Protein AF-A0AA88V987-F1 (afdb_monomer_lite)

Secondary structure (DSSP, 8-state):
---------PPPS----------HHHHHHHHHHHHHTT-----S-HHHHHHHT---EEE--TT---HHHHHHHHHHHHHTT-SEEEEES-HHHHHHHHHHHHHHHHHS-PPPPEEEEEEES---GGGGGG--S-----HHHHHHHHTSTT--EEEEEE-SS-HHHHHHHHHHHGGGGGG-SEEEEEE-HHHHHHHHHHHHHHHHSS--GGG-HHHHHHHHHHHHHHSSS-----TT-SSSTTS------THHHHHHHHHHHHHHHT----EEEEEEEEEEE-SSTT--EEEEESTTGGGS-TTSTT-EEEEEEEEESSSSTTSPEEEEEEEEEEE-STTS--EEEEEEEEE-SSTTTT-EEEEEEEE-TTSSEEEEEEEEEEGGGTT--EEEEEEEEEEETTTTEEEEEEEEEEE--S----EEEEE-TT-HHHHHHHHH-

Sequence (441 aa):
MALSFCCYASPNPQLHGKLSHGNTKNDQKVKEVLKTSGVPSIATSPHESLQNGNWVKLICGASFEDIVDVRNLSLVYTLAGVDCIDCAADASVVSAVNEGIEAAREILHFRRPWVMISINDDEDLHFRKAGAITYVRDAAATAELLRRDDVDAVEIHTNGRQTVLFDKLWNGLGDSVTNLRLVAVSFNWQVIVGRVLSSVQSEHGHAHIEDHPEHLLNAVVQALALVGGVKCYRSKAMSNLLNFASNSFIPLLALPLLYWAYAFHKRQPKQTNLVFYVHDYLSGQDASAITVAGKEGPSTSILQFGTLLAVDDPVTVGPDPSSKQIGRAQGMYINSQLDGKGLHLVFSVIFTDGEYKGSTLEIQGADIFAMKEREFSVVSGTGYFRFVKGYGIMTTEFMDIPNLRAILKLNYWNFKGIGLTEILMLVPVHLKAIINQCISK

Foldseek 3Di:
DDDDDDPPPPDDPDDPPDPPDDPVVVLVVVLVCLVVVCLDLPPDALVRCLVVLNAAEDECDLQNPPLQVLLQVLLVVQSSPHQEYEYHLDPSSLVSSVNSQVVNCVSPVHHGHAYEHEAELDPDPVVCQPVGDDSHDQLQSSLVSLQDLRHAEYEYEYQLPDVPSVVVSVVSNPPSLVSHPWYKYFYDPCNQLVVLVVVCCVVPNPDDCVVPVVSVVSSVVSVVVQPDRNPEDDPPPPPCVVPPPDDPDPPPVVVVVVVVVVVVVVPDQPFDKDKKKWKAFCDDPPHFKFFQQDPVGRPDDLLAAFTKMWGWTFIAPDQDPPGDTFFTWGDMKGQHDHRSQKIWDWTKTAGCDDPQHRKIFTWTDMCRLVDQKDKIWRPAMDDVGHPWTDIWIKGWPDDDSVRGITMIMIIDITSNDPPPSGRIHMYGSVCPVVVSVVSVD

InterPro domains:
  IPR004265 Dirigent protein [PF03018] (272-411)
  IPR004265 Dirigent protein [PTHR21495] (264-411)
  IPR021039 Iron-sulphur binding protein LdpA, C-terminal [PF12617] (145-188)
  IPR044859 Allene oxide cyclase/Dirigent protein [G3DSA:2.40.480.10] (261-411)

pLDDT: mean 70.31, std 23.0, range [21.19, 98.56]

Organism: NCBI:txid1293975

Radius of gyration: 27.56 Å; chains: 1; bounding box: 66×62×76 Å

Structure (mmCIF, N/CA/C/O backbone):
data_AF-A0AA88V987-F1
#
_entry.id   AF-A0AA88V987-F1
#
loop_
_atom_site.group_PDB
_atom_site.id
_atom_site.type_symbol
_atom_site.label_atom_id
_atom_site.label_alt_id
_atom_site.label_comp_id
_atom_site.label_asym_id
_atom_site.label_entity_id
_atom_site.label_seq_id
_atom_site.pdbx_PDB_ins_code
_atom_site.Cartn_x
_atom_site.Cartn_y
_atom_site.Cartn_z
_atom_site.occupancy
_atom_site.B_iso_or_equiv
_atom_site.auth_seq_id
_atom_site.auth_comp_id
_atom_site.auth_asym_id
_atom_site.auth_atom_id
_atom_site.pdbx_PDB_model_num
ATOM 1 N N . MET A 1 1 ? -23.216 -4.941 -29.885 1.00 32.84 1 MET A N 1
ATOM 2 C CA . MET A 1 1 ? -24.122 -5.891 -29.207 1.00 32.84 1 MET A CA 1
ATOM 3 C C . MET A 1 1 ? -23.270 -6.989 -28.600 1.00 32.84 1 MET A C 1
ATOM 5 O O . MET A 1 1 ? -22.841 -7.877 -29.318 1.00 32.84 1 MET A O 1
ATOM 9 N N . ALA A 1 2 ? -22.959 -6.878 -27.313 1.00 22.00 2 ALA A N 1
ATOM 10 C CA . ALA A 1 2 ? -22.357 -7.954 -26.538 1.00 22.00 2 ALA A CA 1
ATOM 11 C C . ALA A 1 2 ? -23.251 -8.128 -25.308 1.00 22.00 2 ALA A C 1
ATOM 13 O O . ALA A 1 2 ? -23.319 -7.255 -24.448 1.00 22.00 2 ALA A O 1
ATOM 14 N N . LEU A 1 3 ? -24.045 -9.196 -25.341 1.00 22.81 3 LEU A N 1
ATOM 15 C CA . LEU A 1 3 ? -24.936 -9.630 -24.275 1.00 22.81 3 LEU A CA 1
ATOM 16 C C . LEU A 1 3 ? -24.076 -10.149 -23.120 1.00 22.81 3 LEU A C 1
ATOM 18 O O . LEU A 1 3 ? -23.422 -11.179 -23.261 1.00 22.81 3 LEU A O 1
ATOM 22 N N . SER A 1 4 ? -24.073 -9.435 -21.996 1.00 22.41 4 SER A N 1
ATOM 23 C CA . SER A 1 4 ? -23.557 -9.957 -20.732 1.00 22.41 4 SER A CA 1
ATOM 24 C C . SER A 1 4 ? -24.710 -10.640 -20.001 1.00 22.41 4 SER A C 1
ATOM 26 O O . SER A 1 4 ? -25.697 -9.996 -19.646 1.00 22.41 4 SER A O 1
ATOM 28 N N . PHE A 1 5 ? -24.622 -11.959 -19.836 1.00 21.19 5 PHE A N 1
ATOM 29 C CA . PHE A 1 5 ? -25.551 -12.727 -19.016 1.00 21.19 5 PHE A CA 1
ATOM 30 C C . PHE A 1 5 ? -25.262 -12.440 -17.535 1.00 21.19 5 PHE A C 1
ATOM 32 O O . PHE A 1 5 ? -24.249 -12.880 -16.997 1.00 21.19 5 PHE A O 1
ATOM 39 N N . CYS A 1 6 ? -26.162 -11.715 -16.866 1.00 22.27 6 CYS A N 1
ATOM 40 C CA . CYS A 1 6 ? -26.199 -11.636 -15.407 1.00 22.27 6 CYS A CA 1
ATOM 41 C C . CYS A 1 6 ? -26.699 -12.969 -14.840 1.00 22.27 6 CYS A C 1
ATOM 43 O O . CYS A 1 6 ? -27.898 -13.248 -14.848 1.00 22.27 6 CYS A O 1
ATOM 45 N N . CYS A 1 7 ? -25.793 -13.779 -14.304 1.00 22.05 7 CYS A N 1
ATOM 46 C CA . CYS A 1 7 ? -26.163 -14.881 -13.426 1.00 22.05 7 CYS A CA 1
ATOM 47 C C . CYS A 1 7 ? -26.456 -14.311 -12.031 1.00 22.05 7 CYS A C 1
ATOM 49 O O . CYS A 1 7 ? -25.559 -14.181 -11.203 1.00 22.05 7 CYS A O 1
ATOM 51 N N . TYR A 1 8 ? -27.716 -13.952 -11.771 1.00 23.53 8 TYR A N 1
ATOM 52 C CA . TYR A 1 8 ? -28.206 -13.740 -10.410 1.00 23.53 8 TYR A CA 1
ATOM 53 C C . TYR A 1 8 ? -28.249 -15.092 -9.691 1.00 23.53 8 TYR A C 1
ATOM 55 O O . TYR A 1 8 ? -29.191 -15.867 -9.859 1.00 23.53 8 TYR A O 1
ATOM 63 N N . ALA A 1 9 ? -27.243 -15.383 -8.870 1.00 23.92 9 ALA A N 1
ATOM 64 C CA . ALA A 1 9 ? -27.411 -16.352 -7.798 1.00 23.92 9 ALA A CA 1
ATOM 65 C C . ALA A 1 9 ? -28.162 -15.643 -6.664 1.00 23.92 9 ALA A C 1
ATOM 67 O O . ALA A 1 9 ? -27.568 -14.939 -5.854 1.00 23.92 9 ALA A O 1
ATOM 68 N N . SER A 1 10 ? -29.489 -15.778 -6.651 1.00 24.22 10 SER A N 1
ATOM 69 C CA . SER A 1 10 ? -30.315 -15.384 -5.510 1.00 24.22 10 SER A CA 1
ATOM 70 C C . SER A 1 10 ? -29.849 -16.171 -4.279 1.00 24.22 10 SER A C 1
ATOM 72 O O . SER A 1 10 ? -29.914 -17.404 -4.314 1.00 24.22 10 SER A O 1
ATOM 74 N N . PRO A 1 11 ? -29.414 -15.533 -3.178 1.00 28.69 11 PRO A N 1
ATOM 75 C CA . PRO A 1 11 ? -29.278 -16.240 -1.918 1.00 28.69 11 PRO A CA 1
ATOM 76 C C . PRO A 1 11 ? -30.681 -16.668 -1.489 1.00 28.69 11 PRO A C 1
ATOM 78 O O . PRO A 1 11 ? -31.588 -15.848 -1.354 1.00 28.69 11 PRO A O 1
ATOM 81 N N . ASN A 1 12 ? -30.879 -17.973 -1.351 1.00 23.64 12 ASN A N 1
ATOM 82 C CA . ASN A 1 12 ? -32.102 -18.556 -0.825 1.00 23.64 12 ASN A CA 1
ATOM 83 C C . ASN A 1 12 ? -32.305 -18.052 0.621 1.00 23.64 12 ASN A C 1
ATOM 85 O O . ASN A 1 12 ? -31.420 -18.279 1.451 1.00 23.64 12 ASN A O 1
ATOM 89 N N . PRO A 1 13 ? -33.421 -17.383 0.966 1.00 32.81 13 PRO A N 1
ATOM 90 C CA . PRO A 1 13 ? -33.650 -16.855 2.306 1.00 32.81 13 PRO A CA 1
ATOM 91 C C . PRO A 1 13 ? -34.141 -17.963 3.244 1.00 32.81 13 PRO A C 1
ATOM 93 O O . PRO A 1 13 ? -35.210 -17.847 3.824 1.00 32.81 13 PRO A O 1
ATOM 96 N N . GLN A 1 14 ? -33.387 -19.055 3.382 1.00 27.95 14 GLN A N 1
ATOM 97 C CA . GLN A 1 14 ? -33.569 -20.062 4.430 1.00 27.95 14 GLN A CA 1
ATOM 98 C C . GLN A 1 14 ? -32.240 -20.764 4.718 1.00 27.95 14 GLN A C 1
ATOM 100 O O . GLN A 1 14 ? -32.018 -21.908 4.334 1.00 27.95 14 GLN A O 1
ATOM 105 N N . LEU A 1 15 ? -31.361 -20.087 5.454 1.00 29.95 15 LEU A N 1
ATOM 106 C CA . LEU A 1 15 ? -30.378 -20.773 6.287 1.00 29.95 15 LEU A CA 1
ATOM 107 C C . LEU A 1 15 ? -30.431 -20.198 7.706 1.00 29.95 15 LEU A C 1
ATOM 109 O O . LEU A 1 15 ? -29.464 -19.670 8.239 1.00 29.95 15 LEU A O 1
ATOM 113 N N . HIS A 1 16 ? -31.583 -20.367 8.361 1.00 32.16 16 HIS A N 1
ATOM 114 C CA . HIS A 1 16 ? -31.605 -20.533 9.816 1.00 32.16 16 HIS A CA 1
ATOM 115 C C . HIS A 1 16 ? -30.973 -21.895 10.154 1.00 32.16 16 HIS A C 1
ATOM 117 O O . HIS A 1 16 ? -31.633 -22.834 10.596 1.00 32.16 16 HIS A O 1
ATOM 123 N N . GLY A 1 17 ? -29.672 -22.023 9.901 1.00 25.05 17 GLY A N 1
ATOM 124 C CA . GLY A 1 17 ? -28.864 -23.078 10.483 1.00 25.05 17 GLY A CA 1
ATOM 125 C C . GLY A 1 17 ? -28.590 -22.685 11.924 1.00 25.05 17 GLY A C 1
ATOM 126 O O . GLY A 1 17 ? -27.794 -21.787 12.175 1.00 25.05 17 GLY A O 1
ATOM 127 N N . LYS A 1 18 ? -29.265 -23.330 12.880 1.00 28.72 18 LYS A N 1
ATOM 128 C CA . LYS A 1 18 ? -28.823 -23.335 14.279 1.00 28.72 18 LYS A CA 1
ATOM 129 C C . LYS A 1 18 ? -27.329 -23.670 14.290 1.00 28.72 18 LYS A C 1
ATOM 131 O O . LYS A 1 18 ? -26.969 -24.795 13.951 1.00 28.72 18 LYS A O 1
ATOM 136 N N . LEU A 1 19 ? -26.490 -22.711 14.682 1.00 33.22 19 LEU A N 1
ATOM 137 C CA . LEU A 1 19 ? -25.093 -22.950 15.031 1.00 33.22 19 LEU A CA 1
ATOM 138 C C . LEU A 1 19 ? -25.070 -24.030 16.118 1.00 33.22 19 LEU A C 1
ATOM 140 O O . LEU A 1 19 ? -25.445 -23.803 17.270 1.00 33.22 19 LEU A O 1
ATOM 144 N N . SER A 1 20 ? -24.718 -25.251 15.723 1.00 31.91 20 SER A N 1
ATOM 145 C CA . SER A 1 20 ? -24.533 -26.354 16.650 1.00 31.91 20 SER A CA 1
ATOM 146 C C . SER A 1 20 ? -23.254 -26.102 17.443 1.00 31.91 20 SER A C 1
ATOM 148 O O . SER A 1 20 ? -22.179 -26.060 16.856 1.00 31.91 20 SER A O 1
ATOM 150 N N . HIS A 1 21 ? -23.415 -25.925 18.756 1.00 40.31 21 HIS A N 1
ATOM 151 C CA . HIS A 1 21 ? -22.429 -26.120 19.825 1.00 40.31 21 HIS A CA 1
ATOM 152 C C . HIS A 1 21 ? -20.952 -26.018 19.406 1.00 40.31 21 HIS A C 1
ATOM 154 O O . HIS A 1 21 ? -20.340 -26.990 18.959 1.00 40.31 21 HIS A O 1
ATOM 160 N N . GLY A 1 22 ? -20.382 -24.831 19.633 1.00 41.34 22 GLY A N 1
ATOM 161 C CA . GLY A 1 22 ? -18.953 -24.570 19.532 1.00 41.34 22 GLY A CA 1
ATOM 162 C C . GLY A 1 22 ? -18.115 -25.545 20.361 1.00 41.34 22 GLY A C 1
ATOM 163 O O . GLY A 1 22 ? -18.540 -26.086 21.384 1.00 41.34 22 GLY A O 1
ATOM 164 N N . ASN A 1 23 ? -16.899 -25.779 19.880 1.00 48.88 23 ASN A N 1
ATOM 165 C CA . ASN A 1 23 ? -15.896 -26.640 20.486 1.00 48.88 23 ASN A CA 1
ATOM 166 C C . ASN A 1 23 ? -15.392 -26.016 21.807 1.00 48.88 23 ASN A C 1
ATOM 168 O O . ASN A 1 23 ? -14.357 -25.349 21.853 1.00 48.88 23 ASN A O 1
ATOM 172 N N . THR A 1 24 ? -16.153 -26.240 22.881 1.00 57.22 24 THR A N 1
ATOM 173 C CA . THR A 1 24 ? -16.058 -25.623 24.220 1.00 57.22 24 THR A CA 1
ATOM 174 C C . THR A 1 24 ? -14.665 -25.625 24.850 1.00 57.22 24 THR A C 1
ATOM 176 O O . THR A 1 24 ? -14.360 -24.781 25.691 1.00 57.22 24 THR A O 1
ATOM 179 N N . LYS A 1 25 ? -13.786 -26.547 24.443 1.00 56.84 25 LYS A N 1
ATOM 180 C CA . LYS A 1 25 ? -12.432 -26.683 24.992 1.00 56.84 25 LYS A CA 1
ATOM 181 C C . LYS A 1 25 ? -11.487 -25.557 24.551 1.00 56.84 25 LYS A C 1
ATOM 183 O O . LYS A 1 25 ? -10.627 -25.151 25.331 1.00 56.84 25 LYS A O 1
ATOM 188 N N . ASN A 1 26 ? -11.644 -25.046 23.329 1.00 63.31 26 ASN A N 1
ATOM 189 C CA . ASN A 1 26 ? -10.803 -23.962 22.811 1.00 63.31 26 ASN A CA 1
ATOM 190 C C . ASN A 1 26 ? -11.225 -22.606 23.385 1.00 63.31 26 ASN A C 1
ATOM 192 O O . ASN A 1 26 ? -10.365 -21.842 23.820 1.00 63.31 26 ASN A O 1
ATOM 196 N N . ASP A 1 27 ? -12.530 -22.355 23.492 1.00 62.88 27 ASP A N 1
ATOM 197 C CA . ASP A 1 27 ? -13.067 -21.120 24.077 1.00 62.88 27 ASP A CA 1
ATOM 198 C C . ASP A 1 27 ? -12.665 -20.979 25.548 1.00 62.88 27 ASP A C 1
ATOM 200 O O . ASP A 1 27 ? -12.310 -19.891 26.003 1.00 62.88 27 ASP A O 1
ATOM 204 N N . GLN A 1 28 ? -12.649 -22.092 26.291 1.00 68.00 28 GLN A N 1
ATOM 205 C CA . GLN A 1 28 ? -12.171 -22.128 27.673 1.00 68.00 28 GLN A CA 1
ATOM 206 C C . GLN A 1 28 ? -10.692 -21.721 27.770 1.00 68.00 28 GLN A C 1
ATOM 208 O O . GLN A 1 28 ? -10.324 -20.919 28.626 1.00 68.00 28 GLN A O 1
ATOM 213 N N . LYS A 1 29 ? -9.856 -22.218 26.851 1.00 74.12 29 LYS A N 1
ATOM 214 C CA . LYS A 1 29 ? -8.422 -21.906 26.801 1.00 74.12 29 LYS A CA 1
ATOM 215 C C . LYS A 1 29 ? -8.171 -20.438 26.446 1.00 74.12 29 LYS A C 1
ATOM 217 O O . LYS A 1 29 ? -7.308 -19.806 27.049 1.00 74.12 29 LYS A O 1
ATOM 222 N N . VAL A 1 30 ? -8.940 -19.875 25.512 1.00 69.06 30 VAL A N 1
ATOM 223 C CA . VAL A 1 30 ? -8.874 -18.443 25.165 1.00 69.06 30 VAL A CA 1
ATOM 224 C C . VAL A 1 30 ? -9.297 -17.580 26.357 1.00 69.06 30 VAL A C 1
ATOM 226 O O . VAL A 1 30 ? -8.587 -16.641 26.716 1.00 69.06 30 VAL A O 1
ATOM 229 N N . LYS A 1 31 ? -10.396 -17.938 27.035 1.00 69.88 31 LYS A N 1
ATOM 230 C CA . LYS A 1 31 ? -10.855 -17.271 28.266 1.00 69.88 31 LYS A CA 1
ATOM 231 C C . LYS A 1 31 ? -9.787 -17.282 29.359 1.00 69.88 31 LYS A C 1
ATOM 233 O O . LYS A 1 31 ? -9.602 -16.270 30.030 1.00 69.88 31 LYS A O 1
ATOM 238 N N . GLU A 1 32 ? -9.102 -18.407 29.554 1.00 73.50 32 GLU A N 1
ATOM 239 C CA . GLU A 1 32 ? -8.008 -18.520 30.524 1.00 73.50 32 GLU A CA 1
ATOM 240 C C . GLU A 1 32 ? -6.844 -17.596 30.158 1.00 73.50 32 GLU A C 1
ATOM 242 O O . GLU A 1 32 ? -6.464 -16.766 30.979 1.00 73.50 32 GLU A O 1
ATOM 247 N N . VAL A 1 33 ? -6.354 -17.643 28.913 1.00 70.38 33 VAL A N 1
ATOM 248 C CA . VAL A 1 33 ? -5.246 -16.788 28.446 1.00 70.38 33 VAL A CA 1
ATOM 249 C C . VAL A 1 33 ? -5.557 -15.301 28.624 1.00 70.38 33 VAL A C 1
ATOM 251 O O . VAL A 1 33 ? -4.711 -14.553 29.118 1.00 70.38 33 VAL A O 1
ATOM 254 N N . LEU A 1 34 ? -6.765 -14.862 28.263 1.00 67.69 34 LEU A N 1
ATOM 255 C CA . LEU A 1 34 ? -7.176 -13.460 28.385 1.00 67.69 34 LEU A CA 1
ATOM 256 C C . LEU A 1 34 ? -7.270 -13.011 29.848 1.00 67.69 34 LEU A C 1
ATOM 258 O O . LEU A 1 34 ? -6.820 -11.913 30.177 1.00 67.69 34 LEU A O 1
ATOM 262 N N . LYS A 1 35 ? -7.771 -13.875 30.743 1.00 68.88 35 LYS A N 1
ATOM 263 C CA . LYS A 1 35 ? -7.781 -13.605 32.190 1.00 68.88 35 LYS A CA 1
ATOM 264 C C . LYS A 1 35 ? -6.366 -13.502 32.757 1.00 68.88 35 LYS A C 1
ATOM 266 O O . LYS A 1 35 ? -6.105 -12.616 33.564 1.00 68.88 35 LYS A O 1
ATOM 271 N N . THR A 1 36 ? -5.451 -14.381 32.344 1.00 67.75 36 THR A N 1
ATOM 272 C CA . THR A 1 36 ? -4.070 -14.393 32.858 1.00 67.75 36 THR A CA 1
ATOM 273 C C . THR A 1 36 ? -3.219 -13.252 32.299 1.00 67.75 36 THR A C 1
ATOM 275 O O . THR A 1 36 ? -2.310 -12.783 32.976 1.00 67.75 36 THR A O 1
ATOM 278 N N . SER A 1 37 ? -3.524 -12.774 31.090 1.00 59.03 37 SER A N 1
ATOM 279 C CA . SER A 1 37 ? -2.766 -11.707 30.419 1.00 59.03 37 SER A CA 1
ATOM 280 C C . SER A 1 37 ? -3.075 -10.302 30.950 1.00 59.03 37 SER A C 1
ATOM 282 O O . SER A 1 37 ? -2.440 -9.342 30.521 1.00 59.03 37 SER A O 1
ATOM 284 N N . GLY A 1 38 ? -4.042 -10.160 31.866 1.00 57.09 38 GLY A N 1
ATOM 285 C CA . GLY A 1 38 ? -4.386 -8.870 32.465 1.00 57.09 38 GLY A CA 1
ATOM 286 C C . GLY A 1 38 ? -4.952 -7.869 31.460 1.00 57.09 38 GLY A C 1
ATOM 287 O O . GLY A 1 38 ? -4.825 -6.667 31.689 1.00 57.09 38 GLY A O 1
ATOM 288 N N . VAL A 1 39 ? -5.554 -8.346 30.357 1.00 56.72 39 VAL A N 1
ATOM 289 C CA . VAL A 1 39 ? -6.245 -7.470 29.402 1.00 56.72 39 VAL A CA 1
ATOM 290 C C . VAL A 1 39 ? -7.291 -6.704 30.206 1.00 56.72 39 VAL A C 1
ATOM 292 O O . VAL A 1 39 ? -8.169 -7.342 30.800 1.00 56.72 39 VAL A O 1
ATOM 295 N N . PRO A 1 40 ? -7.170 -5.371 30.326 1.00 51.91 40 PRO A N 1
ATOM 296 C CA . PRO A 1 40 ? -8.052 -4.620 31.190 1.00 51.91 40 PRO A CA 1
ATOM 297 C C . PRO A 1 40 ? -9.477 -4.848 30.701 1.00 51.91 40 PRO A C 1
ATOM 299 O O . PRO A 1 40 ? -9.801 -4.593 29.544 1.00 51.91 40 PRO A O 1
ATOM 302 N N . SER A 1 41 ? -10.343 -5.337 31.588 1.00 52.09 41 SER A N 1
ATOM 303 C CA . SER A 1 41 ? -11.775 -5.139 31.416 1.00 52.09 41 SER A CA 1
ATOM 304 C C . SER A 1 41 ? -11.972 -3.629 31.407 1.00 52.09 41 SER A C 1
ATOM 306 O O . SER A 1 41 ? -12.005 -3.010 32.470 1.00 52.09 41 SER A O 1
ATOM 308 N N . ILE A 1 42 ? -11.999 -3.014 30.226 1.00 55.78 42 ILE A N 1
ATOM 309 C CA . ILE A 1 42 ? -12.221 -1.578 30.106 1.00 55.78 42 ILE A CA 1
ATOM 310 C C . ILE A 1 42 ? -13.643 -1.338 30.594 1.00 55.78 42 ILE A C 1
ATOM 312 O O . ILE A 1 42 ? -14.615 -1.669 29.919 1.00 55.78 42 ILE A O 1
ATOM 316 N N . ALA A 1 43 ? -13.743 -0.843 31.825 1.00 58.22 43 ALA A N 1
ATOM 317 C CA . ALA A 1 43 ? -15.010 -0.567 32.483 1.00 58.22 43 ALA A CA 1
ATOM 318 C C . ALA A 1 43 ? -15.730 0.628 31.839 1.00 58.22 43 ALA A C 1
ATOM 320 O O . ALA A 1 43 ? -16.943 0.758 31.979 1.00 58.22 43 ALA A O 1
ATOM 321 N N . THR A 1 44 ? -14.991 1.484 31.127 1.00 71.50 44 THR A N 1
ATOM 322 C CA . THR A 1 44 ? -15.502 2.726 30.555 1.00 71.50 44 THR A CA 1
ATOM 323 C C . THR A 1 44 ? -16.158 2.492 29.196 1.00 71.50 44 THR A C 1
ATOM 325 O O . THR A 1 44 ? -15.652 1.773 28.330 1.00 71.50 44 THR A O 1
ATOM 328 N N . SER A 1 45 ? -17.326 3.100 28.996 1.00 84.00 45 SER A N 1
ATOM 329 C CA . SER A 1 45 ? -18.028 3.053 27.705 1.00 84.00 45 SER A CA 1
ATOM 330 C C . SER A 1 45 ? -17.248 3.819 26.622 1.00 84.00 45 SER A C 1
ATOM 332 O O . SER A 1 45 ? -16.518 4.746 26.972 1.00 84.00 45 SER A O 1
ATOM 334 N N . PRO A 1 46 ? -17.434 3.533 25.312 1.00 86.25 46 PRO A N 1
ATOM 335 C CA . PRO A 1 46 ? -16.827 4.347 24.251 1.00 86.25 46 PRO A CA 1
ATOM 336 C C . PRO A 1 46 ? -17.079 5.852 24.417 1.00 86.25 46 PRO A C 1
ATOM 338 O O . PRO A 1 46 ? -16.195 6.665 24.175 1.00 86.25 46 PRO A O 1
ATOM 341 N N . HIS A 1 47 ? -18.271 6.222 24.893 1.00 83.00 47 HIS A N 1
ATOM 342 C CA . HIS A 1 47 ? -18.634 7.608 25.173 1.00 83.00 47 HIS A CA 1
ATOM 343 C C . HIS A 1 47 ? -17.792 8.228 26.295 1.00 83.00 47 HIS A C 1
ATOM 345 O O . HIS A 1 47 ? -17.341 9.364 26.183 1.00 83.00 47 HIS A O 1
ATOM 351 N N . GLU A 1 48 ? -17.573 7.486 27.376 1.00 80.50 48 GLU A N 1
ATOM 352 C CA . GLU A 1 48 ? -16.764 7.931 28.509 1.00 80.50 48 GLU A CA 1
ATOM 353 C C . GLU A 1 48 ? -15.282 8.011 28.134 1.00 80.50 48 GLU A C 1
ATOM 355 O O . GLU A 1 48 ? -14.626 8.999 28.462 1.00 80.50 48 GLU A O 1
ATOM 360 N N . SER A 1 49 ? -14.771 7.042 27.368 1.00 74.19 49 SER A N 1
ATOM 361 C CA . SER A 1 49 ? -13.400 7.108 26.858 1.00 74.19 49 SER A CA 1
ATOM 362 C C . SER A 1 49 ? -13.195 8.323 25.944 1.00 74.19 49 SER A C 1
ATOM 364 O O . SER A 1 49 ? -12.161 8.993 25.980 1.00 74.19 49 SER A O 1
ATOM 366 N N . LEU A 1 50 ? -14.221 8.661 25.155 1.00 74.44 50 LEU A N 1
ATOM 367 C CA . LEU A 1 50 ? -14.230 9.862 24.324 1.00 74.44 50 LEU A CA 1
ATOM 368 C C . LEU A 1 50 ? -14.187 11.146 25.160 1.00 74.44 50 LEU A C 1
ATOM 370 O O . LEU A 1 50 ? -13.432 12.060 24.839 1.00 74.44 50 LEU A O 1
ATOM 374 N N . GLN A 1 51 ? -14.963 11.217 26.244 1.00 70.94 51 GLN A N 1
ATOM 375 C CA . GLN A 1 51 ? -14.973 12.368 27.154 1.00 70.94 51 GLN A CA 1
ATOM 376 C C . GLN A 1 51 ? -13.657 12.533 27.922 1.00 70.94 51 GLN A C 1
ATOM 378 O O . GLN A 1 51 ? -13.232 13.661 28.168 1.00 70.94 51 GLN A O 1
ATOM 383 N N . ASN A 1 52 ? -13.013 11.420 28.273 1.00 66.81 52 ASN A N 1
ATOM 384 C CA . ASN A 1 52 ? -11.775 11.394 29.050 1.00 66.81 52 ASN A CA 1
ATOM 385 C C . ASN A 1 52 ? -10.508 11.517 28.185 1.00 66.81 52 ASN A C 1
ATOM 387 O O . ASN A 1 52 ? -9.407 11.606 28.727 1.00 66.81 52 ASN A O 1
ATOM 391 N N . GLY A 1 53 ? -10.642 11.536 26.854 1.00 61.88 53 GLY A N 1
ATOM 392 C CA . GLY A 1 53 ? -9.521 11.695 25.924 1.00 61.88 53 GLY A CA 1
ATOM 393 C C . GLY A 1 53 ? -8.616 10.464 25.800 1.00 61.88 53 GLY A C 1
ATOM 394 O O . GLY A 1 53 ? -7.494 10.584 25.317 1.00 61.88 53 GLY A O 1
ATOM 395 N N . ASN A 1 54 ? -9.082 9.286 26.220 1.00 66.06 54 ASN A N 1
ATOM 396 C CA . ASN A 1 54 ? -8.367 8.007 26.132 1.00 66.06 54 ASN A CA 1
ATOM 397 C C . ASN A 1 54 ? -9.038 7.024 25.152 1.00 66.06 54 ASN A C 1
ATOM 399 O O . ASN A 1 54 ? -8.892 5.813 25.292 1.00 66.06 54 ASN A O 1
ATOM 403 N N . TRP A 1 55 ? -9.774 7.552 24.172 1.00 74.19 55 TRP A N 1
ATOM 404 C CA . TRP A 1 55 ? -10.504 6.787 23.164 1.00 74.19 55 TRP A CA 1
ATOM 405 C C . TRP A 1 55 ? -9.580 6.141 22.124 1.00 74.19 55 TRP A C 1
ATOM 407 O O . TRP A 1 55 ? -8.711 6.804 21.555 1.00 74.19 55 TRP A O 1
ATOM 417 N N . VAL A 1 56 ? -9.796 4.856 21.849 1.00 73.06 56 VAL A N 1
ATOM 418 C CA . VAL A 1 56 ? -8.991 4.040 20.933 1.00 73.06 56 VAL A CA 1
ATOM 419 C C . VAL A 1 56 ? -9.827 3.577 19.737 1.00 73.06 56 VAL A C 1
ATOM 421 O O . VAL A 1 56 ? -10.808 2.850 19.893 1.00 73.06 56 VAL A O 1
ATOM 424 N N . LYS A 1 57 ? -9.384 3.946 18.531 1.00 79.00 57 LYS A N 1
ATOM 425 C CA . LYS A 1 57 ? -9.967 3.547 17.241 1.00 79.00 57 LYS A CA 1
ATOM 426 C C . LYS A 1 57 ? -9.114 2.469 16.584 1.00 79.00 57 LYS A C 1
ATOM 428 O O . LYS A 1 57 ? -7.909 2.662 16.418 1.00 79.00 57 LYS A O 1
ATOM 433 N N . LEU A 1 58 ? -9.729 1.373 16.155 1.00 76.56 58 LEU A N 1
ATOM 434 C CA . LEU A 1 58 ? -9.148 0.504 15.137 1.00 76.56 58 LEU A CA 1
ATOM 435 C C . LEU A 1 58 ? -9.529 1.042 13.763 1.00 76.56 58 LEU A C 1
ATOM 437 O O . LEU A 1 58 ? -10.712 1.140 13.462 1.00 76.56 58 LEU A O 1
ATOM 441 N N . ILE A 1 59 ? -8.537 1.306 12.918 1.00 74.00 59 ILE A N 1
ATOM 442 C CA . ILE A 1 59 ? -8.761 1.617 11.506 1.00 74.00 59 ILE A CA 1
ATOM 443 C C . ILE A 1 59 ? -8.692 0.302 10.729 1.00 74.00 59 ILE A C 1
ATOM 445 O O . ILE A 1 59 ? -7.608 -0.172 10.393 1.00 74.00 59 ILE A O 1
ATOM 449 N N . CYS A 1 60 ? -9.852 -0.291 10.453 1.00 64.19 60 CYS A N 1
ATOM 450 C CA . CYS A 1 60 ? -10.022 -1.410 9.520 1.00 64.19 60 CYS A CA 1
ATOM 451 C C . CYS A 1 60 ? -10.340 -0.905 8.105 1.00 64.19 60 CYS A C 1
ATOM 453 O O . CYS A 1 60 ? -11.072 -1.564 7.383 1.00 64.19 60 CYS A O 1
ATOM 455 N N . GLY A 1 61 ? -9.767 0.258 7.752 1.00 53.66 61 GLY A N 1
ATOM 456 C CA . GLY A 1 61 ? -9.599 0.843 6.420 1.00 53.66 61 GLY A CA 1
ATOM 457 C C . GLY A 1 61 ? -10.819 0.808 5.503 1.00 53.66 61 GLY A C 1
ATOM 458 O O . GLY A 1 61 ? -11.260 -0.249 5.083 1.00 53.66 61 GLY A O 1
ATOM 459 N N . ALA A 1 62 ? -11.272 1.955 5.004 1.00 49.06 62 ALA A N 1
ATOM 460 C CA . ALA A 1 62 ? -12.396 1.959 4.066 1.00 49.06 62 ALA A CA 1
ATOM 461 C C . ALA A 1 62 ? -12.117 1.324 2.665 1.00 49.06 62 ALA A C 1
ATOM 463 O O . ALA A 1 62 ? -12.994 1.341 1.813 1.00 49.06 62 ALA A O 1
ATOM 464 N N . SER A 1 63 ? -10.922 0.746 2.432 1.00 48.75 63 SER A N 1
ATOM 465 C CA . SER A 1 63 ? -10.564 -0.103 1.268 1.00 48.75 63 SER A CA 1
ATOM 466 C C . SER A 1 63 ? -10.402 -1.586 1.593 1.00 48.75 63 SER A C 1
ATOM 468 O O . SER A 1 63 ? -10.125 -2.389 0.700 1.00 48.75 63 SER A O 1
ATOM 470 N N . PHE A 1 64 ? -10.475 -1.953 2.869 1.00 53.03 64 PHE A N 1
ATOM 471 C CA . PHE A 1 64 ? -10.231 -3.315 3.301 1.00 53.03 64 PHE A CA 1
ATOM 472 C C . PHE A 1 64 ? -11.552 -4.087 3.263 1.00 53.03 64 PHE A C 1
ATOM 474 O O . PHE A 1 64 ? -12.344 -4.051 4.199 1.00 53.03 64 PHE A O 1
ATOM 481 N N . GLU A 1 65 ? -11.807 -4.737 2.128 1.00 60.03 65 GLU A N 1
ATOM 482 C CA . GLU A 1 65 ? -13.052 -5.470 1.851 1.00 60.03 65 GLU A CA 1
ATOM 483 C C . GLU A 1 65 ? -12.902 -6.992 2.008 1.00 60.03 65 GLU A C 1
ATOM 485 O O . GLU A 1 65 ? -13.813 -7.743 1.660 1.00 60.03 65 GLU A O 1
ATOM 490 N N . ASP A 1 66 ? -11.773 -7.477 2.541 1.00 74.00 66 ASP A N 1
ATOM 491 C CA . ASP A 1 66 ? -11.670 -8.888 2.915 1.00 74.00 66 ASP A CA 1
ATOM 492 C C . ASP A 1 66 ? -12.549 -9.146 4.144 1.00 74.00 66 ASP A C 1
ATOM 494 O O . ASP A 1 66 ? -12.164 -8.913 5.290 1.00 74.00 66 ASP A O 1
ATOM 498 N N . ILE A 1 67 ? -13.767 -9.614 3.877 1.00 78.50 67 ILE A N 1
ATOM 499 C CA . ILE A 1 67 ? -14.815 -9.881 4.865 1.00 78.50 67 ILE A CA 1
ATOM 500 C C . ILE A 1 67 ? -14.301 -10.785 5.996 1.00 78.50 67 ILE A C 1
ATOM 502 O O . ILE A 1 67 ? -14.648 -10.574 7.161 1.00 78.50 67 ILE A O 1
ATOM 506 N N . VAL A 1 68 ? -13.468 -11.781 5.678 1.00 76.75 68 VAL A N 1
ATOM 507 C CA . VAL A 1 68 ? -12.981 -12.756 6.662 1.00 76.75 68 VAL A CA 1
ATOM 508 C C . VAL A 1 68 ? -11.972 -12.099 7.595 1.00 76.75 68 VAL A C 1
ATOM 510 O O . VAL A 1 68 ? -12.085 -12.229 8.820 1.00 76.75 68 VAL A O 1
ATOM 513 N N . ASP A 1 69 ? -11.021 -11.354 7.040 1.00 75.56 69 ASP A N 1
ATOM 514 C CA . ASP A 1 69 ? -10.022 -10.649 7.838 1.00 75.56 69 ASP A CA 1
ATOM 515 C C . ASP A 1 69 ? -10.642 -9.505 8.644 1.00 75.56 69 ASP A C 1
ATOM 517 O O . ASP A 1 69 ? -10.325 -9.363 9.825 1.00 75.56 69 ASP A O 1
ATOM 521 N N . VAL A 1 70 ? -11.581 -8.742 8.074 1.00 78.00 70 VAL A N 1
ATOM 522 C CA . VAL A 1 70 ? -12.335 -7.692 8.786 1.00 78.00 70 VAL A CA 1
ATOM 523 C C . VAL A 1 70 ? -13.036 -8.267 10.014 1.00 78.00 70 VAL A C 1
ATOM 525 O O . VAL A 1 70 ? -12.921 -7.719 11.116 1.00 78.00 70 VAL A O 1
ATOM 528 N N . ARG A 1 71 ? -13.738 -9.391 9.852 1.00 88.94 71 ARG A N 1
ATOM 529 C CA . ARG A 1 71 ? -14.437 -10.074 10.945 1.00 88.94 71 ARG A CA 1
ATOM 530 C C . ARG A 1 71 ? -13.464 -10.561 12.020 1.00 88.94 71 ARG A C 1
ATOM 532 O O . ARG A 1 71 ? -13.705 -10.362 13.213 1.00 88.94 71 ARG A O 1
ATOM 539 N N . ASN A 1 72 ? -12.339 -11.153 11.621 1.00 81.19 72 ASN A N 1
ATOM 540 C CA . ASN A 1 72 ? -11.324 -11.652 12.553 1.00 81.19 72 ASN A CA 1
ATOM 541 C C . ASN A 1 72 ? -10.595 -10.523 13.299 1.00 81.19 72 ASN A C 1
ATOM 543 O O . ASN A 1 72 ? -10.394 -10.623 14.511 1.00 81.19 72 ASN A O 1
ATOM 547 N N . LEU A 1 73 ? -10.241 -9.433 12.617 1.00 81.81 73 LEU A N 1
ATOM 548 C CA . LEU A 1 73 ? -9.656 -8.242 13.236 1.00 81.81 73 LEU A CA 1
ATOM 549 C C . LEU A 1 73 ? -10.639 -7.608 14.219 1.00 81.81 73 LEU A C 1
ATOM 551 O O . LEU A 1 73 ? -10.261 -7.312 15.352 1.00 81.81 73 LEU A O 1
ATOM 555 N N . SER A 1 74 ? -11.907 -7.477 13.831 1.00 86.00 74 SER A N 1
ATOM 556 C CA . SER A 1 74 ? -12.954 -6.930 14.699 1.00 86.00 74 SER A CA 1
ATOM 557 C C . SER A 1 74 ? -13.099 -7.734 15.989 1.00 86.00 74 SER A C 1
ATOM 559 O O . SER A 1 74 ? -13.169 -7.147 17.068 1.00 86.00 74 SER A O 1
ATOM 561 N N . LEU A 1 75 ? -13.041 -9.067 15.908 1.00 84.38 75 LEU A N 1
ATOM 562 C CA . LEU A 1 75 ? -13.021 -9.945 17.080 1.00 84.38 75 LEU A CA 1
ATOM 563 C C . LEU A 1 75 ? -11.801 -9.669 17.969 1.00 84.38 75 LEU A C 1
ATOM 565 O O . LEU A 1 75 ? -11.950 -9.382 19.158 1.00 84.38 75 LEU A O 1
ATOM 569 N N . VAL A 1 76 ? -10.592 -9.732 17.406 1.00 81.75 76 VAL A N 1
ATOM 570 C CA . VAL A 1 76 ? -9.335 -9.587 18.164 1.00 81.75 76 VAL A CA 1
ATOM 571 C C . VAL A 1 76 ? -9.256 -8.232 18.864 1.00 81.75 76 VAL A C 1
ATOM 573 O O . VAL A 1 76 ? -8.914 -8.159 20.044 1.00 81.75 76 VAL A O 1
ATOM 576 N N . TYR A 1 77 ? -9.597 -7.157 18.163 1.00 82.00 77 TYR A N 1
ATOM 577 C CA . TYR A 1 77 ? -9.512 -5.811 18.717 1.00 82.00 77 TYR A CA 1
ATOM 578 C C . TYR A 1 77 ? -10.660 -5.487 19.674 1.00 82.00 77 TYR A C 1
ATOM 580 O O . TYR A 1 77 ? -10.448 -4.740 20.629 1.00 82.00 77 TYR A O 1
ATOM 588 N N . THR A 1 78 ? -11.836 -6.101 19.504 1.00 85.12 78 THR A N 1
ATOM 589 C CA . THR A 1 78 ? -12.890 -6.054 20.530 1.00 85.12 78 THR A CA 1
ATOM 590 C C . THR A 1 78 ? -12.402 -6.690 21.829 1.00 85.12 78 THR A C 1
ATOM 592 O O . THR A 1 78 ? -12.544 -6.085 22.890 1.00 85.12 78 THR A O 1
ATOM 595 N N . LEU A 1 79 ? -11.743 -7.855 21.759 1.00 78.81 79 LEU A N 1
ATOM 596 C CA . LEU A 1 79 ? -11.118 -8.484 22.931 1.00 78.81 79 LEU A CA 1
ATOM 597 C C . LEU A 1 79 ? -9.988 -7.630 23.525 1.00 78.81 79 LEU A C 1
ATOM 599 O O . LEU A 1 79 ? -9.769 -7.672 24.731 1.00 78.81 79 LEU A O 1
ATOM 603 N N . ALA A 1 80 ? -9.287 -6.843 22.703 1.00 77.88 80 ALA A N 1
ATOM 604 C CA . ALA A 1 80 ? -8.280 -5.882 23.158 1.00 77.88 80 ALA A CA 1
ATOM 605 C C . ALA A 1 80 ? -8.883 -4.600 23.767 1.00 77.88 80 ALA A C 1
ATOM 607 O O . ALA A 1 80 ? -8.150 -3.794 24.340 1.00 77.88 80 ALA A O 1
ATOM 608 N N . GLY A 1 81 ? -10.201 -4.408 23.656 1.00 76.56 81 GLY A N 1
ATOM 609 C CA . GLY A 1 81 ? -10.912 -3.289 24.256 1.00 76.56 81 GLY A CA 1
ATOM 610 C C . GLY A 1 81 ? -10.857 -1.990 23.450 1.00 76.56 81 GLY A C 1
ATOM 611 O O . GLY A 1 81 ? -10.848 -0.912 24.037 1.00 76.56 81 GLY A O 1
ATOM 612 N N . VAL A 1 82 ? -10.847 -2.034 22.119 1.00 81.50 82 VAL A N 1
ATOM 613 C CA . VAL A 1 82 ? -11.016 -0.796 21.333 1.00 81.50 82 VAL A CA 1
ATOM 614 C C . VAL A 1 82 ? -12.362 -0.120 21.626 1.00 81.50 82 VAL A C 1
ATOM 616 O O . VAL A 1 82 ? -13.343 -0.784 21.959 1.00 81.50 82 VAL A O 1
ATOM 619 N N . ASP A 1 83 ? -12.416 1.209 21.537 1.00 82.94 83 ASP A N 1
ATOM 620 C CA . ASP A 1 83 ? -13.655 1.979 21.702 1.00 82.94 83 ASP A CA 1
ATOM 621 C C . ASP A 1 83 ? -14.477 2.034 20.425 1.00 82.94 83 ASP A C 1
ATOM 623 O O . ASP A 1 83 ? -15.698 2.192 20.476 1.00 82.94 83 ASP A O 1
ATOM 627 N N . CYS A 1 84 ? -13.809 1.920 19.284 1.00 88.19 84 CYS A N 1
ATOM 628 C CA . CYS A 1 84 ? -14.434 2.024 17.986 1.00 88.19 84 CYS A CA 1
ATOM 629 C C . CYS A 1 84 ? -13.681 1.207 16.945 1.00 88.19 84 CYS A C 1
ATOM 631 O O . CYS A 1 84 ? -12.449 1.156 16.956 1.00 88.19 84 CYS A O 1
ATOM 633 N N . ILE A 1 85 ? -14.437 0.574 16.057 1.00 87.31 85 ILE A N 1
ATOM 634 C CA . ILE A 1 85 ? -13.929 -0.113 14.878 1.00 87.31 85 ILE A CA 1
ATOM 635 C C . ILE A 1 85 ? -14.451 0.637 13.668 1.00 87.31 85 ILE A C 1
ATOM 637 O O . ILE A 1 85 ? -15.658 0.767 13.485 1.00 87.31 85 ILE A O 1
ATOM 641 N N . ASP A 1 86 ? -13.518 1.130 12.876 1.00 86.94 86 ASP A N 1
ATOM 642 C CA . ASP A 1 86 ? -13.777 1.891 11.672 1.00 86.94 86 ASP A CA 1
ATOM 643 C C . ASP A 1 86 ? -13.571 1.043 10.427 1.00 86.94 86 ASP A C 1
ATOM 645 O O . ASP A 1 86 ? -12.585 0.308 10.336 1.00 86.94 86 ASP A O 1
ATOM 649 N N . CYS A 1 87 ? -14.508 1.115 9.491 1.00 84.19 87 CYS A N 1
ATOM 650 C CA . CYS A 1 87 ? -14.577 0.224 8.345 1.00 84.19 87 CYS A CA 1
ATOM 651 C C . CYS A 1 87 ? -15.186 0.902 7.112 1.00 84.19 87 CYS A C 1
ATOM 653 O O . CYS A 1 87 ? -15.679 2.031 7.156 1.00 84.19 87 CYS A O 1
ATOM 655 N N . ALA A 1 88 ? -15.145 0.201 5.978 1.00 83.31 88 ALA A N 1
ATOM 656 C CA . ALA A 1 88 ? -15.793 0.670 4.762 1.00 83.31 88 ALA A CA 1
ATOM 657 C C . ALA A 1 88 ? -17.307 0.827 4.969 1.00 83.31 88 ALA A C 1
ATOM 659 O O . ALA A 1 88 ? -17.948 -0.019 5.596 1.00 83.31 88 ALA A O 1
ATOM 660 N N . ALA A 1 89 ? -17.891 1.871 4.373 1.00 84.38 89 ALA A N 1
ATOM 661 C CA . ALA A 1 89 ? -19.338 2.083 4.306 1.00 84.38 89 ALA A CA 1
ATOM 662 C C . ALA A 1 89 ? -20.023 1.090 3.340 1.00 84.38 89 ALA A C 1
ATOM 664 O O . ALA A 1 89 ? -20.711 1.469 2.391 1.00 84.38 89 ALA A O 1
ATOM 665 N N . ASP A 1 90 ? -19.813 -0.204 3.574 1.00 83.94 90 ASP A N 1
ATOM 666 C CA . ASP A 1 90 ? -20.402 -1.315 2.845 1.00 83.94 90 ASP A CA 1
ATOM 667 C C . ASP A 1 90 ? -21.219 -2.207 3.775 1.00 83.94 90 ASP A C 1
ATOM 669 O O . ASP A 1 90 ? -20.801 -2.549 4.880 1.00 83.94 90 ASP A O 1
ATOM 673 N N . ALA A 1 91 ? -22.381 -2.641 3.296 1.00 87.19 91 ALA A N 1
ATOM 674 C CA . ALA A 1 91 ? -23.293 -3.460 4.074 1.00 87.19 91 ALA A CA 1
ATOM 675 C C . ALA A 1 91 ? -22.686 -4.801 4.516 1.00 87.19 91 ALA A C 1
ATOM 677 O O . ALA A 1 91 ? -22.996 -5.259 5.620 1.00 87.19 91 ALA A O 1
ATOM 678 N N . SER A 1 92 ? -21.858 -5.431 3.678 1.00 86.12 92 SER A N 1
ATOM 679 C CA . SER A 1 92 ? -21.213 -6.714 3.974 1.00 86.12 92 SER A CA 1
ATOM 680 C C . SER A 1 92 ? -20.066 -6.544 4.970 1.00 86.12 92 SER A C 1
ATOM 682 O O . SER A 1 92 ? -19.987 -7.302 5.936 1.00 86.12 92 SER A O 1
ATOM 684 N N . VAL A 1 93 ? -19.264 -5.487 4.817 1.00 86.38 93 VAL A N 1
ATOM 685 C CA . VAL A 1 93 ? -18.165 -5.145 5.730 1.00 86.38 93 VAL A CA 1
ATOM 686 C C . VAL A 1 93 ? -18.705 -4.786 7.116 1.00 86.38 93 VAL A C 1
ATOM 688 O O . VAL A 1 93 ? -18.257 -5.355 8.109 1.00 86.38 93 VAL A O 1
ATOM 691 N N . VAL A 1 94 ? -19.733 -3.933 7.202 1.00 91.25 94 VAL A N 1
ATOM 692 C CA . VAL A 1 94 ? -20.399 -3.600 8.477 1.00 91.25 94 VAL A CA 1
ATOM 693 C C . VAL A 1 94 ? -20.942 -4.854 9.164 1.00 91.25 94 VAL A C 1
ATOM 695 O O . VAL A 1 94 ? -20.799 -5.011 10.378 1.00 91.25 94 VAL A O 1
ATOM 698 N N . SER A 1 95 ? -21.530 -5.778 8.400 1.00 92.81 95 SER A N 1
ATOM 699 C CA . SER A 1 95 ? -22.047 -7.038 8.952 1.00 92.81 95 SER A CA 1
ATOM 700 C C . SER A 1 95 ? -20.917 -7.920 9.495 1.00 92.81 95 SER A C 1
ATOM 702 O O . SER A 1 95 ? -21.050 -8.478 10.581 1.00 92.81 95 SER A O 1
ATOM 704 N N . ALA A 1 96 ? -19.781 -7.984 8.796 1.00 88.69 96 ALA A N 1
ATOM 705 C CA . ALA A 1 96 ? -18.586 -8.717 9.214 1.00 88.69 96 ALA A CA 1
ATOM 706 C C . ALA A 1 96 ? -17.970 -8.149 10.503 1.00 88.69 96 ALA A C 1
ATOM 708 O O . ALA A 1 96 ? -17.610 -8.903 11.412 1.00 88.69 96 ALA A O 1
ATOM 709 N N . VAL A 1 97 ? -17.895 -6.818 10.613 1.00 93.12 97 VAL A N 1
ATOM 710 C CA . VAL A 1 97 ? -17.450 -6.129 11.834 1.00 93.12 97 VAL A CA 1
ATOM 711 C C . VAL A 1 97 ? -18.354 -6.489 13.009 1.00 93.12 97 VAL A C 1
ATOM 713 O O . VAL A 1 97 ? -17.866 -6.917 14.056 1.00 93.12 97 VAL A O 1
ATOM 716 N N . ASN A 1 98 ? -19.671 -6.367 12.826 1.00 96.12 98 ASN A N 1
ATOM 717 C CA . ASN A 1 98 ? -20.651 -6.703 13.856 1.00 96.12 98 ASN A CA 1
ATOM 718 C C . ASN A 1 98 ? -20.574 -8.179 14.270 1.00 96.12 98 ASN A C 1
ATOM 720 O O . ASN A 1 98 ? -20.595 -8.475 15.463 1.00 96.12 98 ASN A O 1
ATOM 724 N N . GLU A 1 99 ? -20.406 -9.101 13.321 1.00 94.88 99 GLU A N 1
ATOM 725 C CA . GLU A 1 99 ? -20.218 -10.523 13.623 1.00 94.88 99 GLU A CA 1
ATOM 726 C C . GLU A 1 99 ? -18.957 -10.764 14.470 1.00 94.88 99 GLU A C 1
ATOM 728 O O . GLU A 1 99 ? -19.000 -11.500 15.457 1.00 94.88 99 GLU A O 1
ATOM 733 N N . GLY A 1 100 ? -17.837 -10.120 14.127 1.00 92.50 100 GLY A N 1
ATOM 734 C CA . GLY A 1 100 ? -16.595 -10.213 14.896 1.00 92.50 100 GLY A CA 1
ATOM 735 C C . GLY A 1 100 ? -16.737 -9.672 16.320 1.00 92.50 100 GLY A C 1
ATOM 736 O O . GLY A 1 100 ? -16.258 -10.293 17.273 1.00 92.50 100 GLY A O 1
ATOM 737 N N . ILE A 1 101 ? -17.438 -8.546 16.474 1.00 93.62 101 ILE A N 1
ATOM 738 C CA . ILE A 1 101 ? -17.759 -7.950 17.776 1.00 93.62 101 ILE A CA 1
ATOM 739 C C . ILE A 1 101 ? -18.593 -8.916 18.623 1.00 93.62 101 ILE A C 1
ATOM 741 O O . ILE A 1 101 ? -18.238 -9.180 19.772 1.00 93.62 101 ILE A O 1
ATOM 745 N N . GLU A 1 102 ? -19.681 -9.464 18.082 1.00 94.44 102 GLU A N 1
ATOM 746 C CA . GLU A 1 102 ? -20.547 -10.371 18.841 1.00 94.44 102 GLU A CA 1
ATOM 747 C C . GLU A 1 102 ? -19.828 -11.680 19.188 1.00 94.44 102 GLU A C 1
ATOM 749 O O . GLU A 1 102 ? -19.889 -12.120 20.335 1.00 94.44 102 GLU A O 1
ATOM 754 N N . ALA A 1 103 ? -19.019 -12.228 18.276 1.00 90.06 103 ALA A N 1
ATOM 755 C CA . ALA A 1 103 ? -18.175 -13.387 18.566 1.00 90.06 103 ALA A CA 1
ATOM 756 C C . ALA A 1 103 ? -17.185 -13.121 19.720 1.00 90.06 103 ALA A C 1
ATOM 758 O O . ALA A 1 103 ? -16.984 -13.976 20.585 1.00 90.06 103 ALA A O 1
ATOM 759 N N . ALA A 1 104 ? -16.586 -11.928 19.793 1.00 86.69 104 ALA A N 1
ATOM 760 C CA . ALA A 1 104 ? -15.747 -11.544 20.930 1.00 86.69 104 ALA A CA 1
ATOM 761 C C . ALA A 1 104 ? -16.548 -11.456 22.240 1.00 86.69 104 ALA A C 1
ATOM 763 O O . ALA A 1 104 ? -16.058 -11.878 23.292 1.00 86.69 104 ALA A O 1
ATOM 764 N N . ARG A 1 105 ? -17.783 -10.945 22.175 1.00 87.50 105 ARG A N 1
ATOM 765 C CA . ARG A 1 105 ? -18.684 -10.801 23.329 1.00 87.50 105 ARG A CA 1
ATOM 766 C C . ARG A 1 105 ? -19.199 -12.141 23.861 1.00 87.50 105 ARG A C 1
ATOM 768 O O . ARG A 1 105 ? -19.424 -12.267 25.065 1.00 87.50 105 ARG A O 1
ATOM 775 N N . GLU A 1 106 ? -19.338 -13.145 22.998 1.00 86.75 106 GLU A N 1
ATOM 776 C CA . GLU A 1 106 ? -19.632 -14.531 23.388 1.00 86.75 106 GLU A CA 1
ATOM 777 C C . GLU A 1 106 ? -18.448 -15.195 24.117 1.00 86.75 106 GLU A C 1
ATOM 779 O O . GLU A 1 106 ? -18.638 -15.980 25.056 1.00 86.75 106 GLU A O 1
ATOM 784 N N . ILE A 1 107 ? -17.210 -14.863 23.726 1.00 80.56 107 ILE A N 1
ATOM 785 C CA . ILE A 1 107 ? -15.994 -15.356 24.392 1.00 80.56 107 ILE A CA 1
ATOM 786 C C . ILE A 1 107 ? -15.853 -14.717 25.775 1.00 80.56 107 ILE A C 1
ATOM 788 O O . ILE A 1 107 ? -15.631 -15.411 26.763 1.00 80.56 107 ILE A O 1
ATOM 792 N N . LEU A 1 108 ? -15.973 -13.404 25.891 1.00 73.75 108 LEU A N 1
ATOM 793 C CA . LEU A 1 108 ? -15.941 -12.702 27.171 1.00 73.75 108 LEU A CA 1
ATOM 794 C C . LEU A 1 108 ? -16.917 -11.540 27.092 1.00 73.75 108 LEU A C 1
ATOM 796 O O . LEU A 1 108 ? -16.953 -10.853 26.081 1.00 73.75 108 LEU A O 1
ATOM 800 N N . HIS A 1 109 ? -17.665 -11.285 28.167 1.00 74.06 109 HIS A N 1
ATOM 801 C CA . HIS A 1 109 ? -18.603 -10.164 28.234 1.00 74.06 109 HIS A CA 1
ATOM 802 C C . HIS A 1 1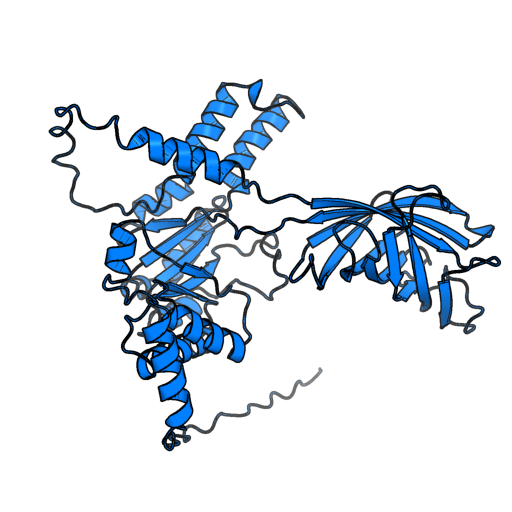09 ? -17.864 -8.813 28.226 1.00 74.06 109 HIS A C 1
ATOM 804 O O . HIS A 1 109 ? -17.705 -8.165 29.259 1.00 74.06 109 HIS A O 1
ATOM 810 N N . PHE A 1 110 ? -17.395 -8.401 27.053 1.00 72.75 110 PHE A N 1
ATOM 811 C CA . PHE A 1 110 ? -16.812 -7.097 26.793 1.00 72.75 110 PHE A CA 1
ATOM 812 C C . PHE A 1 110 ? -17.900 -6.085 26.444 1.00 72.75 110 PHE A C 1
ATOM 814 O O . PHE A 1 110 ? -18.987 -6.416 25.952 1.00 72.75 110 PHE A O 1
ATOM 821 N N . ARG A 1 111 ? -17.577 -4.813 26.683 1.00 84.06 111 ARG A N 1
ATOM 822 C CA . ARG A 1 111 ? -18.331 -3.693 26.124 1.00 84.06 111 ARG A CA 1
ATOM 823 C C . ARG A 1 111 ? -18.320 -3.782 24.596 1.00 84.06 111 ARG A C 1
ATOM 825 O O . ARG A 1 111 ? -17.331 -4.204 24.000 1.00 84.06 111 ARG A O 1
ATOM 832 N N . ARG A 1 112 ? -19.402 -3.332 23.969 1.00 90.38 112 ARG A N 1
ATOM 833 C CA . ARG A 1 112 ? -19.461 -3.231 22.513 1.00 90.38 112 ARG A CA 1
ATOM 834 C C . ARG A 1 112 ? -18.711 -1.964 22.065 1.00 90.38 112 ARG A C 1
ATOM 836 O O . ARG A 1 112 ? -19.082 -0.885 22.540 1.00 90.38 112 ARG A O 1
ATOM 843 N N . PRO A 1 113 ? -17.690 -2.052 21.192 1.00 91.12 113 PRO A N 1
ATOM 844 C CA . PRO A 1 113 ? -17.156 -0.870 20.526 1.00 91.12 113 PRO A CA 1
ATOM 845 C C . PRO A 1 113 ? -18.234 -0.230 19.643 1.00 91.12 113 PRO A C 1
ATOM 847 O O . PRO A 1 113 ? -19.232 -0.864 19.286 1.00 91.12 113 PRO A O 1
ATOM 850 N N . TRP A 1 114 ? -18.040 1.037 19.297 1.00 93.62 114 TRP A N 1
ATOM 851 C CA . TRP A 1 114 ? -18.831 1.689 18.258 1.00 93.62 114 TRP A CA 1
ATOM 852 C C . TRP A 1 114 ? -18.379 1.231 16.876 1.00 93.62 114 TRP A C 1
ATOM 854 O O . TRP A 1 114 ? -17.180 1.155 16.611 1.00 93.62 114 TRP A O 1
ATOM 864 N N . VAL A 1 115 ? -19.331 0.967 15.990 1.00 94.38 115 VAL A N 1
ATOM 865 C CA . VAL A 1 115 ? -19.049 0.730 14.572 1.00 94.38 115 VAL A CA 1
ATOM 866 C C . VAL A 1 115 ? -19.065 2.074 13.858 1.00 94.38 115 VAL A C 1
ATOM 868 O O . VAL A 1 115 ? -20.084 2.766 13.857 1.00 94.38 115 VAL A O 1
ATOM 871 N N . MET A 1 116 ? -17.926 2.459 13.294 1.00 90.88 116 MET A N 1
ATOM 872 C CA . MET A 1 116 ? -17.768 3.658 12.480 1.00 90.88 116 MET A CA 1
ATOM 873 C C . MET A 1 116 ? -17.639 3.263 11.014 1.00 90.88 116 MET A C 1
ATOM 875 O O . MET A 1 116 ? -16.978 2.276 10.690 1.00 90.88 116 MET A O 1
ATOM 879 N N . ILE A 1 117 ? -18.288 4.027 10.143 1.00 89.19 117 ILE A N 1
ATOM 880 C CA . ILE A 1 117 ? -18.077 3.930 8.699 1.00 89.19 117 ILE A CA 1
ATOM 881 C C . ILE A 1 117 ? -17.380 5.193 8.197 1.00 89.19 117 ILE A C 1
ATOM 883 O O . ILE A 1 117 ? -17.780 6.298 8.574 1.00 89.19 117 ILE A O 1
ATOM 887 N N . SER A 1 118 ? -16.390 5.043 7.318 1.00 84.62 118 SER A N 1
ATOM 888 C CA . SER A 1 118 ? -15.751 6.185 6.652 1.00 84.62 118 SER A CA 1
ATOM 889 C C . SER A 1 118 ? -16.315 6.409 5.251 1.00 84.62 118 SER A C 1
ATOM 891 O O . SER A 1 118 ? -16.447 5.476 4.451 1.00 84.62 118 SER A O 1
ATOM 893 N N . ILE A 1 119 ? -16.612 7.669 4.942 1.00 82.81 119 ILE A N 1
ATOM 894 C CA . ILE A 1 119 ? -17.105 8.155 3.648 1.00 82.81 119 ILE A CA 1
ATOM 895 C C . ILE A 1 119 ? -16.329 9.403 3.216 1.00 82.81 119 ILE A C 1
ATOM 897 O O . ILE A 1 119 ? -15.710 10.069 4.042 1.00 82.81 119 ILE A O 1
ATOM 901 N N . ASN A 1 120 ? -16.358 9.734 1.926 1.00 77.19 120 ASN A N 1
ATOM 902 C CA . ASN A 1 120 ? -15.690 10.916 1.376 1.00 77.19 120 ASN A CA 1
ATOM 903 C C . ASN A 1 120 ? -16.715 11.867 0.743 1.00 77.19 120 ASN A C 1
ATOM 905 O O . ASN A 1 120 ? -17.672 11.404 0.119 1.00 77.19 120 ASN A O 1
ATOM 909 N N . ASP A 1 121 ? -16.519 13.177 0.901 1.00 69.50 121 ASP A N 1
ATOM 910 C CA . ASP A 1 121 ? -17.335 14.198 0.235 1.00 69.50 121 ASP A CA 1
ATOM 911 C C . ASP A 1 121 ? -16.895 14.498 -1.204 1.00 69.50 121 ASP A C 1
ATOM 913 O O . ASP A 1 121 ? -17.653 15.106 -1.957 1.00 69.50 121 ASP A O 1
ATOM 917 N N . ASP A 1 122 ? -15.708 14.041 -1.600 1.00 63.94 122 ASP A N 1
ATOM 918 C CA . ASP A 1 122 ? -15.068 14.402 -2.859 1.00 63.94 122 ASP A CA 1
ATOM 919 C C . ASP A 1 122 ? -14.968 13.234 -3.859 1.00 63.94 122 ASP A C 1
ATOM 921 O O . ASP A 1 122 ? -14.748 12.081 -3.483 1.00 63.94 122 ASP A O 1
ATOM 925 N N . GLU A 1 123 ? -15.058 13.552 -5.155 1.00 53.22 123 GLU A N 1
ATOM 926 C CA . GLU A 1 123 ? -14.707 12.644 -6.260 1.00 53.22 123 GLU A CA 1
ATOM 927 C C . GLU A 1 123 ? -13.196 12.660 -6.583 1.00 53.22 123 GLU A C 1
ATOM 929 O O . GLU A 1 123 ? -12.740 11.920 -7.461 1.00 53.22 123 GLU A O 1
ATOM 934 N N . ASP A 1 124 ? -12.406 13.505 -5.909 1.00 41.19 124 ASP A N 1
ATOM 935 C CA . ASP A 1 124 ? -11.007 13.758 -6.254 1.00 41.19 124 ASP A CA 1
ATOM 936 C C . ASP A 1 124 ? -10.133 12.492 -6.259 1.00 41.19 124 ASP A C 1
ATOM 938 O O . ASP A 1 124 ? -9.926 11.768 -5.276 1.00 41.19 124 ASP A O 1
ATOM 942 N N . LEU A 1 125 ? -9.547 12.289 -7.437 1.00 38.81 125 LEU A N 1
ATOM 943 C CA . LEU A 1 125 ? -8.613 11.240 -7.824 1.00 38.81 125 LEU A CA 1
ATOM 944 C C . LEU A 1 125 ? -7.367 11.200 -6.920 1.00 38.81 125 LEU A C 1
ATOM 946 O O . LEU A 1 125 ? -6.674 10.183 -6.884 1.00 38.81 125 LEU A O 1
ATOM 950 N N . HIS A 1 126 ? -7.080 12.272 -6.175 1.00 37.91 126 HIS A N 1
ATOM 951 C CA . HIS A 1 126 ? -5.927 12.374 -5.276 1.00 37.91 126 HIS A CA 1
ATOM 952 C C . HIS A 1 126 ? -6.032 11.500 -4.012 1.00 37.91 126 HIS A C 1
ATOM 954 O O . HIS A 1 126 ? -5.004 11.209 -3.395 1.00 37.91 126 HIS A O 1
ATOM 960 N N . PHE A 1 127 ? -7.221 10.994 -3.655 1.00 40.00 127 PHE A N 1
ATOM 961 C CA . PHE A 1 127 ? -7.393 10.012 -2.568 1.00 40.00 127 PHE A CA 1
ATOM 962 C C . PHE A 1 127 ? -7.136 8.551 -2.997 1.00 40.00 127 PHE A C 1
ATOM 964 O O . PHE A 1 127 ? -7.287 7.625 -2.202 1.00 40.00 127 PHE A O 1
ATOM 971 N N . ARG A 1 128 ? -6.625 8.316 -4.216 1.00 42.75 128 ARG A N 1
ATOM 972 C CA . ARG A 1 128 ? -6.198 6.993 -4.729 1.00 42.75 128 ARG A CA 1
ATOM 973 C C . ARG A 1 128 ? -4.951 6.393 -4.054 1.00 42.75 128 ARG A C 1
ATOM 975 O O . ARG A 1 128 ? -4.417 5.399 -4.543 1.00 42.75 128 ARG A O 1
ATOM 982 N N . LYS A 1 129 ? -4.481 6.929 -2.921 1.00 37.72 129 LYS A N 1
ATOM 983 C CA . LYS A 1 129 ? -3.259 6.464 -2.229 1.00 37.72 129 LYS A CA 1
ATOM 984 C C . LYS A 1 129 ? -3.321 5.018 -1.702 1.00 37.72 129 LYS A C 1
ATOM 986 O O . LYS A 1 129 ? -2.293 4.495 -1.287 1.00 37.72 129 LYS A O 1
ATOM 991 N N . ALA A 1 130 ? -4.482 4.358 -1.766 1.00 31.48 130 ALA A N 1
ATOM 992 C CA . ALA A 1 130 ? -4.656 2.947 -1.411 1.00 31.48 130 ALA A CA 1
ATOM 993 C C . ALA A 1 130 ? -5.065 2.022 -2.578 1.00 31.48 130 ALA A C 1
ATOM 995 O O . ALA A 1 130 ? -5.333 0.850 -2.328 1.00 31.48 130 ALA A O 1
ATOM 996 N N . GLY A 1 131 ? -5.110 2.490 -3.835 1.00 32.09 131 GLY A N 1
ATOM 997 C CA . GLY A 1 131 ? -5.434 1.632 -4.989 1.00 32.09 131 GLY A CA 1
ATOM 998 C C . GLY A 1 131 ? -6.799 0.931 -4.921 1.00 32.09 131 GLY A C 1
ATOM 999 O O . GLY A 1 131 ? -6.997 -0.070 -5.601 1.00 32.09 131 GLY A O 1
ATOM 1000 N N . ALA A 1 132 ? -7.729 1.430 -4.105 1.00 33.31 132 ALA A N 1
ATOM 1001 C CA . ALA A 1 132 ? -9.061 0.865 -3.992 1.00 33.31 132 ALA A CA 1
ATOM 1002 C C . ALA A 1 132 ? -10.038 1.571 -4.927 1.00 33.31 132 ALA A C 1
ATOM 1004 O O . ALA A 1 132 ? -10.008 2.790 -5.120 1.00 33.31 132 ALA A O 1
ATOM 1005 N N . ILE A 1 133 ? -10.881 0.749 -5.528 1.00 35.28 133 ILE A N 1
ATOM 1006 C CA . ILE A 1 133 ? -12.001 1.125 -6.372 1.00 35.28 133 ILE A CA 1
ATOM 1007 C C . ILE A 1 133 ? -12.918 2.059 -5.561 1.00 35.28 133 ILE A C 1
ATOM 1009 O O . ILE A 1 133 ? -13.352 1.715 -4.473 1.00 35.28 133 ILE A O 1
ATOM 1013 N N . THR A 1 134 ? -13.127 3.271 -6.084 1.00 34.97 134 THR A N 1
ATOM 1014 C CA . THR A 1 134 ? -14.170 4.259 -5.733 1.00 34.97 134 THR A CA 1
ATOM 1015 C C . THR A 1 134 ? -14.700 4.242 -4.290 1.00 34.97 134 THR A C 1
ATOM 1017 O O . THR A 1 134 ? -15.730 3.648 -3.993 1.00 34.97 134 THR A O 1
ATOM 1020 N N . TYR A 1 135 ? -14.063 5.038 -3.430 1.00 49.31 135 TYR A N 1
ATOM 1021 C CA . TYR A 1 135 ? -14.546 5.425 -2.096 1.00 49.31 135 TYR A CA 1
ATOM 1022 C C . TYR A 1 135 ? -15.744 6.394 -2.089 1.00 49.31 135 TYR A C 1
ATOM 1024 O O . TYR A 1 135 ? -16.162 6.853 -1.027 1.00 49.31 135 TYR A O 1
ATOM 1032 N N . VAL A 1 136 ? -16.298 6.747 -3.250 1.00 50.69 136 VAL A N 1
ATOM 1033 C CA . VAL A 1 136 ? -17.496 7.590 -3.309 1.00 50.69 136 VAL A CA 1
ATOM 1034 C C . VAL A 1 136 ? -18.702 6.683 -3.118 1.00 50.69 136 VAL A C 1
ATOM 1036 O O . VAL A 1 136 ? -19.200 6.071 -4.063 1.00 50.69 136 VAL A O 1
ATOM 1039 N N . ARG A 1 137 ? -19.157 6.556 -1.873 1.00 59.66 137 ARG A N 1
ATOM 1040 C CA . ARG A 1 137 ? -20.459 5.953 -1.594 1.00 59.66 137 ARG A CA 1
ATOM 1041 C C . ARG A 1 137 ? -21.512 7.024 -1.826 1.00 59.66 137 ARG A C 1
ATOM 1043 O O . ARG A 1 137 ? -21.455 8.097 -1.234 1.00 59.66 137 ARG A O 1
ATOM 1050 N N . ASP A 1 138 ? -22.458 6.714 -2.707 1.00 72.81 138 ASP A N 1
ATOM 1051 C CA . ASP A 1 138 ? -23.674 7.498 -2.893 1.00 72.81 138 ASP A CA 1
ATOM 1052 C C . ASP A 1 138 ? -24.269 7.857 -1.521 1.00 72.81 138 ASP A C 1
ATOM 1054 O O . ASP A 1 138 ? -24.411 7.000 -0.639 1.00 72.81 138 ASP A O 1
ATOM 1058 N N . ALA A 1 139 ? -24.584 9.138 -1.329 1.00 81.38 139 ALA A N 1
ATOM 1059 C CA . ALA A 1 139 ? -25.126 9.638 -0.074 1.00 81.38 139 ALA A CA 1
ATOM 1060 C C . ALA A 1 139 ? -26.417 8.895 0.298 1.00 81.38 139 ALA A C 1
ATOM 1062 O O . ALA A 1 139 ? -26.646 8.638 1.477 1.00 81.38 139 ALA A O 1
ATOM 1063 N N . ALA A 1 140 ? -27.211 8.471 -0.695 1.00 83.88 140 ALA A N 1
ATOM 1064 C CA . ALA A 1 140 ? -28.410 7.675 -0.455 1.00 83.88 140 ALA A CA 1
ATOM 1065 C C . ALA A 1 140 ? -28.078 6.265 0.060 1.00 83.88 140 ALA A C 1
ATOM 1067 O O . ALA A 1 140 ? -28.650 5.833 1.057 1.00 83.88 140 ALA A O 1
ATOM 1068 N N . ALA A 1 141 ? -27.111 5.568 -0.548 1.00 83.31 141 ALA A N 1
ATOM 1069 C CA . ALA A 1 141 ? -26.670 4.252 -0.077 1.00 83.31 141 ALA A CA 1
ATOM 1070 C C . ALA A 1 141 ? -26.102 4.312 1.351 1.00 83.31 141 ALA A C 1
ATOM 1072 O O . ALA A 1 141 ? -26.374 3.438 2.174 1.00 83.31 141 ALA A O 1
ATOM 1073 N N . THR A 1 142 ? -25.355 5.374 1.659 1.00 87.56 142 THR A N 1
ATOM 1074 C CA . THR A 1 142 ? -24.855 5.626 3.015 1.00 87.56 142 THR A CA 1
ATOM 1075 C C . THR A 1 142 ? -26.002 5.912 3.977 1.00 87.56 142 THR A C 1
ATOM 1077 O O . THR A 1 142 ? -26.032 5.343 5.062 1.00 87.56 142 THR A O 1
ATOM 1080 N N . ALA A 1 143 ? -26.975 6.736 3.583 1.00 88.81 143 ALA A N 1
ATOM 1081 C CA . ALA A 1 143 ? -28.142 7.026 4.408 1.00 88.81 143 ALA A CA 1
ATOM 1082 C C . ALA A 1 143 ? -28.931 5.753 4.746 1.00 88.81 143 ALA A C 1
ATOM 1084 O O . ALA A 1 143 ? -29.333 5.583 5.894 1.00 88.81 143 ALA A O 1
ATOM 1085 N N . GLU A 1 144 ? -29.102 4.826 3.796 1.00 89.62 144 GLU A N 1
ATOM 1086 C CA . GLU A 1 144 ? -29.736 3.534 4.090 1.00 89.62 144 GLU A CA 1
ATOM 1087 C C . GLU A 1 144 ? -28.911 2.676 5.047 1.00 89.62 144 GLU A C 1
ATOM 1089 O O . GLU A 1 144 ? -29.470 2.027 5.931 1.00 89.62 144 GLU A O 1
ATOM 1094 N N . LEU A 1 145 ? -27.583 2.700 4.921 1.00 88.69 145 LEU A N 1
ATOM 1095 C CA . LEU A 1 145 ? -26.702 2.010 5.857 1.00 88.69 145 LEU A CA 1
ATOM 1096 C C . LEU A 1 145 ? -26.817 2.603 7.270 1.00 88.69 145 LEU A C 1
ATOM 1098 O O . LEU A 1 145 ? -26.933 1.854 8.230 1.00 88.69 145 LEU A O 1
ATOM 1102 N N . LEU A 1 146 ? -26.878 3.931 7.394 1.00 89.88 146 LEU A N 1
ATOM 1103 C CA . LEU A 1 146 ? -27.055 4.646 8.665 1.00 89.88 146 LEU A CA 1
ATOM 1104 C C . LEU A 1 146 ? -28.448 4.483 9.285 1.00 89.88 146 LEU A C 1
ATOM 1106 O O . LEU A 1 146 ? -28.642 4.768 10.466 1.00 89.88 146 LEU A O 1
ATOM 1110 N N . ARG A 1 147 ? -29.446 4.059 8.506 1.00 90.38 147 ARG A N 1
ATOM 1111 C CA . ARG A 1 147 ? -30.771 3.693 9.030 1.00 90.38 147 ARG A CA 1
ATOM 1112 C C . ARG A 1 147 ? -30.799 2.302 9.652 1.00 90.38 147 ARG A C 1
ATOM 1114 O O . ARG A 1 147 ? -31.771 1.976 10.332 1.00 90.38 147 ARG A O 1
ATOM 1121 N N . ARG A 1 148 ? -29.756 1.494 9.452 1.00 86.50 148 ARG A N 1
ATOM 1122 C CA . ARG A 1 148 ? -29.5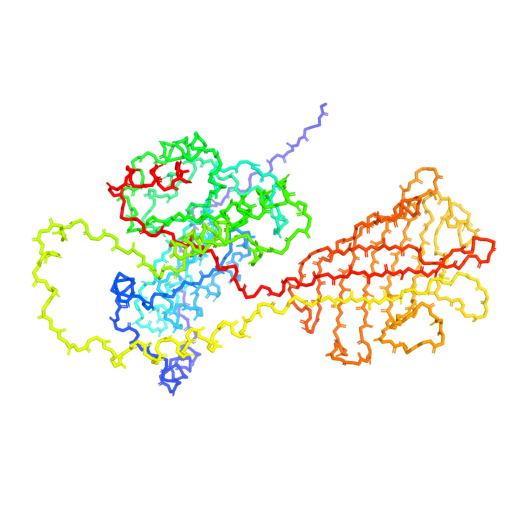85 0.234 10.177 1.00 86.50 148 ARG A CA 1
ATOM 1123 C C . ARG A 1 148 ? -29.131 0.526 11.607 1.00 86.50 148 ARG A C 1
ATOM 1125 O O . ARG A 1 148 ? -28.348 1.437 11.847 1.00 86.50 148 ARG A O 1
ATOM 1132 N N . ASP A 1 149 ? -29.574 -0.297 12.551 1.00 85.44 149 ASP A N 1
ATOM 1133 C CA . ASP A 1 149 ? -29.195 -0.207 13.973 1.00 85.44 149 ASP A CA 1
ATOM 1134 C C . ASP A 1 149 ? -27.833 -0.881 14.265 1.00 85.44 149 ASP A C 1
ATOM 1136 O O . ASP A 1 149 ? -27.611 -1.456 15.328 1.00 85.44 149 ASP A O 1
ATOM 1140 N N . ASP A 1 150 ? -26.922 -0.888 13.286 1.00 91.50 150 ASP A N 1
ATOM 1141 C CA . ASP A 1 150 ? -25.626 -1.579 13.355 1.00 91.50 150 ASP A CA 1
ATOM 1142 C C . ASP A 1 150 ? -24.415 -0.703 12.982 1.00 91.50 150 ASP A C 1
ATOM 1144 O O . ASP A 1 150 ? -23.280 -1.194 12.980 1.00 91.50 150 ASP A O 1
ATOM 1148 N N . VAL A 1 151 ? -24.647 0.601 12.777 1.00 92.62 151 VAL A N 1
ATOM 1149 C CA . VAL A 1 151 ? -23.633 1.657 12.642 1.00 92.62 151 VAL A CA 1
ATOM 1150 C C . VAL A 1 151 ? -23.856 2.713 13.726 1.00 92.62 151 VAL A C 1
ATOM 1152 O O . VAL A 1 151 ? -24.938 3.275 13.854 1.00 92.62 151 VAL A O 1
ATOM 1155 N N . ASP A 1 152 ? -22.820 3.010 14.510 1.00 93.44 152 ASP A N 1
ATOM 1156 C CA . ASP A 1 152 ? -22.883 3.968 15.619 1.00 93.44 152 ASP A CA 1
ATOM 1157 C C . ASP A 1 152 ? -22.308 5.342 15.257 1.00 93.44 152 ASP A C 1
ATOM 1159 O O . ASP A 1 152 ? -22.621 6.337 15.914 1.00 93.44 152 ASP A O 1
ATOM 1163 N N . ALA A 1 153 ? -21.403 5.410 14.284 1.00 91.06 153 ALA A N 1
ATOM 1164 C CA . ALA A 1 153 ? -20.643 6.614 13.979 1.00 91.06 153 ALA A CA 1
ATOM 1165 C C . ALA A 1 153 ? -20.325 6.733 12.485 1.00 91.06 153 ALA A C 1
ATOM 1167 O O . ALA A 1 153 ? -20.239 5.735 11.772 1.00 91.06 153 ALA A O 1
ATOM 1168 N N . VAL A 1 154 ? -20.098 7.960 12.024 1.00 88.00 154 VAL A N 1
ATOM 1169 C CA . VAL A 1 154 ? -19.589 8.230 10.674 1.00 88.00 154 VAL A CA 1
ATOM 1170 C C . VAL A 1 154 ? -18.326 9.071 10.753 1.00 88.00 154 VAL A C 1
ATOM 1172 O O . VAL A 1 154 ? -18.237 9.990 11.571 1.00 88.00 154 VAL A O 1
ATOM 1175 N N . GLU A 1 155 ? -17.373 8.779 9.884 1.00 84.94 155 GLU A N 1
ATOM 1176 C CA . GLU A 1 155 ? -16.251 9.648 9.571 1.00 84.94 155 GLU A CA 1
ATOM 1177 C C . GLU A 1 155 ? -16.384 10.161 8.142 1.00 84.94 155 GLU A C 1
ATOM 1179 O O . GLU A 1 155 ? -16.521 9.391 7.196 1.00 84.94 155 GLU A O 1
ATOM 1184 N N . ILE A 1 156 ? -16.353 11.479 7.987 1.00 79.88 156 ILE A N 1
ATOM 1185 C CA . ILE A 1 156 ? -16.406 12.149 6.694 1.00 79.88 156 ILE A CA 1
ATOM 1186 C C . ILE A 1 156 ? -15.019 12.702 6.406 1.00 79.88 156 ILE A C 1
ATOM 1188 O O . ILE A 1 156 ? -14.577 13.658 7.048 1.00 79.88 156 ILE A O 1
ATOM 1192 N N . HIS A 1 157 ? -14.338 12.114 5.433 1.00 77.50 157 HIS A N 1
ATOM 1193 C CA . HIS A 1 157 ? -13.122 12.689 4.882 1.00 77.50 157 HIS A CA 1
ATOM 1194 C C . HIS A 1 157 ? -13.507 13.822 3.938 1.00 77.50 157 HIS A C 1
ATOM 1196 O O . HIS A 1 157 ? -14.401 13.670 3.106 1.00 77.50 157 HIS A O 1
ATOM 1202 N N . THR A 1 158 ? -12.838 14.960 4.094 1.00 70.56 158 THR A N 1
ATOM 1203 C CA . THR A 1 158 ? -13.026 16.121 3.230 1.00 70.56 158 THR A CA 1
ATOM 1204 C C . THR A 1 158 ? -11.698 16.747 2.841 1.00 70.56 158 THR A C 1
ATOM 1206 O O . THR A 1 158 ? -10.738 16.808 3.621 1.00 70.56 158 THR A O 1
ATOM 1209 N N . ASN A 1 159 ? -11.635 17.254 1.611 1.00 64.00 159 ASN A N 1
ATOM 1210 C CA . ASN A 1 159 ? -10.492 18.032 1.144 1.00 64.00 159 ASN A CA 1
ATOM 1211 C C . ASN A 1 159 ? -10.446 19.448 1.763 1.00 64.00 159 ASN A C 1
ATOM 1213 O O . ASN A 1 159 ? -9.418 20.120 1.651 1.00 64.00 159 ASN A O 1
ATOM 1217 N N . GLY A 1 160 ? -11.535 19.926 2.385 1.00 59.72 160 GLY A N 1
ATOM 1218 C CA . GLY A 1 160 ? -11.646 21.271 2.970 1.00 59.72 160 GLY A CA 1
ATOM 1219 C C . GLY A 1 160 ? -11.533 22.439 1.971 1.00 59.72 160 GLY A C 1
ATOM 1220 O O . GLY A 1 160 ? -11.405 23.595 2.366 1.00 59.72 160 GLY A O 1
ATOM 1221 N N . ARG A 1 161 ? -11.522 22.170 0.662 1.00 58.66 161 ARG A N 1
ATOM 1222 C CA . ARG A 1 161 ? -11.426 23.167 -0.421 1.00 58.66 161 ARG A CA 1
ATOM 1223 C C . ARG A 1 161 ? -12.792 23.545 -0.982 1.00 58.66 161 ARG A C 1
ATOM 1225 O O . ARG A 1 161 ? -12.946 24.667 -1.454 1.00 58.66 161 ARG A O 1
ATOM 1232 N N . GLN A 1 162 ? -13.756 22.624 -0.959 1.00 63.31 162 GLN A N 1
ATOM 1233 C CA . GLN A 1 162 ? -15.065 22.797 -1.592 1.00 63.31 162 GLN A CA 1
ATOM 1234 C C . GLN A 1 162 ? -16.202 22.488 -0.611 1.00 63.31 162 GLN A C 1
ATOM 1236 O O . GLN A 1 162 ? -16.645 21.350 -0.492 1.00 63.31 162 GLN A O 1
ATOM 1241 N N . THR A 1 163 ? -16.733 23.519 0.048 1.00 69.06 163 THR A N 1
ATOM 1242 C CA . THR A 1 163 ? -17.881 23.391 0.970 1.00 69.06 163 THR A CA 1
ATOM 1243 C C . THR A 1 163 ? -19.131 22.823 0.296 1.00 69.06 163 THR A C 1
ATOM 1245 O O . THR A 1 163 ? -19.916 22.138 0.940 1.00 69.06 163 THR A O 1
ATOM 1248 N N . VAL A 1 164 ? -19.306 23.064 -1.007 1.00 75.06 164 VAL A N 1
ATOM 1249 C CA . VAL A 1 164 ? -20.477 22.620 -1.782 1.00 75.06 164 VAL A CA 1
ATOM 1250 C C . VAL A 1 164 ? -20.599 21.095 -1.823 1.00 75.06 164 VAL A C 1
ATOM 1252 O O . VAL A 1 164 ? -21.709 20.570 -1.756 1.00 75.06 164 VAL A O 1
ATOM 1255 N N . LEU A 1 165 ? -19.476 20.382 -1.930 1.00 74.88 165 LEU A N 1
ATOM 1256 C CA . LEU A 1 165 ? -19.459 18.920 -1.977 1.00 74.88 165 LEU A CA 1
ATOM 1257 C C . LEU A 1 165 ? -19.796 18.322 -0.610 1.00 74.88 165 LEU A C 1
ATOM 1259 O O . LEU A 1 165 ? -20.683 17.471 -0.518 1.00 74.88 165 LEU A O 1
ATOM 1263 N N . PHE A 1 166 ? -19.198 18.869 0.451 1.00 77.19 166 PHE A N 1
ATOM 1264 C CA . PHE A 1 166 ? -19.563 18.541 1.825 1.00 77.19 166 PHE A CA 1
ATOM 1265 C C . PHE A 1 166 ? -21.052 18.783 2.092 1.00 77.19 166 PHE A C 1
ATOM 1267 O O . PHE A 1 166 ? -21.744 17.897 2.587 1.00 77.19 166 PHE A O 1
ATOM 1274 N N . ASP A 1 167 ? -21.577 19.958 1.727 1.00 78.62 167 ASP A N 1
ATOM 1275 C CA . ASP A 1 167 ? -22.989 20.299 1.915 1.00 78.62 167 ASP A CA 1
ATOM 1276 C C . ASP A 1 167 ? -23.900 19.346 1.129 1.00 78.62 167 ASP A C 1
ATOM 1278 O O . ASP A 1 167 ? -24.947 18.939 1.634 1.00 78.62 167 ASP A O 1
ATOM 1282 N N . LYS A 1 168 ? -23.514 18.954 -0.092 1.00 83.69 168 LYS A N 1
ATOM 1283 C CA . LYS A 1 168 ? -24.256 17.979 -0.903 1.00 83.69 168 LYS A CA 1
ATOM 1284 C C . LYS A 1 168 ? -24.288 16.606 -0.231 1.00 83.69 168 LYS A C 1
ATOM 1286 O O . LYS A 1 168 ? -25.374 16.038 -0.117 1.00 83.69 168 LYS A O 1
ATOM 1291 N N . LEU A 1 169 ? -23.144 16.100 0.237 1.00 82.94 169 LEU A N 1
ATOM 1292 C CA . LEU A 1 169 ? -23.066 14.840 0.981 1.00 82.94 169 LEU A CA 1
ATOM 1293 C C . LEU A 1 169 ? -23.908 14.918 2.258 1.00 82.94 169 LEU A C 1
ATOM 1295 O O . LEU A 1 169 ? -24.791 14.091 2.464 1.00 82.94 169 LEU A O 1
ATOM 1299 N N . TRP A 1 170 ? -23.689 15.947 3.078 1.00 85.62 170 TRP A N 1
ATOM 1300 C CA . TRP A 1 170 ? -24.376 16.146 4.352 1.00 85.62 170 TRP A CA 1
ATOM 1301 C C . TRP A 1 170 ? -25.894 16.230 4.187 1.00 85.62 170 TRP A C 1
ATOM 1303 O O . TRP A 1 170 ? -26.644 15.593 4.925 1.00 85.62 170 TRP A O 1
ATOM 1313 N N . ASN A 1 171 ? -26.367 16.999 3.204 1.00 85.50 171 ASN A N 1
ATOM 1314 C CA . ASN A 1 171 ? -27.794 17.087 2.904 1.00 85.50 171 ASN A CA 1
ATOM 1315 C C . ASN A 1 171 ? -28.338 15.760 2.347 1.00 85.50 171 ASN A C 1
ATOM 1317 O O . ASN A 1 171 ? -29.489 15.431 2.618 1.00 85.50 171 ASN A O 1
ATOM 1321 N N . GLY A 1 172 ? -27.525 14.999 1.607 1.00 86.50 172 GLY A N 1
ATOM 1322 C CA . GLY A 1 172 ? -27.876 13.671 1.100 1.00 86.50 172 GLY A CA 1
ATOM 1323 C C . GLY A 1 172 ? -28.004 12.606 2.194 1.00 86.50 172 GLY A C 1
ATOM 1324 O O . GLY A 1 172 ? -28.877 11.749 2.091 1.00 86.50 172 GLY A O 1
ATOM 1325 N N . LEU A 1 173 ? -27.211 12.694 3.271 1.00 86.69 173 LEU A N 1
ATOM 1326 C CA . LEU A 1 173 ? -27.400 11.858 4.466 1.00 86.69 173 LEU A CA 1
ATOM 1327 C C . LEU A 1 173 ? -28.739 12.161 5.159 1.00 86.69 173 LEU A C 1
ATOM 1329 O O . LEU A 1 173 ? -29.343 11.276 5.765 1.00 86.69 173 LEU A O 1
ATOM 1333 N N . GLY A 1 174 ? -29.231 13.397 5.046 1.00 87.31 174 GLY A N 1
ATOM 1334 C CA . GLY A 1 174 ? -30.570 13.778 5.480 1.00 87.31 174 GLY A CA 1
ATOM 1335 C C . GLY A 1 174 ? -30.805 13.537 6.970 1.00 87.31 174 GLY A C 1
ATOM 1336 O O . GLY A 1 174 ? -30.025 13.969 7.816 1.00 87.31 174 GLY A O 1
ATOM 1337 N N . ASP A 1 175 ? -31.905 12.864 7.292 1.00 87.44 175 ASP A N 1
ATOM 1338 C CA . ASP A 1 175 ? -32.305 12.523 8.657 1.00 87.44 175 ASP A CA 1
ATOM 1339 C C . ASP A 1 175 ? -31.551 11.323 9.242 1.00 87.44 175 ASP A C 1
ATOM 1341 O O . ASP A 1 175 ? -31.489 11.186 10.458 1.00 87.44 175 ASP A O 1
ATOM 1345 N N . SER A 1 176 ? -30.911 10.493 8.412 1.00 87.38 176 SER A N 1
ATOM 1346 C CA . SER A 1 176 ? -30.197 9.291 8.875 1.00 87.38 176 SER A CA 1
ATOM 1347 C C . SER A 1 176 ? -29.080 9.594 9.884 1.00 87.38 176 SER A C 1
ATOM 1349 O O . SER A 1 176 ? -28.757 8.763 10.731 1.00 87.38 176 SER A O 1
ATOM 1351 N N . VAL A 1 177 ? -28.545 10.821 9.873 1.00 83.56 177 VAL A N 1
ATOM 1352 C CA . VAL A 1 177 ? -27.537 11.282 10.837 1.00 83.56 177 VAL A CA 1
ATOM 1353 C C . VAL A 1 177 ? -28.040 11.282 12.283 1.00 83.56 177 VAL A C 1
ATOM 1355 O O . VAL A 1 177 ? -27.222 11.271 13.197 1.00 83.56 177 VAL A O 1
ATOM 1358 N N . THR A 1 178 ? -29.356 11.276 12.531 1.00 84.12 178 THR A N 1
ATOM 1359 C CA . THR A 1 178 ? -29.900 11.218 13.899 1.00 84.12 178 THR A CA 1
ATOM 1360 C C . THR A 1 178 ? -29.694 9.866 14.573 1.00 84.12 178 THR A C 1
ATOM 1362 O O . THR A 1 178 ? -29.799 9.790 15.795 1.00 84.12 178 THR A O 1
ATOM 1365 N N . ASN A 1 179 ? -29.393 8.817 13.804 1.00 85.31 179 ASN A N 1
ATOM 1366 C CA . ASN A 1 179 ? -29.076 7.490 14.336 1.00 85.31 179 ASN A CA 1
ATOM 1367 C C . ASN A 1 179 ? -27.626 7.396 14.831 1.00 85.31 179 ASN A C 1
ATOM 1369 O O . ASN A 1 179 ? -27.260 6.461 15.539 1.00 85.31 179 ASN A O 1
ATOM 1373 N N . LEU A 1 180 ? -26.795 8.382 14.483 1.00 85.62 180 LEU A N 1
ATOM 1374 C CA . LEU A 1 180 ? -25.390 8.408 14.848 1.00 85.62 180 LEU A CA 1
ATOM 1375 C C . LEU A 1 180 ? -25.186 8.911 16.276 1.00 85.62 180 LEU A C 1
ATOM 1377 O O . LEU A 1 180 ? -25.779 9.889 16.731 1.00 85.62 180 LEU A O 1
ATOM 1381 N N . ARG A 1 181 ? -24.243 8.281 16.967 1.00 86.00 181 ARG A N 1
ATOM 1382 C CA . ARG A 1 181 ? -23.705 8.717 18.261 1.00 86.00 181 ARG A CA 1
ATOM 1383 C C . ARG A 1 181 ? -22.557 9.704 18.091 1.00 86.00 181 ARG A C 1
ATOM 1385 O O . ARG A 1 181 ? -22.305 10.511 18.986 1.00 86.00 181 ARG A O 1
ATOM 1392 N N . LEU A 1 182 ? -21.853 9.624 16.962 1.00 84.25 182 LEU A N 1
ATOM 1393 C CA . LEU A 1 182 ? -20.668 10.419 16.670 1.00 84.25 182 LEU A CA 1
ATOM 1394 C C . LEU A 1 182 ? -20.564 10.714 15.174 1.00 84.25 182 LEU A C 1
ATOM 1396 O O . LEU A 1 182 ? -20.688 9.819 14.342 1.00 84.25 182 LEU A O 1
ATOM 1400 N N . VAL A 1 183 ? -20.272 11.972 14.858 1.00 81.50 183 VAL A N 1
ATOM 1401 C CA . VAL A 1 183 ? -19.823 12.390 13.533 1.00 81.50 183 VAL A CA 1
ATOM 1402 C C . VAL A 1 183 ? -18.406 12.911 13.686 1.00 81.50 183 VAL A C 1
ATOM 1404 O O . VAL A 1 183 ? -18.127 13.779 14.520 1.00 81.50 183 VAL A O 1
ATOM 1407 N N . ALA A 1 184 ? -17.518 12.364 12.877 1.00 78.25 184 ALA A N 1
ATOM 1408 C CA . ALA A 1 184 ? -16.145 12.785 12.776 1.00 78.25 184 ALA A CA 1
ATOM 1409 C C . ALA A 1 184 ? -15.908 13.412 11.402 1.00 78.25 184 ALA A C 1
ATOM 1411 O O . ALA A 1 184 ? -16.392 12.897 10.398 1.00 78.25 184 ALA A O 1
ATOM 1412 N N . VAL A 1 185 ? -15.191 14.532 11.356 1.00 72.38 185 VAL A N 1
ATOM 1413 C CA . VAL A 1 185 ? -14.784 15.164 10.095 1.00 72.38 185 VAL A CA 1
ATOM 1414 C C . VAL A 1 185 ? -13.264 15.193 10.050 1.00 72.38 185 VAL A C 1
ATOM 1416 O O . VAL A 1 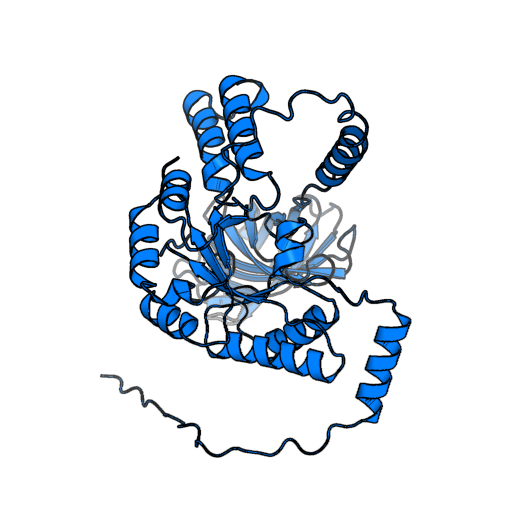185 ? -12.626 15.768 10.939 1.00 72.38 185 VAL A O 1
ATOM 1419 N N . SER A 1 186 ? -12.708 14.555 9.024 1.00 69.75 186 SER A N 1
ATOM 1420 C CA . SER A 1 186 ? -11.273 14.353 8.837 1.00 69.75 186 SER A CA 1
ATOM 1421 C C . SER A 1 186 ? -10.772 15.218 7.685 1.00 69.75 186 SER A C 1
ATOM 1423 O O . SER A 1 186 ? -11.235 15.105 6.550 1.00 69.75 186 SER A O 1
ATOM 1425 N N . PHE A 1 187 ? -9.808 16.092 7.984 1.00 62.50 187 PHE A N 1
ATOM 1426 C CA . PHE A 1 187 ? -9.189 16.991 7.009 1.00 62.50 187 PHE A CA 1
ATOM 1427 C C . PHE A 1 187 ? -7.818 16.474 6.582 1.00 62.50 187 PHE A C 1
ATOM 1429 O O . PHE A 1 187 ? -7.019 16.019 7.406 1.00 62.50 187 PHE A O 1
ATOM 1436 N N . ASN A 1 188 ? -7.489 16.626 5.300 1.00 52.88 188 ASN A N 1
ATOM 1437 C CA . ASN A 1 188 ? -6.133 16.357 4.840 1.00 52.88 188 ASN A CA 1
ATOM 1438 C C . ASN A 1 188 ? -5.177 17.468 5.321 1.00 52.88 188 ASN A C 1
ATOM 1440 O O . ASN A 1 188 ? -5.263 18.621 4.890 1.00 52.88 188 ASN A O 1
ATOM 1444 N N . TRP A 1 189 ? -4.232 17.112 6.194 1.00 44.62 189 TRP A N 1
ATOM 1445 C CA . TRP A 1 189 ? -3.211 18.008 6.760 1.00 44.62 189 TRP A CA 1
ATOM 1446 C C . TRP A 1 189 ? -2.389 18.748 5.691 1.00 44.62 189 TRP A C 1
ATOM 1448 O O . TRP A 1 189 ? -1.922 19.866 5.931 1.00 44.62 189 TRP A O 1
ATOM 1458 N N . GLN A 1 190 ? -2.261 18.162 4.493 1.00 38.75 190 GLN A N 1
ATOM 1459 C CA . GLN A 1 190 ? -1.580 18.774 3.351 1.00 38.75 190 GLN A CA 1
ATOM 1460 C C . GLN A 1 190 ? -2.279 20.043 2.851 1.00 38.75 190 GLN A C 1
ATOM 1462 O O . GLN A 1 190 ? -1.633 20.883 2.238 1.00 38.75 190 GLN A O 1
ATOM 1467 N N . VAL A 1 191 ? -3.577 20.225 3.102 1.00 45.72 191 VAL A N 1
ATOM 1468 C CA . VAL A 1 191 ? -4.309 21.419 2.649 1.00 45.72 191 VAL A CA 1
ATOM 1469 C C . VAL A 1 191 ? -4.140 22.588 3.620 1.00 45.72 191 VAL A C 1
ATOM 1471 O O . VAL A 1 191 ? -4.105 23.732 3.181 1.00 45.72 191 VAL A O 1
ATOM 1474 N N . ILE A 1 192 ? -3.978 22.319 4.915 1.00 48.69 192 ILE A N 1
ATOM 1475 C CA . ILE A 1 192 ? -3.953 23.361 5.950 1.00 48.69 192 ILE A CA 1
ATOM 1476 C C . ILE A 1 192 ? -2.530 23.921 6.094 1.00 48.69 192 ILE A C 1
ATOM 1478 O O . ILE A 1 192 ? -2.278 25.079 5.774 1.00 48.69 192 ILE A O 1
ATOM 1482 N N . VAL A 1 193 ? -1.548 23.070 6.410 1.00 49.97 193 VAL A N 1
ATOM 1483 C CA . VAL A 1 193 ? -0.138 23.500 6.483 1.00 49.97 193 VAL A CA 1
ATOM 1484 C C . VAL A 1 193 ? 0.438 23.746 5.084 1.00 49.97 193 VAL A C 1
ATOM 1486 O O . VAL A 1 193 ? 1.232 24.665 4.888 1.00 49.97 193 VAL A O 1
ATOM 1489 N N . GLY A 1 194 ? -0.004 22.983 4.079 1.00 50.34 194 GLY A N 1
ATOM 1490 C CA . GLY A 1 194 ? 0.476 23.151 2.709 1.00 50.34 194 GLY A CA 1
ATOM 1491 C C . GLY A 1 194 ? 0.052 24.463 2.055 1.00 50.34 194 GLY A C 1
ATOM 1492 O O . GLY A 1 194 ? 0.789 24.933 1.199 1.00 50.34 194 GLY A O 1
ATOM 1493 N N . ARG A 1 195 ? -1.050 25.114 2.466 1.00 55.53 195 ARG A N 1
ATOM 1494 C CA . ARG A 1 195 ? -1.381 26.483 2.011 1.00 55.53 195 ARG A CA 1
ATOM 1495 C C . ARG A 1 195 ? -0.363 27.500 2.516 1.00 55.53 195 ARG A C 1
ATOM 1497 O O . ARG A 1 195 ? 0.099 28.318 1.731 1.00 55.53 195 ARG A O 1
ATOM 1504 N N . VAL A 1 196 ? 0.026 27.410 3.788 1.00 57.53 196 VAL A N 1
ATOM 1505 C CA . VAL A 1 196 ? 1.039 28.302 4.372 1.00 57.53 196 VAL A CA 1
ATOM 1506 C C . VAL A 1 196 ? 2.405 28.054 3.731 1.00 57.53 196 VAL A C 1
ATOM 1508 O O . VAL A 1 196 ? 3.050 28.998 3.288 1.00 57.53 196 VAL A O 1
ATOM 1511 N N . LEU A 1 197 ? 2.801 26.788 3.575 1.00 55.75 197 LEU A N 1
ATOM 1512 C CA . LEU A 1 197 ? 4.049 26.426 2.894 1.00 55.75 197 LEU A CA 1
ATOM 1513 C C . LEU A 1 197 ? 4.044 26.818 1.407 1.00 55.75 197 LEU A C 1
ATOM 1515 O O . LEU A 1 197 ? 5.061 27.276 0.898 1.00 55.75 197 LEU A O 1
ATOM 1519 N N . SER A 1 198 ? 2.903 26.709 0.719 1.00 56.66 198 SER A N 1
ATOM 1520 C CA . SER A 1 198 ? 2.763 27.167 -0.671 1.00 56.66 198 SER A CA 1
ATOM 1521 C C . SER A 1 198 ? 2.806 28.693 -0.781 1.00 56.66 198 SER A C 1
ATOM 1523 O O . SER A 1 198 ? 3.371 29.189 -1.748 1.00 56.66 198 SER A O 1
ATOM 1525 N N . SER A 1 199 ? 2.268 29.433 0.200 1.00 59.81 199 SER A N 1
ATOM 1526 C CA . SER A 1 199 ? 2.369 30.904 0.278 1.00 59.81 199 SER A CA 1
ATOM 1527 C C . SER A 1 199 ? 3.824 31.333 0.429 1.00 59.81 199 SER A C 1
ATOM 1529 O O . SER A 1 199 ? 4.309 32.144 -0.360 1.00 59.81 199 SER A O 1
ATOM 1531 N N . VAL A 1 200 ? 4.552 30.707 1.368 1.00 62.03 200 VAL A N 1
ATOM 1532 C CA . VAL A 1 200 ? 6.002 30.898 1.544 1.00 62.03 200 VAL A CA 1
ATOM 1533 C C . VAL A 1 200 ? 6.716 30.626 0.225 1.00 62.03 200 VAL A C 1
ATOM 1535 O O . VAL A 1 200 ? 7.502 31.455 -0.223 1.00 62.03 200 VAL A O 1
ATOM 1538 N N . GLN A 1 201 ? 6.374 29.525 -0.450 1.00 60.75 201 GLN A N 1
ATOM 1539 C CA . GLN A 1 201 ? 7.016 29.158 -1.705 1.00 60.75 201 GLN A CA 1
ATOM 1540 C C . GLN A 1 201 ? 6.697 30.105 -2.868 1.00 60.75 201 GLN A C 1
ATOM 1542 O O . GLN A 1 201 ? 7.577 30.402 -3.676 1.00 60.75 201 GLN A O 1
ATOM 1547 N N . SER A 1 202 ? 5.467 30.610 -2.956 1.00 68.12 202 SER A N 1
ATOM 1548 C CA . SER A 1 202 ? 5.062 31.559 -3.998 1.00 68.12 202 SER A CA 1
ATOM 1549 C C . SER A 1 202 ? 5.641 32.955 -3.798 1.00 68.12 202 SER A C 1
ATOM 1551 O O . SER A 1 202 ? 5.938 33.639 -4.773 1.00 68.12 202 SER A O 1
ATOM 1553 N N . GLU A 1 203 ? 5.803 33.379 -2.546 1.00 74.31 203 GLU A N 1
ATOM 1554 C CA . GLU A 1 203 ? 6.266 34.725 -2.208 1.00 74.31 203 GLU A CA 1
ATOM 1555 C C . GLU A 1 203 ? 7.796 34.795 -2.085 1.00 74.31 203 GLU A C 1
ATOM 1557 O O . GLU A 1 203 ? 8.389 35.825 -2.399 1.00 74.31 203 GLU A O 1
ATOM 1562 N N . HIS A 1 204 ? 8.442 33.704 -1.656 1.00 72.75 204 HIS A N 1
ATOM 1563 C CA . HIS A 1 204 ? 9.856 33.690 -1.261 1.00 72.75 204 HIS A CA 1
ATOM 1564 C C . HIS A 1 204 ? 10.668 32.544 -1.899 1.00 72.75 204 HIS A C 1
ATOM 1566 O O . HIS A 1 204 ? 11.863 32.413 -1.635 1.00 72.75 204 HIS A O 1
ATOM 1572 N N . GLY A 1 205 ? 10.071 31.724 -2.773 1.00 70.44 205 GLY A N 1
ATOM 1573 C CA . GLY A 1 205 ? 10.750 30.592 -3.417 1.00 70.44 205 GLY A CA 1
ATOM 1574 C C . GLY A 1 205 ? 11.006 29.425 -2.455 1.00 70.44 205 GLY A C 1
ATOM 1575 O O . GLY A 1 205 ? 10.265 29.213 -1.505 1.00 70.44 205 GLY A O 1
ATOM 1576 N N . HIS A 1 206 ? 12.054 28.628 -2.671 1.00 61.16 206 HIS A N 1
ATOM 1577 C CA . HIS A 1 206 ? 12.421 27.536 -1.752 1.00 61.16 206 HIS A CA 1
ATOM 1578 C C . HIS A 1 206 ? 13.103 28.067 -0.478 1.00 61.16 206 HIS A C 1
ATOM 1580 O O . HIS A 1 206 ? 14.262 27.759 -0.210 1.00 61.16 206 HIS A O 1
ATOM 1586 N N . ALA A 1 207 ? 12.394 28.908 0.271 1.00 68.12 207 ALA A N 1
ATOM 1587 C CA . ALA A 1 207 ? 12.848 29.488 1.522 1.00 68.12 207 ALA A CA 1
ATOM 1588 C C . ALA A 1 207 ? 12.453 28.616 2.720 1.00 68.12 207 ALA A C 1
ATOM 1590 O O . ALA A 1 207 ? 11.445 27.902 2.708 1.00 68.12 207 ALA A O 1
ATOM 1591 N N . HIS A 1 208 ? 13.268 28.691 3.763 1.00 63.28 208 HIS A N 1
ATOM 1592 C CA . HIS A 1 208 ? 13.012 28.057 5.044 1.00 63.28 208 HIS A CA 1
ATOM 1593 C C . HIS A 1 208 ? 11.906 28.827 5.789 1.00 63.28 208 HIS A C 1
ATOM 1595 O O . HIS A 1 208 ? 11.948 30.051 5.877 1.00 63.28 208 HIS A O 1
ATOM 1601 N N . ILE A 1 209 ? 10.881 28.142 6.314 1.00 57.97 209 ILE A N 1
ATOM 1602 C CA . ILE A 1 209 ? 9.731 28.815 6.956 1.00 57.97 209 ILE A CA 1
ATOM 1603 C C . ILE A 1 209 ? 10.137 29.571 8.232 1.00 57.97 209 ILE A C 1
ATOM 1605 O O . ILE A 1 209 ? 9.513 30.571 8.580 1.00 57.97 209 ILE A O 1
ATOM 1609 N N . GLU A 1 210 ? 11.199 29.131 8.907 1.00 69.88 210 GLU A N 1
ATOM 1610 C CA . GLU A 1 210 ? 11.799 29.801 10.063 1.00 69.88 210 GLU A CA 1
ATOM 1611 C C . GLU A 1 210 ? 12.308 31.221 9.770 1.00 69.88 210 GLU A C 1
ATOM 1613 O O . GLU A 1 210 ? 12.353 32.041 10.689 1.00 69.88 210 GLU A O 1
ATOM 1618 N N . ASP A 1 211 ? 12.585 31.543 8.504 1.00 69.44 211 ASP A N 1
ATOM 1619 C CA . ASP A 1 211 ? 12.991 32.883 8.065 1.00 69.44 211 ASP A CA 1
ATOM 1620 C C . ASP A 1 211 ? 11.788 33.831 7.861 1.00 69.44 211 ASP A C 1
ATOM 1622 O O . ASP A 1 211 ? 11.956 35.033 7.642 1.00 69.44 211 ASP A O 1
ATOM 1626 N N . HIS A 1 212 ? 10.558 33.312 7.971 1.00 70.50 212 HIS A N 1
ATOM 1627 C CA . HIS A 1 212 ? 9.307 34.036 7.739 1.00 70.50 212 HIS A CA 1
ATOM 1628 C C . HIS A 1 212 ? 8.381 33.932 8.963 1.00 70.50 212 HIS A C 1
ATOM 1630 O O . HIS A 1 212 ? 7.430 33.146 8.957 1.00 70.50 212 HIS A O 1
ATOM 1636 N N . PRO A 1 213 ? 8.612 34.728 10.025 1.00 60.88 213 PRO A N 1
ATOM 1637 C CA . PRO A 1 213 ? 7.954 34.560 11.324 1.00 60.88 213 PRO A CA 1
ATOM 1638 C C . PRO A 1 213 ? 6.425 34.685 11.281 1.00 60.88 213 PRO A C 1
ATOM 1640 O O . PRO A 1 213 ? 5.752 34.011 12.053 1.00 60.88 213 PRO A O 1
ATOM 1643 N N . GLU A 1 214 ? 5.866 35.475 10.362 1.00 63.72 214 GLU A N 1
ATOM 1644 C CA . GLU A 1 214 ? 4.411 35.588 10.160 1.00 63.72 214 GLU A CA 1
ATOM 1645 C C . GLU A 1 214 ? 3.813 34.302 9.565 1.00 63.72 214 GLU A C 1
ATOM 1647 O O . GLU A 1 214 ? 2.779 33.807 10.020 1.00 63.72 214 GLU A O 1
ATOM 1652 N N . HIS A 1 215 ? 4.504 33.704 8.590 1.00 63.41 215 HIS A N 1
ATOM 1653 C CA . HIS A 1 215 ? 4.112 32.426 7.993 1.00 63.41 215 HIS A CA 1
ATOM 1654 C C . HIS A 1 215 ? 4.332 31.271 8.966 1.00 63.41 215 HIS A C 1
ATOM 1656 O O . HIS A 1 215 ? 3.464 30.412 9.096 1.00 63.41 215 HIS A O 1
ATOM 1662 N N . LEU A 1 216 ? 5.431 31.278 9.721 1.00 55.47 216 LEU A N 1
ATOM 1663 C CA . LEU A 1 216 ? 5.672 30.317 10.794 1.00 55.47 216 LEU A CA 1
ATOM 1664 C C . LEU A 1 216 ? 4.601 30.420 11.883 1.00 55.47 216 LEU A C 1
ATOM 1666 O O . LEU A 1 216 ? 4.061 29.398 12.294 1.00 55.47 216 LEU A O 1
ATOM 1670 N N . LEU A 1 217 ? 4.250 31.628 12.327 1.00 49.72 217 LEU A N 1
ATOM 1671 C CA . LEU A 1 217 ? 3.196 31.844 13.315 1.00 49.72 217 LEU A CA 1
ATOM 1672 C C . LEU A 1 217 ? 1.847 31.349 12.793 1.00 49.72 217 LEU A C 1
ATOM 1674 O O . LEU A 1 217 ? 1.136 30.666 13.522 1.00 49.72 217 LEU A O 1
ATOM 1678 N N . ASN A 1 218 ? 1.508 31.624 11.534 1.00 52.66 218 ASN A N 1
ATOM 1679 C CA . ASN A 1 218 ? 0.276 31.135 10.921 1.00 52.66 218 ASN A CA 1
ATOM 1680 C C . ASN A 1 218 ? 0.272 29.599 10.800 1.00 52.66 218 ASN A C 1
ATOM 1682 O O . ASN A 1 218 ? -0.700 28.952 11.186 1.00 52.66 218 ASN A O 1
ATOM 1686 N N . ALA A 1 219 ? 1.383 28.994 10.367 1.00 54.50 219 ALA A N 1
ATOM 1687 C CA . ALA A 1 219 ? 1.554 27.542 10.331 1.00 54.50 219 ALA A CA 1
ATOM 1688 C C . ALA A 1 219 ? 1.449 26.921 11.729 1.00 54.50 219 ALA A C 1
ATOM 1690 O O . ALA A 1 219 ? 0.817 25.881 11.881 1.00 54.50 219 ALA A O 1
ATOM 1691 N N . VAL A 1 220 ? 2.014 27.564 12.754 1.00 48.94 220 VAL A N 1
ATOM 1692 C CA . VAL A 1 220 ? 1.951 27.126 14.153 1.00 48.94 220 VAL A CA 1
ATOM 1693 C C . VAL A 1 220 ? 0.547 27.304 14.725 1.00 48.94 220 VAL A C 1
ATOM 1695 O O . VAL A 1 220 ? 0.064 26.395 15.383 1.00 48.94 220 VAL A O 1
ATOM 1698 N N . VAL A 1 221 ? -0.155 28.407 14.459 1.00 51.03 221 VAL A N 1
ATOM 1699 C CA . VAL A 1 221 ? -1.548 28.624 14.895 1.00 51.03 221 VAL A CA 1
ATOM 1700 C C . VAL A 1 221 ? -2.479 27.607 14.243 1.00 51.03 221 VAL A C 1
ATOM 1702 O O . VAL A 1 221 ? -3.307 27.007 14.930 1.00 51.03 221 VAL A O 1
ATOM 1705 N N . GLN A 1 222 ? -2.313 27.357 12.945 1.00 52.28 222 GLN A N 1
ATOM 1706 C CA . GLN A 1 222 ? -3.061 26.323 12.240 1.00 52.28 222 GLN A CA 1
ATOM 1707 C C . GLN A 1 222 ? -2.691 24.931 12.763 1.00 52.28 222 GLN A C 1
ATOM 1709 O O . GLN A 1 222 ? -3.580 24.173 13.127 1.00 52.28 222 GLN A O 1
ATOM 1714 N N . ALA A 1 223 ? -1.409 24.607 12.939 1.00 46.12 223 ALA A N 1
ATOM 1715 C CA . ALA A 1 223 ? -0.974 23.342 13.532 1.00 46.12 223 ALA A CA 1
ATOM 1716 C C . ALA A 1 223 ? -1.484 23.156 14.973 1.00 46.12 223 ALA A C 1
ATOM 1718 O O . ALA A 1 223 ? -1.930 22.073 15.329 1.00 46.12 223 ALA A O 1
ATOM 1719 N N . LEU A 1 224 ? -1.500 24.196 15.805 1.00 42.19 224 LEU A N 1
ATOM 1720 C CA . LEU A 1 224 ? -2.042 24.152 17.168 1.00 42.19 224 LEU A CA 1
ATOM 1721 C C . LEU A 1 224 ? -3.570 24.021 17.179 1.00 42.19 224 LEU A C 1
ATOM 1723 O O . LEU A 1 224 ? -4.125 23.379 18.075 1.00 42.19 224 LEU A O 1
ATOM 1727 N N . ALA A 1 225 ? -4.265 24.576 16.183 1.00 42.62 225 ALA A N 1
ATOM 1728 C CA . ALA A 1 225 ? -5.686 24.312 15.981 1.00 42.62 225 ALA A CA 1
ATOM 1729 C C . ALA A 1 225 ? -5.946 22.830 15.647 1.00 42.62 225 ALA A C 1
ATOM 1731 O O . ALA A 1 225 ? -6.985 22.306 16.061 1.00 42.62 225 ALA A O 1
ATOM 1732 N N . LEU A 1 226 ? -4.983 22.169 14.990 1.00 44.31 226 LEU A N 1
ATOM 1733 C CA . LEU A 1 226 ? -5.034 20.774 14.547 1.00 44.31 226 LEU A CA 1
ATOM 1734 C C . LEU A 1 226 ? -4.569 19.742 15.597 1.00 44.31 226 LEU A C 1
ATOM 1736 O O . LEU A 1 226 ? -5.123 18.653 15.666 1.00 44.31 226 LEU A O 1
ATOM 1740 N N . VAL A 1 227 ? -3.577 20.056 16.432 1.00 35.78 227 VAL A N 1
ATOM 1741 C CA . VAL A 1 227 ? -2.925 19.094 17.355 1.00 35.78 227 VAL A CA 1
ATOM 1742 C C . VAL A 1 227 ? -3.660 18.958 18.707 1.00 35.78 227 VAL A C 1
ATOM 1744 O O . VAL A 1 227 ? -3.239 18.222 19.597 1.00 35.78 227 VAL A O 1
ATOM 1747 N N . GLY A 1 228 ? -4.800 19.629 18.889 1.00 34.00 228 GLY A N 1
ATOM 1748 C CA . GLY A 1 228 ? -5.625 19.444 20.084 1.00 34.00 228 GLY A CA 1
ATOM 1749 C C . GLY A 1 228 ? -6.308 18.074 20.088 1.00 34.00 228 GLY A C 1
ATOM 1750 O O . GLY A 1 228 ? -7.095 17.794 19.189 1.00 34.00 228 GLY A O 1
ATOM 1751 N N . GLY A 1 229 ? -6.055 17.248 21.111 1.00 37.38 229 GLY A N 1
ATOM 1752 C CA . GLY A 1 229 ? -6.809 16.010 21.336 1.00 37.38 229 GLY A CA 1
ATOM 1753 C C . GLY A 1 229 ? -8.322 16.255 21.320 1.00 37.38 229 GLY A C 1
ATOM 1754 O O . GLY A 1 229 ? -8.759 17.352 21.665 1.00 37.38 229 GLY A O 1
ATOM 1755 N N . VAL A 1 230 ? -9.080 15.241 20.880 1.00 38.81 230 VAL A N 1
ATOM 1756 C CA . VAL A 1 230 ? -10.555 15.142 20.853 1.00 38.81 230 VAL A CA 1
ATOM 1757 C C . VAL A 1 230 ? -11.257 16.346 21.499 1.00 38.81 230 VAL A C 1
ATOM 1759 O O . VAL A 1 230 ? -11.506 16.383 22.705 1.00 38.81 230 VAL A O 1
ATOM 1762 N N . LYS A 1 231 ? -11.582 17.369 20.702 1.00 38.06 231 LYS A N 1
ATOM 1763 C CA . LYS A 1 231 ? -12.353 18.521 21.188 1.00 38.06 231 LYS A CA 1
ATOM 1764 C C . LYS A 1 231 ? -13.837 18.165 21.204 1.00 38.06 231 LYS A C 1
ATOM 1766 O O . LYS A 1 231 ? -14.571 18.500 20.283 1.00 38.06 231 LYS A O 1
ATOM 1771 N N . CYS A 1 232 ? -14.293 17.503 22.264 1.00 33.59 232 CYS A N 1
ATOM 1772 C CA . CYS A 1 232 ? -15.722 17.320 22.512 1.00 33.59 232 CYS A CA 1
ATOM 1773 C C . CYS A 1 232 ? -16.334 18.661 22.969 1.00 33.59 232 CYS A C 1
ATOM 1775 O O . CYS A 1 232 ? -16.205 19.061 24.128 1.00 33.59 232 CYS A O 1
ATOM 1777 N N . TYR A 1 233 ? -16.979 19.399 22.060 1.00 36.47 233 TYR A N 1
ATOM 1778 C CA . TYR A 1 233 ? -17.681 20.638 22.411 1.00 36.47 233 TYR A CA 1
ATOM 1779 C C . TYR A 1 233 ? -18.997 20.322 23.138 1.00 36.47 233 TYR A C 1
ATOM 1781 O O . TYR A 1 233 ? -20.031 20.058 22.522 1.00 36.47 233 TYR A O 1
ATOM 1789 N N . ARG A 1 234 ? -18.988 20.378 24.476 1.00 34.28 234 ARG A N 1
ATOM 1790 C CA . ARG A 1 234 ? -20.215 20.305 25.282 1.00 34.28 234 ARG A CA 1
ATOM 1791 C C . ARG A 1 234 ? -20.969 21.636 25.189 1.00 34.28 234 ARG A C 1
ATOM 1793 O O . ARG A 1 234 ? -20.611 22.618 25.840 1.00 34.28 234 ARG A O 1
ATOM 1800 N N . SER A 1 235 ? -22.054 21.655 24.415 1.00 32.22 235 SER A N 1
ATOM 1801 C CA . SER A 1 235 ? -23.089 22.695 24.470 1.00 32.22 235 SER A CA 1
ATOM 1802 C C . SER A 1 235 ? -23.748 22.694 25.859 1.00 32.22 235 SER A C 1
ATOM 1804 O O . SER A 1 235 ? -24.721 21.979 26.088 1.00 32.22 235 SER A O 1
ATOM 1806 N N . LYS A 1 236 ? -23.134 23.401 26.823 1.00 32.16 236 LYS A N 1
ATOM 1807 C CA . LYS A 1 236 ? -23.773 24.010 28.015 1.00 32.16 236 LYS A CA 1
ATOM 1808 C C . LYS A 1 236 ? -22.832 24.759 28.971 1.00 32.16 236 LYS A C 1
ATOM 1810 O O . LYS A 1 236 ? -23.308 25.264 29.979 1.00 32.16 236 LYS A O 1
ATOM 1815 N N . ALA A 1 237 ? -21.536 24.896 28.689 1.00 33.94 237 ALA A N 1
ATOM 1816 C CA . ALA A 1 237 ? -20.605 25.573 29.603 1.00 33.94 237 ALA A CA 1
ATOM 1817 C C . ALA A 1 237 ? -20.060 26.902 29.051 1.00 33.94 237 ALA A C 1
ATOM 1819 O O . ALA A 1 237 ? -18.869 27.171 29.145 1.00 33.94 237 ALA A O 1
ATOM 1820 N N . MET A 1 238 ? -20.931 27.760 28.513 1.00 29.75 238 MET A N 1
ATOM 1821 C CA . MET A 1 238 ? -20.604 29.170 28.246 1.00 29.75 238 MET A CA 1
ATOM 1822 C C . MET A 1 238 ? -21.332 30.094 29.229 1.00 29.75 238 MET A C 1
ATOM 1824 O O . MET A 1 238 ? -21.951 31.079 28.849 1.00 29.75 238 MET A O 1
ATOM 1828 N N . SER A 1 239 ? -21.270 29.738 30.515 1.00 33.31 239 SER A N 1
ATOM 1829 C CA . SER A 1 239 ? -21.662 30.628 31.616 1.00 33.31 239 SER A CA 1
ATOM 1830 C C . SER A 1 239 ? -20.729 30.587 32.833 1.00 33.31 239 SER A C 1
ATOM 1832 O O . SER A 1 239 ? -20.813 31.483 33.659 1.00 33.31 239 SER A O 1
ATOM 1834 N N . ASN A 1 240 ? -19.798 29.625 32.942 1.00 34.06 240 ASN A N 1
ATOM 1835 C CA . ASN A 1 240 ? -18.927 29.506 34.129 1.00 34.06 240 ASN A CA 1
ATOM 1836 C C . ASN A 1 240 ? -17.421 29.688 33.856 1.00 34.06 240 ASN A C 1
ATOM 1838 O O . ASN A 1 240 ? -16.625 29.656 34.790 1.00 34.06 240 ASN A O 1
ATOM 1842 N N . LEU A 1 241 ? -17.012 29.943 32.609 1.00 32.75 241 LEU A N 1
ATOM 1843 C CA . LEU A 1 241 ? -15.598 30.127 32.238 1.00 32.75 241 LEU A CA 1
ATOM 1844 C C . LEU A 1 241 ? -15.022 31.513 32.587 1.00 32.75 241 LEU A C 1
ATOM 1846 O O . LEU A 1 241 ? -13.854 31.770 32.322 1.00 32.75 241 LEU A O 1
ATOM 1850 N N . LEU A 1 242 ? -15.804 32.373 33.249 1.00 34.03 242 LEU A N 1
ATOM 1851 C CA . LEU A 1 242 ? -15.315 33.624 33.840 1.00 34.03 242 LEU A CA 1
ATOM 1852 C C . LEU A 1 242 ? -14.972 33.520 35.339 1.00 34.03 242 LEU A C 1
ATOM 1854 O O . LEU A 1 242 ? -14.460 34.487 35.885 1.00 34.03 242 LEU A O 1
ATOM 1858 N N . ASN A 1 243 ? -15.168 32.367 35.999 1.00 34.84 243 ASN A N 1
ATOM 1859 C CA . ASN A 1 243 ? -14.977 32.251 37.459 1.00 34.84 243 ASN A CA 1
ATOM 1860 C C . ASN A 1 243 ? -13.912 31.240 37.924 1.00 34.84 243 ASN A C 1
ATOM 1862 O O . ASN A 1 243 ? -13.838 30.950 39.113 1.00 34.84 243 ASN A O 1
ATOM 1866 N N . PHE A 1 244 ? -13.062 30.714 37.035 1.00 33.62 244 PHE A N 1
ATOM 1867 C CA . PHE A 1 244 ? -11.993 29.773 37.423 1.00 33.62 244 PHE A CA 1
ATOM 1868 C C . PHE A 1 244 ? -10.572 30.270 37.106 1.00 33.62 244 PHE A C 1
ATOM 1870 O O . PHE A 1 244 ? -9.629 29.486 37.049 1.00 33.62 244 PHE A O 1
ATOM 1877 N N . ALA A 1 245 ? -10.402 31.586 36.950 1.00 35.91 245 ALA A N 1
ATOM 1878 C CA . ALA A 1 245 ? -9.101 32.251 36.832 1.00 35.91 245 ALA A CA 1
ATOM 1879 C C . ALA A 1 245 ? -8.490 32.614 38.203 1.00 35.91 245 ALA A C 1
ATOM 1881 O O . ALA A 1 245 ? -7.803 33.622 38.346 1.00 35.91 245 ALA A O 1
ATOM 1882 N N . SER A 1 246 ? -8.743 31.806 39.233 1.00 44.41 246 SER A N 1
ATOM 1883 C CA . SER A 1 246 ? -8.184 32.022 40.567 1.00 44.41 246 SER A CA 1
ATOM 1884 C C . SER A 1 246 ? -7.966 30.689 41.272 1.00 44.41 246 SER A C 1
ATOM 1886 O O . SER A 1 246 ? -8.734 30.337 42.157 1.00 44.41 246 SER A O 1
ATOM 1888 N N . ASN A 1 247 ? -6.966 29.911 40.851 1.00 37.03 247 ASN A N 1
ATOM 1889 C CA . ASN A 1 247 ? -6.257 29.001 41.756 1.00 37.03 247 ASN A CA 1
ATOM 1890 C C . ASN A 1 247 ? -4.924 28.538 41.151 1.00 37.03 247 ASN A C 1
ATOM 1892 O O . ASN A 1 247 ? -4.853 27.877 40.115 1.00 37.03 247 ASN A O 1
ATOM 1896 N N . SER A 1 248 ? -3.853 28.913 41.841 1.00 50.00 248 SER A N 1
ATOM 1897 C CA . SER A 1 248 ? -2.453 28.748 41.467 1.00 50.00 248 SER A CA 1
ATOM 1898 C C . SER A 1 248 ? -1.954 27.314 41.683 1.00 50.00 248 SER A C 1
ATOM 1900 O O . SER A 1 248 ? -1.190 27.082 42.608 1.00 50.00 248 SER A O 1
ATOM 1902 N N . PHE A 1 249 ? -2.367 26.336 40.868 1.00 47.16 249 PHE A N 1
ATOM 1903 C CA . PHE A 1 249 ? -1.800 24.968 40.944 1.00 47.16 249 PHE A CA 1
ATOM 1904 C C . PHE A 1 249 ? -1.566 24.256 39.597 1.00 47.16 249 PHE A C 1
ATOM 1906 O O . PHE A 1 249 ? -1.163 23.096 39.563 1.00 47.16 249 PHE A O 1
ATOM 1913 N N . ILE A 1 250 ? -1.711 24.956 38.470 1.00 45.84 250 ILE A N 1
ATOM 1914 C CA . ILE A 1 250 ? -1.516 24.394 37.120 1.00 45.84 250 ILE A CA 1
ATOM 1915 C C . ILE A 1 250 ? -0.042 24.074 36.713 1.00 45.84 250 ILE A C 1
ATOM 1917 O O . ILE A 1 250 ? 0.127 23.242 35.819 1.00 45.84 250 ILE A O 1
ATOM 1921 N N . PRO A 1 251 ? 1.057 24.586 37.326 1.00 42.50 251 PRO A N 1
ATOM 1922 C CA . PRO A 1 251 ? 2.386 24.358 36.746 1.00 42.50 251 PRO A CA 1
ATOM 1923 C C . PRO A 1 251 ? 2.974 22.945 36.926 1.00 42.50 251 PRO A C 1
ATOM 1925 O O . PRO A 1 251 ? 3.940 22.623 36.238 1.00 42.50 251 PRO A O 1
ATOM 1928 N N . LEU A 1 252 ? 2.437 22.079 37.798 1.00 45.38 252 LEU A N 1
ATOM 1929 C CA . LEU A 1 252 ? 3.077 20.777 38.074 1.00 45.38 252 LEU A CA 1
ATOM 1930 C C . LEU A 1 252 ? 2.733 19.656 37.073 1.00 45.38 252 LEU A C 1
ATOM 1932 O O . LEU A 1 252 ? 3.509 18.713 36.934 1.00 45.38 252 LEU A O 1
ATOM 1936 N N . LEU A 1 253 ? 1.613 19.753 36.351 1.00 42.94 253 LEU A N 1
ATOM 1937 C CA . LEU A 1 253 ? 1.190 18.740 35.366 1.00 42.94 253 LEU A CA 1
ATOM 1938 C C . LEU A 1 253 ? 1.651 19.054 33.934 1.00 42.94 253 LEU A C 1
ATOM 1940 O O . LEU A 1 253 ? 1.695 18.159 33.092 1.00 42.94 253 LEU A O 1
ATOM 1944 N N . ALA A 1 254 ? 2.046 20.299 33.655 1.00 47.56 254 ALA A N 1
ATOM 1945 C CA . ALA A 1 254 ? 2.473 20.724 32.323 1.00 47.56 254 ALA A CA 1
ATOM 1946 C C . ALA A 1 254 ? 3.847 20.157 31.924 1.00 47.56 254 ALA A C 1
ATOM 1948 O O . ALA A 1 254 ? 4.063 19.837 30.760 1.00 47.56 254 ALA A O 1
ATOM 1949 N N . LEU A 1 255 ? 4.768 19.990 32.877 1.00 45.12 255 LEU A N 1
ATOM 1950 C CA . LEU A 1 255 ? 6.143 19.548 32.605 1.00 45.12 255 LEU A CA 1
ATOM 1951 C C . LEU A 1 255 ? 6.248 18.071 32.168 1.00 45.12 255 LEU A C 1
ATOM 1953 O O . LEU A 1 255 ? 6.952 17.808 31.192 1.00 45.12 255 LEU A O 1
ATOM 1957 N N . PRO A 1 256 ? 5.534 17.105 32.784 1.00 47.66 256 PRO A N 1
ATOM 1958 C CA . PRO A 1 256 ? 5.485 15.728 32.289 1.00 47.66 256 PRO A CA 1
ATOM 1959 C C . PRO A 1 256 ? 4.797 15.614 30.925 1.00 47.66 256 PRO A C 1
ATOM 1961 O O . PRO A 1 256 ? 5.257 14.849 30.085 1.00 47.66 256 PRO A O 1
ATOM 1964 N N . LEU A 1 257 ? 3.740 16.398 30.682 1.00 45.41 257 LEU A N 1
ATOM 1965 C CA . LEU A 1 257 ? 3.031 16.446 29.397 1.00 45.41 257 LEU A CA 1
ATOM 1966 C C . LEU A 1 257 ? 3.893 17.059 28.284 1.00 45.41 257 LEU A C 1
ATOM 1968 O O . LEU A 1 257 ? 3.918 16.529 27.178 1.00 45.41 257 LEU A O 1
ATOM 1972 N N . LEU A 1 258 ? 4.659 18.113 28.580 1.00 44.81 258 LEU A N 1
ATOM 1973 C CA . LEU A 1 258 ? 5.654 18.690 27.669 1.00 44.81 258 LEU A CA 1
ATOM 1974 C C . LEU A 1 258 ? 6.818 17.727 27.412 1.00 44.81 258 LEU A C 1
ATOM 1976 O O . LEU A 1 258 ? 7.270 17.618 26.276 1.00 44.81 258 LEU A O 1
ATOM 1980 N N . TYR A 1 259 ? 7.272 16.986 28.426 1.00 51.34 259 TYR A N 1
ATOM 1981 C CA . TYR A 1 259 ? 8.301 15.955 28.265 1.00 51.34 259 TYR A CA 1
ATOM 1982 C C . TYR A 1 259 ? 7.802 14.769 27.430 1.00 51.34 259 TYR A C 1
ATOM 1984 O O . TYR A 1 259 ? 8.523 14.289 26.558 1.00 51.34 259 TYR A O 1
ATOM 1992 N N . TRP A 1 260 ? 6.557 14.331 27.635 1.00 39.50 260 TRP A N 1
ATOM 1993 C CA . TRP A 1 260 ? 5.911 13.306 26.815 1.00 39.50 260 TRP A CA 1
ATOM 1994 C C . TRP A 1 260 ? 5.684 13.785 25.379 1.00 39.50 260 TRP A C 1
ATOM 1996 O O . TRP A 1 260 ? 6.016 13.052 24.454 1.00 39.50 260 TRP A O 1
ATOM 2006 N N . ALA A 1 261 ? 5.216 15.018 25.169 1.00 44.16 261 ALA A N 1
ATOM 2007 C CA . ALA A 1 261 ? 5.080 15.616 23.840 1.00 44.16 261 ALA A CA 1
ATOM 2008 C C . ALA A 1 261 ? 6.439 15.746 23.129 1.00 44.16 261 ALA A C 1
ATOM 2010 O O . ALA A 1 261 ? 6.558 15.390 21.959 1.00 44.16 261 ALA A O 1
ATOM 2011 N N . TYR A 1 262 ? 7.489 16.158 23.846 1.00 40.41 262 TYR A N 1
ATOM 2012 C CA . TYR A 1 262 ? 8.866 16.207 23.347 1.00 40.41 262 TYR A CA 1
ATOM 2013 C C . TYR A 1 262 ? 9.414 14.810 22.999 1.00 40.41 262 TYR A C 1
ATOM 2015 O O . TYR A 1 262 ? 10.017 14.617 21.940 1.00 40.41 262 TYR A O 1
ATOM 2023 N N . ALA A 1 263 ? 9.169 13.808 23.848 1.00 38.00 263 ALA A N 1
ATOM 2024 C CA . ALA A 1 263 ? 9.593 12.428 23.620 1.00 38.00 263 ALA A CA 1
ATOM 2025 C C . ALA A 1 263 ? 8.830 11.758 22.459 1.00 38.00 263 ALA A C 1
ATOM 2027 O O . ALA A 1 263 ? 9.424 10.982 21.708 1.00 38.00 263 ALA A O 1
ATOM 2028 N N . PHE A 1 264 ? 7.547 12.084 22.272 1.00 37.62 264 PHE A N 1
ATOM 2029 C CA . PHE A 1 264 ? 6.714 11.583 21.174 1.00 37.62 264 PHE A CA 1
ATOM 2030 C C . PHE A 1 264 ? 7.053 12.270 19.839 1.00 37.62 264 PHE A C 1
ATOM 2032 O O . PHE A 1 264 ? 7.128 11.599 18.813 1.00 37.62 264 PHE A O 1
ATOM 2039 N N . HIS A 1 265 ? 7.381 13.569 19.851 1.00 38.03 265 HIS A N 1
ATOM 2040 C CA . HIS A 1 265 ? 7.809 14.323 18.663 1.00 38.03 265 HIS A CA 1
ATOM 2041 C C . HIS A 1 265 ? 9.141 13.822 18.070 1.00 38.03 265 HIS A C 1
ATOM 2043 O O . HIS A 1 265 ? 9.370 13.928 16.866 1.00 38.03 265 HIS A O 1
ATOM 2049 N N . LYS A 1 266 ? 10.011 13.193 18.877 1.00 28.16 266 LYS A N 1
ATOM 2050 C CA . LYS A 1 266 ? 11.225 12.523 18.370 1.00 28.16 266 LYS A CA 1
ATOM 2051 C C . LYS A 1 266 ? 10.954 11.235 17.580 1.00 28.16 266 LYS A C 1
ATOM 2053 O O . LYS A 1 266 ? 11.873 10.737 16.930 1.00 28.16 266 LYS A O 1
ATOM 2058 N N . ARG A 1 267 ? 9.728 10.700 17.581 1.00 33.94 267 ARG A N 1
ATOM 2059 C CA . ARG A 1 267 ? 9.305 9.641 16.650 1.00 33.94 267 ARG A CA 1
ATOM 2060 C C . ARG A 1 267 ? 8.653 10.265 15.415 1.00 33.94 267 ARG A C 1
ATOM 2062 O O . ARG A 1 267 ? 7.469 10.086 15.163 1.00 33.94 267 ARG A O 1
ATOM 2069 N N . GLN A 1 268 ? 9.455 10.984 14.634 1.00 31.22 268 GLN A N 1
ATOM 2070 C CA . GLN A 1 268 ? 9.116 11.296 13.245 1.00 31.22 268 GLN A CA 1
ATOM 2071 C C . GLN A 1 268 ? 8.834 9.976 12.497 1.00 31.22 268 GLN A C 1
ATOM 2073 O O . GLN A 1 268 ? 9.560 8.998 12.738 1.00 31.22 268 GLN A O 1
ATOM 2078 N N . PRO A 1 269 ? 7.835 9.897 11.593 1.00 39.06 269 PRO A N 1
ATOM 2079 C CA . PRO A 1 269 ? 7.796 8.807 10.627 1.00 39.06 269 PRO A CA 1
ATOM 2080 C C . PRO A 1 269 ? 9.144 8.832 9.909 1.00 39.06 269 PRO A C 1
ATOM 2082 O O . PRO A 1 269 ? 9.508 9.834 9.297 1.00 39.06 269 PRO A O 1
ATOM 2085 N N . LYS A 1 270 ? 9.950 7.776 10.064 1.00 38.81 270 LYS A N 1
ATOM 2086 C CA . LYS A 1 270 ? 11.224 7.689 9.350 1.00 38.81 270 LYS A CA 1
ATOM 2087 C C . LYS A 1 270 ? 10.884 7.650 7.865 1.00 38.81 270 LYS A C 1
ATOM 2089 O O . LYS A 1 270 ? 10.500 6.599 7.357 1.00 38.81 270 LYS A O 1
ATOM 2094 N N . GLN A 1 271 ? 11.015 8.792 7.196 1.00 49.16 271 GLN A N 1
ATOM 2095 C CA . GLN A 1 271 ? 11.091 8.843 5.750 1.00 49.16 271 GLN A CA 1
ATOM 2096 C C . GLN A 1 271 ? 12.357 8.081 5.375 1.00 49.16 271 GLN A C 1
ATOM 2098 O O . GLN A 1 271 ? 13.471 8.576 5.548 1.00 49.16 271 GLN A O 1
ATOM 2103 N N . THR A 1 272 ? 12.206 6.829 4.959 1.00 57.41 272 THR A N 1
ATOM 2104 C CA . THR A 1 272 ? 13.349 6.068 4.468 1.00 57.41 272 THR A CA 1
ATOM 2105 C C . THR A 1 272 ? 13.567 6.505 3.030 1.00 57.41 272 THR A C 1
ATOM 2107 O O . THR A 1 272 ? 12.809 6.114 2.148 1.00 57.41 272 THR A O 1
ATOM 2110 N N . ASN A 1 273 ? 14.556 7.367 2.815 1.00 76.06 273 ASN A N 1
ATOM 2111 C CA . ASN A 1 273 ? 15.074 7.656 1.487 1.00 76.06 273 ASN A CA 1
ATOM 2112 C C . ASN A 1 273 ? 16.106 6.570 1.155 1.00 76.06 273 ASN A C 1
ATOM 2114 O O . ASN A 1 273 ? 17.148 6.488 1.811 1.00 76.06 273 ASN A O 1
ATOM 2118 N N . LEU A 1 274 ? 15.773 5.698 0.206 1.00 86.06 274 LEU A N 1
ATOM 2119 C CA . LEU A 1 274 ? 16.673 4.672 -0.305 1.00 86.06 274 LEU A CA 1
ATOM 2120 C C . LEU A 1 274 ? 17.117 5.066 -1.702 1.00 86.06 274 LEU A C 1
ATOM 2122 O O . LEU A 1 274 ? 16.298 5.169 -2.609 1.00 86.06 274 LEU A O 1
ATOM 2126 N N . VAL A 1 275 ? 18.427 5.220 -1.862 1.00 92.94 275 VAL A N 1
ATOM 2127 C CA . VAL A 1 275 ? 19.064 5.393 -3.163 1.00 92.94 275 VAL A CA 1
ATOM 2128 C C . VAL A 1 275 ? 19.948 4.184 -3.413 1.00 92.94 275 VAL A C 1
ATOM 2130 O O . VAL A 1 275 ? 20.811 3.868 -2.593 1.00 92.94 275 VAL A O 1
ATOM 2133 N N . PHE A 1 276 ? 19.720 3.509 -4.530 1.00 95.31 276 PHE A N 1
ATOM 2134 C CA . PHE A 1 276 ? 20.506 2.358 -4.961 1.00 95.31 276 PHE A CA 1
ATOM 2135 C C . PHE A 1 276 ? 20.569 2.293 -6.487 1.00 95.31 276 PHE A C 1
ATOM 2137 O O . PHE A 1 276 ? 19.792 2.956 -7.178 1.00 95.31 276 PHE A O 1
ATOM 2144 N N . TYR A 1 277 ? 21.516 1.516 -7.005 1.00 98.06 277 TYR A N 1
ATOM 2145 C CA . TYR A 1 277 ? 21.811 1.433 -8.432 1.00 98.06 277 TYR A CA 1
ATOM 2146 C C . TYR A 1 277 ? 21.617 -0.001 -8.918 1.00 98.06 277 TYR A C 1
ATOM 2148 O O . TYR A 1 277 ? 22.095 -0.931 -8.273 1.00 98.06 277 TYR A O 1
ATOM 2156 N N . VAL A 1 278 ? 20.893 -0.174 -10.021 1.00 97.62 278 VAL A N 1
ATOM 2157 C CA . VAL A 1 278 ? 20.638 -1.457 -10.689 1.00 97.62 278 VAL A CA 1
ATOM 2158 C C . VAL A 1 278 ? 21.478 -1.509 -11.961 1.00 97.62 278 VAL A C 1
ATOM 2160 O O . VAL A 1 278 ? 21.477 -0.554 -12.740 1.00 97.62 278 VAL A O 1
ATOM 2163 N N . HIS A 1 279 ? 22.207 -2.605 -12.150 1.00 97.56 279 HIS A N 1
ATOM 2164 C CA . HIS A 1 279 ? 23.156 -2.791 -13.247 1.00 97.56 279 HIS A CA 1
ATOM 2165 C C . HIS A 1 279 ? 22.617 -3.827 -14.244 1.00 97.56 279 HIS A C 1
ATOM 2167 O O . HIS A 1 279 ? 22.760 -5.020 -14.007 1.00 97.56 279 HIS A O 1
ATOM 2173 N N . ASP A 1 280 ? 22.004 -3.370 -15.337 1.00 96.12 280 ASP A N 1
ATOM 2174 C CA . ASP A 1 280 ? 21.362 -4.232 -16.341 1.00 96.12 280 ASP A CA 1
ATOM 2175 C C . ASP A 1 280 ? 22.313 -4.485 -17.517 1.00 96.12 280 ASP A C 1
ATOM 2177 O O . ASP A 1 280 ? 22.628 -3.565 -18.287 1.00 96.12 280 ASP A O 1
ATOM 2181 N N . TYR A 1 281 ? 22.815 -5.718 -17.627 1.00 95.56 281 TYR A N 1
ATOM 2182 C CA . TYR A 1 281 ? 23.794 -6.133 -18.632 1.00 95.56 281 TYR A CA 1
ATOM 2183 C C . TYR A 1 281 ? 23.261 -7.313 -19.445 1.00 95.56 281 TYR A C 1
ATOM 2185 O O . TYR A 1 281 ? 23.127 -8.424 -18.939 1.00 95.56 281 TYR A O 1
ATOM 2193 N N . LEU A 1 282 ? 23.014 -7.105 -20.738 1.00 92.38 282 LEU A N 1
ATOM 2194 C CA . LEU A 1 282 ? 22.507 -8.160 -21.629 1.00 92.38 282 LEU A CA 1
ATOM 2195 C C . LEU A 1 282 ? 23.617 -8.849 -22.430 1.00 92.38 282 LEU A C 1
ATOM 2197 O O . LEU A 1 282 ? 23.367 -9.821 -23.143 1.00 92.38 282 LEU A O 1
ATOM 2201 N N . SER A 1 283 ? 24.839 -8.319 -22.385 1.00 88.06 283 SER A N 1
ATOM 2202 C CA . SER A 1 283 ? 25.969 -8.842 -23.145 1.00 88.06 283 SER A CA 1
ATOM 2203 C C . SER A 1 283 ? 27.259 -8.830 -22.326 1.00 88.06 283 SER A C 1
ATOM 2205 O O . SER A 1 283 ? 27.382 -8.109 -21.334 1.00 88.06 283 SER A O 1
ATOM 2207 N N . GLY A 1 284 ? 28.230 -9.634 -22.764 1.00 88.88 284 GLY A N 1
ATOM 2208 C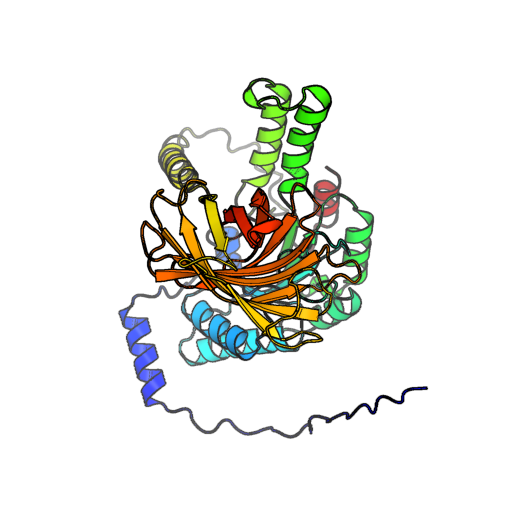 CA . GLY A 1 284 ? 29.486 -9.852 -22.051 1.00 88.88 284 GLY A CA 1
ATOM 2209 C C . GLY A 1 284 ? 29.462 -11.103 -21.170 1.00 88.88 284 GLY A C 1
ATOM 2210 O O . GLY A 1 284 ? 28.473 -11.829 -21.106 1.00 88.88 284 GLY A O 1
ATOM 2211 N N . GLN A 1 285 ? 30.591 -11.386 -20.517 1.00 88.50 285 GLN A N 1
ATOM 2212 C CA . GLN A 1 285 ? 30.716 -12.527 -19.596 1.00 88.50 285 GLN A CA 1
ATOM 2213 C C . GLN A 1 285 ? 29.947 -12.319 -18.285 1.00 88.50 285 GLN A C 1
ATOM 2215 O O . GLN A 1 285 ? 29.680 -13.280 -17.571 1.00 88.50 285 GLN A O 1
ATOM 2220 N N . ASP A 1 286 ? 29.607 -11.072 -17.976 1.00 90.56 286 ASP A N 1
ATOM 2221 C CA . ASP A 1 286 ? 28.894 -10.628 -16.784 1.00 90.56 286 ASP A CA 1
ATOM 2222 C C . ASP A 1 286 ? 27.417 -10.310 -17.064 1.00 90.56 286 ASP A C 1
ATOM 2224 O O . ASP A 1 286 ? 26.798 -9.563 -16.309 1.00 90.56 286 ASP A O 1
ATOM 2228 N N . ALA A 1 287 ? 26.856 -10.860 -18.146 1.00 93.25 287 ALA A N 1
ATOM 2229 C CA . ALA A 1 287 ? 25.450 -10.685 -18.483 1.00 93.25 287 ALA A CA 1
ATOM 2230 C C . ALA A 1 287 ? 24.536 -11.156 -17.334 1.00 93.25 287 ALA A C 1
ATOM 2232 O O . ALA A 1 287 ? 24.653 -12.281 -16.843 1.00 93.25 287 ALA A O 1
ATOM 2233 N N . SER A 1 288 ? 23.620 -10.281 -16.929 1.00 96.50 288 SER A N 1
ATOM 2234 C CA . SER A 1 288 ? 22.637 -10.456 -15.857 1.00 96.50 288 SER A CA 1
ATOM 2235 C C . SER A 1 288 ? 21.195 -10.525 -16.369 1.00 96.50 288 SER A C 1
ATOM 2237 O O . SER A 1 288 ? 20.290 -10.907 -15.625 1.00 96.50 288 SER A O 1
ATOM 2239 N N . ALA A 1 289 ? 20.990 -10.222 -17.652 1.00 96.62 289 ALA A N 1
ATOM 2240 C CA . ALA A 1 289 ? 19.701 -10.230 -18.323 1.00 96.62 289 ALA A CA 1
ATOM 2241 C C . ALA A 1 289 ? 19.744 -11.059 -19.611 1.00 96.62 289 ALA A C 1
ATOM 2243 O O . ALA A 1 289 ? 20.747 -11.084 -20.328 1.00 96.62 289 ALA A O 1
ATOM 2244 N N . ILE A 1 290 ? 18.635 -11.732 -19.928 1.00 96.06 290 ILE A N 1
ATOM 2245 C CA . ILE A 1 290 ? 18.500 -12.544 -21.144 1.00 96.06 290 ILE A CA 1
ATOM 2246 C C . ILE A 1 290 ? 17.169 -12.292 -21.847 1.00 96.06 290 ILE A C 1
ATOM 2248 O O . ILE A 1 290 ? 16.131 -12.123 -21.209 1.00 96.06 290 ILE A O 1
ATOM 2252 N N . THR A 1 291 ? 17.183 -12.341 -23.181 1.00 96.88 291 THR A N 1
ATOM 2253 C CA . THR A 1 291 ? 15.947 -12.341 -23.975 1.00 96.88 291 THR A CA 1
ATOM 2254 C C . THR A 1 291 ? 15.313 -13.725 -23.945 1.00 96.88 291 THR A C 1
ATOM 2256 O O . THR A 1 291 ? 15.936 -14.715 -24.326 1.00 96.88 291 THR A O 1
ATOM 2259 N N . VAL A 1 292 ? 14.060 -13.791 -23.498 1.00 96.62 292 VAL A N 1
ATOM 2260 C CA . VAL A 1 292 ? 13.301 -15.041 -23.352 1.00 96.62 292 VAL A CA 1
ATOM 2261 C C . VAL A 1 292 ? 12.367 -15.250 -24.539 1.00 96.62 292 VAL A C 1
ATOM 2263 O O . VAL A 1 292 ? 12.254 -16.362 -25.053 1.00 96.62 292 VAL A O 1
ATOM 2266 N N . ALA A 1 293 ? 11.702 -14.186 -24.990 1.00 96.38 293 ALA A N 1
ATOM 2267 C CA . ALA A 1 293 ? 10.752 -14.249 -26.092 1.00 96.38 293 ALA A CA 1
ATOM 2268 C C . ALA A 1 293 ? 10.737 -12.948 -26.899 1.00 96.38 293 ALA A C 1
ATOM 2270 O O . ALA A 1 293 ? 11.016 -11.871 -26.382 1.00 96.38 293 ALA A O 1
ATOM 2271 N N . GLY A 1 294 ? 10.374 -13.062 -28.170 1.00 95.94 294 GLY A N 1
ATOM 2272 C CA . GLY A 1 294 ? 10.234 -11.955 -29.105 1.00 95.94 294 GLY A CA 1
ATOM 2273 C C . GLY A 1 294 ? 9.897 -12.492 -30.494 1.00 95.94 294 GLY A C 1
ATOM 2274 O O . GLY A 1 294 ? 9.754 -13.704 -30.675 1.00 95.94 294 GLY A O 1
ATOM 2275 N N . LYS A 1 295 ? 9.764 -11.602 -31.482 1.00 93.56 295 LYS A N 1
ATOM 2276 C CA . LYS A 1 295 ? 9.362 -11.974 -32.850 1.00 93.56 295 LYS A CA 1
ATOM 2277 C C . LYS A 1 295 ? 10.262 -13.050 -33.471 1.00 93.56 295 LYS A C 1
ATOM 2279 O O . LYS A 1 295 ? 9.756 -13.960 -34.115 1.00 93.56 295 LYS A O 1
ATOM 2284 N N . GLU A 1 296 ? 11.567 -12.950 -33.245 1.00 94.50 296 GLU A N 1
ATOM 2285 C CA . GLU A 1 296 ? 12.593 -13.879 -33.736 1.00 94.50 296 GLU A CA 1
ATOM 2286 C C . GLU A 1 296 ? 13.122 -14.772 -32.589 1.00 94.50 296 GLU A C 1
ATOM 2288 O O . GLU A 1 296 ? 14.266 -15.228 -32.597 1.00 94.50 296 GLU A O 1
ATOM 2293 N N . GLY A 1 297 ? 12.312 -14.985 -31.542 1.00 93.56 297 GLY A N 1
ATOM 2294 C CA . GLY A 1 297 ? 12.699 -15.755 -30.359 1.00 93.56 297 GLY A CA 1
ATOM 2295 C C . GLY A 1 297 ? 13.779 -15.061 -29.508 1.00 93.56 297 GLY A C 1
ATOM 2296 O O . GLY A 1 297 ? 13.783 -13.830 -29.421 1.00 93.56 297 GLY A O 1
ATOM 2297 N N . PRO A 1 298 ? 14.704 -15.816 -28.881 1.00 91.31 298 PRO A N 1
ATOM 2298 C CA . PRO A 1 298 ? 15.768 -15.271 -28.025 1.00 91.31 298 PRO A CA 1
ATOM 2299 C C . PRO A 1 298 ? 16.765 -14.336 -28.727 1.00 91.31 298 PRO A C 1
ATOM 2301 O O . PRO A 1 298 ? 17.533 -13.651 -28.063 1.00 91.31 298 PRO A O 1
ATOM 2304 N N . SER A 1 299 ? 16.774 -14.301 -30.063 1.00 92.38 299 SER A N 1
ATOM 2305 C CA . SER A 1 299 ? 17.629 -13.403 -30.854 1.00 92.38 299 SER A CA 1
ATOM 2306 C C . SER A 1 299 ? 16.983 -12.042 -31.138 1.00 92.38 299 SER A C 1
ATOM 2308 O O . SER A 1 299 ? 17.585 -11.203 -31.807 1.00 92.38 299 SER A O 1
ATOM 2310 N N . THR A 1 300 ? 15.755 -11.819 -30.665 1.00 94.62 300 THR A N 1
ATOM 2311 C CA . THR A 1 300 ? 15.035 -10.558 -30.874 1.00 94.62 300 THR A CA 1
ATOM 2312 C C . THR A 1 300 ? 15.715 -9.421 -30.112 1.00 94.62 300 THR A C 1
ATOM 2314 O O . THR A 1 300 ? 16.091 -9.575 -28.955 1.00 94.62 300 THR A O 1
ATOM 2317 N N . SER A 1 301 ? 15.846 -8.253 -30.744 1.00 92.25 301 SER A N 1
ATOM 2318 C CA . SER A 1 301 ? 16.377 -7.062 -30.075 1.00 92.25 301 SER A CA 1
ATOM 2319 C C . SER A 1 301 ? 15.461 -6.605 -28.935 1.00 92.25 301 SER A C 1
ATOM 2321 O O . SER A 1 301 ? 14.240 -6.549 -29.098 1.00 92.25 301 SER A O 1
ATOM 2323 N N . ILE A 1 302 ? 16.054 -6.175 -27.818 1.00 91.25 302 ILE A N 1
ATOM 2324 C CA . ILE A 1 302 ? 15.344 -5.513 -26.712 1.00 91.25 302 ILE A CA 1
ATOM 2325 C C . ILE A 1 302 ? 14.542 -4.286 -27.169 1.00 91.25 302 ILE A C 1
ATOM 2327 O O . ILE A 1 302 ? 13.490 -4.005 -26.607 1.00 91.25 302 ILE A O 1
ATOM 2331 N N . LEU A 1 303 ? 14.994 -3.563 -28.201 1.00 91.75 303 LEU A N 1
ATOM 2332 C CA . LEU A 1 303 ? 14.307 -2.366 -28.704 1.00 91.75 303 LEU A CA 1
ATOM 2333 C C . LEU A 1 303 ? 13.106 -2.697 -29.602 1.00 91.75 303 LEU A C 1
ATOM 2335 O O . LEU A 1 303 ? 12.441 -1.794 -30.098 1.00 91.75 303 LEU A O 1
ATOM 2339 N N . GLN A 1 304 ? 12.827 -3.974 -29.855 1.00 95.19 304 GLN A N 1
ATOM 2340 C CA . GLN A 1 304 ? 11.674 -4.380 -30.643 1.00 95.19 304 GLN A CA 1
ATOM 2341 C C . GLN A 1 304 ? 10.452 -4.575 -29.743 1.00 95.19 304 GLN A C 1
ATOM 2343 O O . GLN A 1 304 ? 10.533 -5.210 -28.695 1.00 95.19 304 GLN A O 1
ATOM 2348 N N . PHE A 1 305 ? 9.300 -4.057 -30.172 1.00 95.81 305 PHE A N 1
ATOM 2349 C CA . PHE A 1 305 ? 8.036 -4.257 -29.467 1.00 95.81 305 PHE A CA 1
ATOM 2350 C C . PHE A 1 305 ? 7.737 -5.750 -29.249 1.00 95.81 305 PHE A C 1
ATOM 2352 O O . PHE A 1 305 ? 7.838 -6.559 -30.176 1.00 95.81 305 PHE A O 1
ATOM 2359 N N . GLY A 1 306 ? 7.325 -6.092 -28.029 1.00 95.44 306 GLY A N 1
ATOM 2360 C CA . GLY A 1 306 ? 6.968 -7.449 -27.623 1.00 95.44 306 GLY A CA 1
ATOM 2361 C C . GLY A 1 306 ? 8.146 -8.321 -27.182 1.00 95.44 306 GLY A C 1
ATOM 2362 O O . GLY A 1 306 ? 7.932 -9.500 -26.903 1.00 95.44 306 GLY A O 1
ATOM 2363 N N . THR A 1 307 ? 9.368 -7.785 -27.106 1.00 97.19 307 THR A N 1
ATOM 2364 C CA . THR A 1 307 ? 10.524 -8.530 -26.585 1.00 97.19 307 THR A CA 1
ATOM 2365 C C . THR A 1 307 ? 10.471 -8.606 -25.060 1.00 97.19 307 THR A C 1
ATOM 2367 O O . THR A 1 307 ? 10.455 -7.570 -24.397 1.00 97.19 307 THR A O 1
ATOM 2370 N N . LEU A 1 308 ? 10.446 -9.825 -24.514 1.00 97.56 308 LEU A N 1
ATOM 2371 C CA . LEU A 1 308 ? 10.399 -10.142 -23.083 1.00 97.56 308 LEU A CA 1
ATOM 2372 C C . LEU A 1 308 ? 1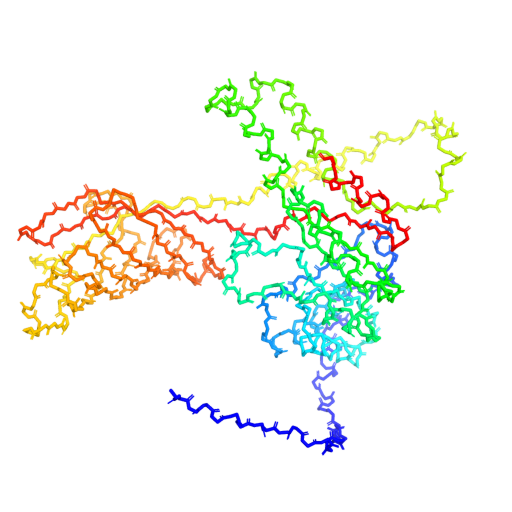1.769 -10.618 -22.596 1.00 97.56 308 LEU A C 1
ATOM 2374 O O . LEU A 1 308 ? 12.374 -11.512 -23.197 1.00 97.56 308 LEU A O 1
ATOM 2378 N N . LEU A 1 309 ? 12.213 -10.066 -21.472 1.00 97.50 309 LEU A N 1
ATOM 2379 C CA . LEU A 1 309 ? 13.490 -10.371 -20.847 1.00 97.50 309 LEU A CA 1
ATOM 2380 C C . LEU A 1 309 ? 13.299 -10.853 -19.412 1.00 97.50 309 LEU A C 1
ATOM 2382 O O . LEU A 1 309 ? 12.394 -10.394 -18.719 1.00 97.50 309 LEU A O 1
ATOM 2386 N N . ALA A 1 310 ? 14.168 -11.762 -18.978 1.00 97.94 310 ALA A N 1
ATOM 2387 C CA . ALA A 1 310 ? 14.326 -12.146 -17.578 1.00 97.94 310 ALA A CA 1
ATOM 2388 C C . ALA A 1 310 ? 15.626 -11.545 -17.037 1.00 97.94 310 ALA A C 1
ATOM 2390 O O . ALA A 1 310 ? 16.631 -11.540 -17.752 1.00 97.94 310 ALA A O 1
ATOM 2391 N N . VAL A 1 311 ? 15.597 -11.067 -15.791 1.00 97.94 311 VAL A N 1
ATOM 2392 C CA . VAL A 1 311 ? 16.717 -10.347 -15.169 1.00 97.94 311 VAL A CA 1
ATOM 2393 C C . VAL A 1 311 ? 17.057 -10.868 -13.778 1.00 97.94 311 VAL A C 1
ATOM 2395 O O . VAL A 1 311 ? 16.171 -11.259 -13.012 1.00 97.94 311 VAL A O 1
ATOM 2398 N N . ASP A 1 312 ? 18.348 -10.838 -13.462 1.00 98.25 312 ASP A N 1
ATOM 2399 C CA . ASP A 1 312 ? 18.923 -10.990 -12.126 1.00 98.25 312 ASP A CA 1
ATOM 2400 C C . ASP A 1 312 ? 20.108 -10.019 -11.990 1.00 98.25 312 ASP A C 1
ATOM 2402 O O . ASP A 1 312 ? 21.280 -10.394 -12.087 1.00 98.25 312 ASP A O 1
ATOM 2406 N N . ASP A 1 313 ? 19.795 -8.743 -11.797 1.00 98.31 313 ASP A N 1
ATOM 2407 C CA . ASP A 1 313 ? 20.762 -7.650 -11.872 1.00 98.31 313 ASP A CA 1
ATOM 2408 C C . ASP A 1 313 ? 21.393 -7.339 -10.506 1.00 98.31 313 ASP A C 1
ATOM 2410 O O . ASP A 1 313 ? 20.704 -7.337 -9.478 1.00 98.31 313 ASP A O 1
ATOM 2414 N N . PRO A 1 314 ? 22.704 -7.042 -10.436 1.00 98.19 314 PRO A N 1
ATOM 2415 C CA . PRO A 1 314 ? 23.328 -6.523 -9.222 1.00 98.19 314 PRO A CA 1
ATOM 2416 C C . PRO A 1 314 ? 22.685 -5.208 -8.758 1.00 98.19 314 PRO A C 1
ATOM 2418 O O . PRO A 1 314 ? 22.451 -4.307 -9.563 1.00 98.19 314 PRO A O 1
ATOM 2421 N N . VAL A 1 315 ? 22.472 -5.076 -7.442 1.00 98.25 315 VAL A N 1
ATOM 2422 C CA . VAL A 1 315 ? 22.041 -3.821 -6.806 1.00 98.25 315 VAL A CA 1
ATOM 2423 C C . VAL A 1 315 ? 23.121 -3.311 -5.867 1.00 98.25 315 VAL A C 1
ATOM 2425 O O . VAL A 1 315 ? 23.518 -4.028 -4.944 1.00 98.25 315 VAL A O 1
ATOM 2428 N N . THR A 1 316 ? 23.577 -2.078 -6.058 1.00 98.00 316 THR A N 1
ATOM 2429 C CA . THR A 1 316 ? 24.730 -1.503 -5.348 1.00 98.00 316 THR A CA 1
ATOM 2430 C C . THR A 1 316 ? 24.420 -0.134 -4.723 1.00 98.00 316 THR A C 1
ATOM 2432 O O . THR A 1 316 ? 23.379 0.480 -4.975 1.00 98.00 316 THR A O 1
ATOM 2435 N N . VAL A 1 317 ? 25.322 0.342 -3.857 1.00 95.44 317 VAL A N 1
ATOM 2436 C CA . VAL A 1 317 ? 25.213 1.658 -3.189 1.00 95.44 317 VAL A CA 1
ATOM 2437 C C . VAL A 1 317 ? 25.659 2.838 -4.059 1.00 95.44 317 VAL A C 1
ATOM 2439 O O . VAL A 1 317 ? 25.394 3.984 -3.697 1.00 95.44 317 VAL A O 1
ATOM 2442 N N . GLY A 1 318 ? 26.362 2.589 -5.166 1.00 95.94 318 GLY A N 1
ATOM 2443 C CA . GLY A 1 318 ? 26.931 3.621 -6.032 1.00 95.94 318 GLY A CA 1
ATOM 2444 C C . GLY A 1 318 ? 26.892 3.222 -7.509 1.00 95.94 318 GLY A C 1
ATOM 2445 O O . GLY A 1 318 ? 26.753 2.049 -7.819 1.00 95.94 318 GLY A O 1
ATOM 2446 N N . PRO A 1 319 ? 27.055 4.170 -8.443 1.00 95.31 319 PRO A N 1
ATOM 2447 C CA . PRO A 1 319 ? 26.977 3.870 -9.874 1.00 95.31 319 PRO A CA 1
ATOM 2448 C C . PRO A 1 319 ? 28.163 3.034 -10.383 1.00 95.31 319 PRO A C 1
ATOM 2450 O O . PRO A 1 319 ? 28.083 2.451 -11.459 1.00 95.31 319 PRO A O 1
ATOM 2453 N N . ASP A 1 320 ? 29.268 2.973 -9.635 1.00 95.44 320 ASP A N 1
ATOM 2454 C CA . ASP A 1 320 ? 30.422 2.140 -9.976 1.00 95.44 320 ASP A CA 1
ATOM 2455 C C . ASP A 1 320 ? 30.081 0.649 -9.762 1.00 95.44 320 ASP A C 1
ATOM 2457 O O . ASP A 1 320 ? 29.691 0.283 -8.647 1.00 95.44 320 ASP A O 1
ATOM 2461 N N . PRO A 1 321 ? 30.245 -0.231 -10.770 1.00 89.62 321 PRO A N 1
ATOM 2462 C CA . PRO A 1 321 ? 30.009 -1.671 -10.628 1.00 89.62 321 PRO A CA 1
ATOM 2463 C C . PRO A 1 321 ? 30.871 -2.355 -9.555 1.00 89.62 321 PRO A C 1
ATOM 2465 O O . PRO A 1 321 ? 30.501 -3.413 -9.055 1.00 89.62 321 PRO A O 1
ATOM 2468 N N . SER A 1 322 ? 32.012 -1.766 -9.189 1.00 94.31 322 SER A N 1
ATOM 2469 C CA . SER A 1 322 ? 32.868 -2.242 -8.094 1.00 94.31 322 SER A CA 1
ATOM 2470 C C . SER A 1 322 ? 32.397 -1.788 -6.708 1.00 94.31 322 SER A C 1
ATOM 2472 O O . SER A 1 322 ? 32.944 -2.220 -5.689 1.00 94.31 322 SER A O 1
ATOM 2474 N N . SER A 1 323 ? 31.386 -0.914 -6.644 1.00 97.00 323 SER A N 1
ATOM 2475 C CA . SER A 1 323 ? 30.818 -0.457 -5.383 1.00 97.00 323 SER A CA 1
ATOM 2476 C C . SER A 1 323 ? 30.104 -1.590 -4.644 1.00 97.00 323 SER A C 1
ATOM 2478 O O . SER A 1 323 ? 29.777 -2.644 -5.191 1.00 97.00 323 SER A O 1
ATOM 2480 N N . LYS A 1 324 ? 29.877 -1.384 -3.344 1.00 97.50 324 LYS A N 1
ATOM 2481 C CA . LYS A 1 324 ? 29.312 -2.418 -2.480 1.00 97.50 324 LYS A CA 1
ATOM 2482 C C . LYS A 1 324 ? 27.935 -2.864 -2.990 1.00 97.50 324 LYS A C 1
ATOM 2484 O O . LYS A 1 324 ? 26.978 -2.088 -2.953 1.00 97.50 324 LYS A O 1
ATOM 2489 N N . GLN A 1 325 ? 27.830 -4.136 -3.367 1.00 97.94 325 GLN A N 1
ATOM 2490 C CA . GLN A 1 325 ? 26.555 -4.781 -3.658 1.00 97.94 325 GLN A CA 1
ATOM 2491 C C . GLN A 1 325 ? 25.747 -4.976 -2.368 1.00 97.94 325 GLN A C 1
ATOM 2493 O O . GLN A 1 325 ? 26.259 -5.466 -1.361 1.00 97.94 325 GLN A O 1
ATOM 2498 N N . ILE A 1 326 ? 24.476 -4.589 -2.404 1.00 97.31 326 ILE A N 1
ATOM 2499 C CA . ILE A 1 326 ? 23.523 -4.664 -1.288 1.00 97.31 326 ILE A CA 1
ATOM 2500 C C . ILE A 1 326 ? 22.309 -5.544 -1.593 1.00 97.31 326 ILE A C 1
ATOM 2502 O O . ILE A 1 326 ? 21.540 -5.850 -0.680 1.00 97.31 326 ILE A O 1
ATOM 2506 N N . GLY A 1 327 ? 22.134 -5.971 -2.845 1.00 97.94 327 GLY A N 1
ATOM 2507 C CA . GLY A 1 327 ? 21.015 -6.816 -3.241 1.00 97.94 327 GLY A CA 1
ATOM 2508 C C . GLY A 1 327 ? 21.065 -7.298 -4.687 1.00 97.94 327 GLY A C 1
ATOM 2509 O O . GLY A 1 327 ? 22.104 -7.209 -5.352 1.00 97.94 327 GLY A O 1
ATOM 2510 N N . ARG A 1 328 ? 19.922 -7.810 -5.148 1.00 98.38 328 ARG A N 1
ATOM 2511 C CA . ARG A 1 328 ? 19.650 -8.253 -6.523 1.00 98.38 328 ARG A CA 1
ATOM 2512 C C . ARG A 1 328 ? 18.292 -7.730 -6.986 1.00 98.38 328 ARG A C 1
ATOM 2514 O O . ARG A 1 328 ? 17.364 -7.712 -6.181 1.00 98.38 328 ARG A O 1
ATOM 2521 N N . ALA A 1 329 ? 18.170 -7.324 -8.243 1.00 98.25 329 ALA A N 1
ATOM 2522 C CA . ALA A 1 329 ? 16.896 -7.007 -8.876 1.00 98.25 329 ALA A CA 1
ATOM 2523 C C . ALA A 1 329 ? 16.497 -8.184 -9.774 1.00 98.25 329 ALA A C 1
ATOM 2525 O O . ALA A 1 329 ? 17.165 -8.460 -10.764 1.00 98.25 329 ALA A O 1
ATOM 2526 N N . GLN A 1 330 ? 15.451 -8.914 -9.390 1.00 98.56 330 GLN A N 1
ATOM 2527 C CA . GLN A 1 330 ? 15.059 -10.174 -10.025 1.00 98.56 330 GLN A CA 1
ATOM 2528 C C . GLN A 1 330 ? 13.637 -10.101 -10.559 1.00 98.56 330 GLN A C 1
ATOM 2530 O O . GLN A 1 330 ? 12.717 -9.741 -9.825 1.00 98.56 330 GLN A O 1
ATOM 2535 N N . GLY A 1 331 ? 13.436 -10.466 -11.821 1.00 98.06 331 GLY A N 1
ATOM 2536 C CA . GLY A 1 331 ? 12.110 -10.434 -12.428 1.00 98.06 331 GLY A CA 1
ATOM 2537 C C . GLY A 1 331 ? 12.155 -10.428 -13.944 1.00 98.06 331 GLY A C 1
ATOM 2538 O O . GLY A 1 331 ? 12.917 -11.176 -14.558 1.00 98.06 331 GLY A O 1
ATOM 2539 N N . MET A 1 332 ? 11.310 -9.599 -14.547 1.00 97.69 332 MET A N 1
ATOM 2540 C CA . MET A 1 332 ? 11.199 -9.477 -15.992 1.00 97.69 332 MET A CA 1
ATOM 2541 C C . MET A 1 332 ? 10.843 -8.060 -16.429 1.00 97.69 332 MET A C 1
ATOM 2543 O O . MET A 1 332 ? 10.255 -7.276 -15.681 1.00 97.69 332 MET A O 1
ATOM 2547 N N . TYR A 1 333 ? 11.129 -7.762 -17.689 1.00 96.44 333 TYR A N 1
ATOM 2548 C CA . TYR A 1 333 ? 10.537 -6.619 -18.364 1.00 96.44 333 TYR A CA 1
ATOM 2549 C C . TYR A 1 333 ? 10.245 -6.918 -19.828 1.00 96.44 333 TYR A C 1
ATOM 2551 O O . TYR A 1 333 ? 10.853 -7.796 -20.440 1.00 96.44 333 TYR A O 1
ATOM 2559 N N . ILE A 1 334 ? 9.291 -6.182 -20.392 1.00 96.88 334 ILE A N 1
ATOM 2560 C CA . ILE A 1 334 ? 8.890 -6.298 -21.795 1.00 96.88 334 ILE A CA 1
ATOM 2561 C C . ILE A 1 334 ? 8.960 -4.942 -22.483 1.00 96.88 334 ILE A C 1
ATOM 2563 O O . ILE A 1 334 ? 8.516 -3.941 -21.922 1.00 96.88 334 ILE A O 1
ATOM 2567 N N . ASN A 1 335 ? 9.454 -4.897 -23.718 1.00 95.50 335 ASN A N 1
ATOM 2568 C CA . ASN A 1 335 ? 9.286 -3.711 -24.548 1.00 95.50 335 ASN A CA 1
ATOM 2569 C C . ASN A 1 335 ? 7.819 -3.587 -24.975 1.00 95.50 335 ASN A C 1
ATOM 2571 O O . ASN A 1 335 ? 7.329 -4.348 -25.810 1.00 95.50 335 ASN A O 1
ATOM 2575 N N . SER A 1 336 ? 7.101 -2.656 -24.353 1.00 93.62 336 SER A N 1
ATOM 2576 C CA . SER A 1 336 ? 5.645 -2.509 -24.478 1.00 93.62 336 SER A CA 1
ATOM 2577 C C . SER A 1 336 ? 5.231 -1.294 -25.309 1.00 93.62 336 SER A C 1
ATOM 2579 O O . SER A 1 336 ? 4.038 -1.068 -25.510 1.00 93.62 336 SER A O 1
ATOM 2581 N N . GLN A 1 337 ? 6.194 -0.534 -25.838 1.00 91.56 337 GLN A N 1
ATOM 2582 C CA . GLN A 1 337 ? 5.935 0.629 -26.681 1.00 91.56 337 GLN A CA 1
ATOM 2583 C C . GLN A 1 337 ? 6.200 0.304 -28.154 1.00 91.56 337 GLN A C 1
ATOM 2585 O O . GLN A 1 337 ? 7.239 -0.247 -28.505 1.00 91.56 337 GLN A O 1
ATOM 2590 N N . LEU A 1 338 ? 5.262 0.656 -29.040 1.00 92.44 338 LEU A N 1
ATOM 2591 C CA . LEU A 1 338 ? 5.325 0.294 -30.466 1.00 92.44 338 LEU A CA 1
ATOM 2592 C C . LEU A 1 338 ? 6.569 0.831 -31.194 1.00 92.44 338 LEU A C 1
ATOM 2594 O O . LEU A 1 338 ? 7.004 0.232 -32.173 1.00 92.44 338 LEU A O 1
ATOM 2598 N N . ASP A 1 339 ? 7.135 1.946 -30.733 1.00 90.56 339 ASP A N 1
ATOM 2599 C CA . ASP A 1 339 ? 8.345 2.552 -31.300 1.00 90.56 339 ASP A CA 1
ATOM 2600 C C . ASP A 1 339 ? 9.649 2.038 -30.661 1.00 90.56 339 ASP A C 1
ATOM 2602 O O . ASP A 1 339 ? 10.728 2.536 -30.991 1.00 90.56 339 ASP A O 1
ATOM 2606 N N . GLY A 1 340 ? 9.557 1.069 -29.744 1.00 89.31 340 GLY A N 1
ATOM 2607 C CA . GLY A 1 340 ? 10.703 0.438 -29.101 1.00 89.31 340 GLY A CA 1
ATOM 2608 C C . GLY A 1 340 ? 11.306 1.201 -27.924 1.00 89.31 340 GLY A C 1
ATOM 2609 O O . GLY A 1 340 ? 12.304 0.743 -27.366 1.00 89.31 340 GLY A O 1
ATOM 2610 N N . LYS A 1 341 ? 10.745 2.354 -27.535 1.00 87.31 341 LYS A N 1
ATOM 2611 C CA . LYS A 1 341 ? 11.359 3.273 -26.554 1.00 87.31 341 LYS A CA 1
ATOM 2612 C C . LYS A 1 341 ? 10.804 3.174 -25.131 1.00 87.31 341 LYS A C 1
ATOM 2614 O O . LYS A 1 341 ? 11.104 4.034 -24.302 1.00 87.31 341 LYS A O 1
ATOM 2619 N N . GLY A 1 342 ? 9.980 2.166 -24.855 1.00 90.81 342 GLY A N 1
ATOM 2620 C CA . GLY A 1 342 ? 9.318 2.013 -23.565 1.00 90.81 342 GLY A CA 1
ATOM 2621 C C . GLY A 1 342 ? 9.251 0.564 -23.115 1.00 90.81 342 GLY A C 1
ATOM 2622 O O . GLY A 1 342 ? 8.769 -0.313 -23.835 1.00 90.81 342 GLY A O 1
ATOM 2623 N N . LEU A 1 343 ? 9.724 0.328 -21.899 1.00 94.12 343 LEU A N 1
ATOM 2624 C CA . LEU A 1 343 ? 9.659 -0.954 -21.219 1.00 94.12 343 LEU A CA 1
ATOM 2625 C C . LEU A 1 343 ? 8.491 -0.957 -20.224 1.00 94.12 343 LEU A C 1
ATOM 2627 O O . LEU A 1 343 ? 8.037 0.086 -19.759 1.00 94.12 343 LEU A O 1
ATOM 2631 N N . HIS A 1 344 ? 7.990 -2.138 -19.890 1.00 95.62 344 HIS A N 1
ATOM 2632 C CA . HIS A 1 344 ? 7.158 -2.362 -18.714 1.00 95.62 344 HIS A CA 1
ATOM 2633 C C . HIS A 1 344 ? 7.911 -3.299 -17.778 1.00 95.62 344 HIS A C 1
ATOM 2635 O O . HIS A 1 344 ? 8.254 -4.412 -18.177 1.00 95.62 344 HIS A O 1
ATOM 2641 N N . LEU A 1 345 ? 8.188 -2.825 -16.568 1.00 95.56 345 LEU A N 1
ATOM 2642 C CA . LEU A 1 345 ? 9.027 -3.491 -15.580 1.00 95.56 345 LEU A CA 1
ATOM 2643 C C . LEU A 1 345 ? 8.163 -4.215 -14.548 1.00 95.56 345 LEU A C 1
ATOM 2645 O O . LEU A 1 345 ? 7.184 -3.643 -14.062 1.00 95.56 345 LEU A O 1
ATOM 2649 N N . VAL A 1 346 ? 8.552 -5.441 -14.191 1.00 96.94 346 VAL A N 1
ATOM 2650 C CA . VAL A 1 346 ? 7.985 -6.219 -13.080 1.00 96.94 346 VAL A CA 1
ATOM 2651 C C . VAL A 1 346 ? 9.116 -6.994 -12.402 1.00 96.94 346 VAL A C 1
ATOM 2653 O O . VAL A 1 346 ? 9.531 -8.049 -12.887 1.00 96.94 346 VAL A O 1
ATOM 2656 N N . PHE A 1 347 ? 9.645 -6.482 -11.292 1.00 96.25 347 PHE A N 1
ATOM 2657 C CA . PHE A 1 347 ? 10.759 -7.129 -10.593 1.00 96.25 347 PHE A CA 1
ATOM 2658 C C . PHE A 1 347 ? 10.785 -6.828 -9.094 1.00 96.25 347 PHE A C 1
ATOM 2660 O O . PHE A 1 347 ? 10.217 -5.844 -8.619 1.00 96.25 347 PHE A O 1
ATOM 2667 N N . SER A 1 348 ? 11.495 -7.675 -8.357 1.00 97.81 348 SER A N 1
ATOM 2668 C CA . SER A 1 348 ? 11.743 -7.553 -6.924 1.00 97.81 348 SER A CA 1
ATOM 2669 C C . SER A 1 348 ? 13.167 -7.062 -6.677 1.00 97.81 348 SER A C 1
ATOM 2671 O O . SER A 1 348 ? 14.118 -7.644 -7.194 1.00 97.81 348 SER A O 1
ATOM 2673 N N . VAL A 1 349 ? 13.350 -6.047 -5.833 1.00 97.69 349 VAL A N 1
ATOM 2674 C CA . VAL A 1 349 ? 14.661 -5.715 -5.252 1.00 97.69 349 VAL A CA 1
ATOM 2675 C C . VAL A 1 349 ? 14.821 -6.503 -3.961 1.00 97.69 349 VAL A C 1
ATOM 2677 O O . VAL A 1 349 ? 14.160 -6.218 -2.962 1.00 97.69 349 VAL A O 1
ATOM 2680 N N . ILE A 1 350 ? 15.701 -7.498 -3.977 1.00 98.12 350 ILE A N 1
ATOM 2681 C CA . ILE A 1 350 ? 15.985 -8.403 -2.864 1.00 98.12 350 ILE A CA 1
ATOM 2682 C C . ILE A 1 350 ? 17.260 -7.936 -2.169 1.00 98.12 350 ILE A C 1
ATOM 2684 O O . ILE A 1 350 ? 18.354 -8.034 -2.725 1.00 98.12 350 ILE A O 1
ATOM 2688 N N . PHE A 1 351 ? 17.141 -7.447 -0.936 1.00 97.19 351 PHE A N 1
ATOM 2689 C CA . PHE A 1 351 ? 18.285 -6.962 -0.167 1.00 97.19 351 PHE A CA 1
ATOM 2690 C C . PHE A 1 351 ? 19.018 -8.124 0.508 1.00 97.19 351 PHE A C 1
ATOM 2692 O O . PHE A 1 351 ? 18.434 -8.896 1.271 1.00 97.19 351 PHE A O 1
ATOM 2699 N N . THR A 1 352 ? 20.323 -8.234 0.278 1.00 96.88 352 THR A N 1
ATOM 2700 C CA . THR A 1 352 ? 21.173 -9.322 0.794 1.00 96.88 352 THR A CA 1
ATOM 2701 C C . THR A 1 352 ? 22.202 -8.849 1.821 1.00 96.88 352 THR A C 1
ATOM 2703 O O . THR A 1 352 ? 22.861 -9.677 2.457 1.00 96.88 352 THR A O 1
ATOM 2706 N N . ASP A 1 353 ? 22.318 -7.537 2.028 1.00 93.25 353 ASP A N 1
ATOM 2707 C CA . ASP A 1 353 ? 23.229 -6.907 2.987 1.00 93.25 353 ASP A CA 1
ATOM 2708 C C . ASP A 1 353 ? 22.591 -5.652 3.629 1.00 93.25 353 ASP A C 1
ATOM 2710 O O . ASP A 1 353 ? 21.549 -5.164 3.190 1.00 93.25 353 ASP A O 1
ATOM 2714 N N . GLY A 1 354 ? 23.213 -5.127 4.684 1.00 90.81 354 GLY A N 1
ATOM 2715 C CA . GLY A 1 354 ? 22.803 -3.916 5.392 1.00 90.81 354 GLY A CA 1
ATOM 2716 C C . GLY A 1 354 ? 21.583 -4.096 6.301 1.00 90.81 354 GLY A C 1
ATOM 2717 O O . GLY A 1 354 ? 21.207 -5.211 6.663 1.00 90.81 354 GLY A O 1
ATOM 2718 N N . GLU A 1 355 ? 20.966 -2.968 6.676 1.00 87.88 355 GLU A N 1
ATOM 2719 C CA . GLU A 1 355 ? 19.789 -2.909 7.568 1.00 87.88 355 GLU A CA 1
ATOM 2720 C C . GLU A 1 355 ? 18.589 -3.694 7.014 1.00 87.88 355 GLU A C 1
ATOM 2722 O O . GLU A 1 355 ? 17.781 -4.216 7.779 1.00 87.88 355 GLU A O 1
ATOM 2727 N N . TYR A 1 356 ? 18.486 -3.809 5.689 1.00 87.12 356 TYR A N 1
ATOM 2728 C CA . TYR A 1 356 ? 17.323 -4.385 5.011 1.00 87.12 356 TYR A CA 1
ATOM 2729 C C . TYR A 1 356 ? 17.521 -5.837 4.574 1.00 87.12 356 TYR A C 1
ATOM 2731 O O . TYR A 1 356 ? 16.651 -6.392 3.906 1.00 87.12 356 TYR A O 1
ATOM 2739 N N . LYS A 1 357 ? 18.637 -6.469 4.955 1.00 93.44 357 LYS A N 1
ATOM 2740 C CA . LYS A 1 357 ? 18.964 -7.849 4.581 1.00 93.44 357 LYS A CA 1
ATOM 2741 C C . LYS A 1 357 ? 17.796 -8.813 4.837 1.00 93.44 357 LYS A C 1
ATOM 2743 O O . LYS A 1 357 ? 17.262 -8.880 5.941 1.00 93.44 357 LYS A O 1
ATOM 2748 N N . GLY A 1 358 ? 17.436 -9.587 3.814 1.00 87.62 358 GLY A N 1
ATOM 2749 C CA . GLY A 1 358 ? 16.327 -10.548 3.835 1.00 87.62 358 GLY A CA 1
ATOM 2750 C C . GLY A 1 358 ? 14.947 -9.939 3.563 1.00 87.62 358 GLY A C 1
ATOM 2751 O O . GLY A 1 358 ? 13.952 -10.651 3.643 1.00 87.62 358 GLY A O 1
ATOM 2752 N N . SER A 1 359 ? 14.875 -8.641 3.259 1.00 92.69 359 SER A N 1
ATOM 2753 C CA . SER A 1 359 ? 13.641 -7.947 2.870 1.00 92.69 359 SER A CA 1
ATOM 2754 C C . SER A 1 359 ? 13.592 -7.739 1.358 1.00 92.69 359 SER A C 1
ATOM 2756 O O . SER A 1 359 ? 14.636 -7.705 0.702 1.00 92.69 359 SER A O 1
ATOM 2758 N N . THR A 1 360 ? 12.391 -7.548 0.813 1.00 93.50 360 THR A N 1
ATOM 2759 C CA . THR A 1 360 ? 12.189 -7.267 -0.616 1.00 93.50 360 THR A CA 1
ATOM 2760 C C . THR A 1 360 ? 11.317 -6.035 -0.835 1.00 93.50 360 THR A C 1
ATOM 2762 O O . THR A 1 360 ? 10.436 -5.750 -0.020 1.00 93.50 360 THR A O 1
ATOM 2765 N N . LEU A 1 361 ? 11.568 -5.313 -1.927 1.00 94.12 361 LEU A N 1
ATOM 2766 C CA . LEU A 1 361 ? 10.658 -4.318 -2.503 1.00 94.12 361 LEU A CA 1
ATOM 2767 C C . LEU A 1 361 ? 10.138 -4.840 -3.838 1.00 94.12 361 LEU A C 1
ATOM 2769 O O . LEU A 1 361 ? 10.936 -5.251 -4.673 1.00 94.12 361 LEU A O 1
ATOM 2773 N N . GLU A 1 362 ? 8.829 -4.776 -4.052 1.00 94.31 362 GLU A N 1
ATOM 2774 C CA . GLU A 1 362 ? 8.195 -5.228 -5.292 1.00 94.31 362 GLU A CA 1
ATOM 2775 C C . GLU A 1 362 ? 7.881 -4.022 -6.180 1.00 94.31 362 GLU A C 1
ATOM 2777 O O . GLU A 1 362 ? 7.137 -3.126 -5.768 1.00 94.31 362 GLU A O 1
ATOM 2782 N N . ILE A 1 363 ? 8.453 -3.988 -7.384 1.00 94.12 363 ILE A N 1
ATOM 2783 C CA . ILE A 1 363 ? 8.378 -2.861 -8.318 1.00 94.12 363 ILE A CA 1
ATOM 2784 C C . ILE A 1 363 ? 7.589 -3.251 -9.566 1.00 94.12 363 ILE A C 1
ATOM 2786 O O . ILE A 1 363 ? 7.816 -4.300 -10.170 1.00 94.12 363 ILE A O 1
ATOM 2790 N N . GLN A 1 364 ? 6.691 -2.356 -9.978 1.00 93.19 364 GLN A N 1
ATOM 2791 C CA . GLN A 1 364 ? 5.954 -2.459 -11.231 1.00 93.19 364 GLN A CA 1
ATOM 2792 C C . GLN A 1 364 ? 5.770 -1.077 -11.870 1.00 93.19 364 GLN A C 1
ATOM 2794 O O . GLN A 1 364 ? 5.443 -0.108 -11.181 1.00 93.19 364 GLN A O 1
ATOM 2799 N N . GLY A 1 365 ? 5.938 -0.955 -13.189 1.00 88.31 365 GLY A N 1
ATOM 2800 C CA . GLY A 1 365 ? 5.678 0.321 -13.862 1.00 88.31 365 GLY A CA 1
ATOM 2801 C C . GLY A 1 365 ? 6.127 0.407 -15.314 1.00 88.31 365 GLY A C 1
ATOM 2802 O O . GLY A 1 365 ? 6.824 -0.465 -15.824 1.00 88.31 365 GLY A O 1
ATOM 2803 N N . ALA A 1 366 ? 5.708 1.482 -15.983 1.00 88.81 366 ALA A N 1
ATOM 2804 C CA . ALA A 1 366 ? 6.203 1.836 -17.307 1.00 88.81 366 ALA A CA 1
ATOM 2805 C C . ALA A 1 366 ? 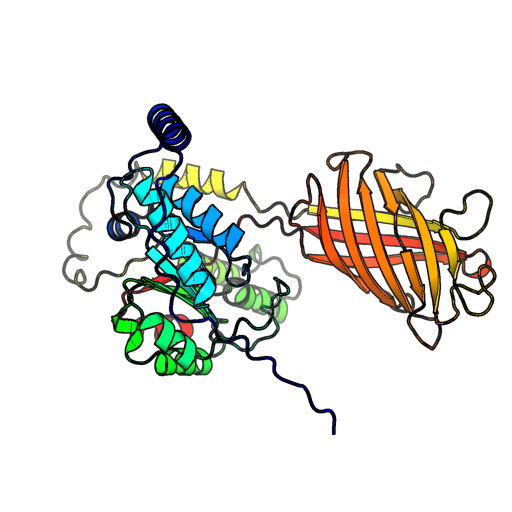7.543 2.578 -17.192 1.00 88.81 366 ALA A C 1
ATOM 2807 O O . ALA A 1 366 ? 7.672 3.528 -16.424 1.00 88.81 366 ALA A O 1
ATOM 2808 N N . ASP A 1 367 ? 8.518 2.167 -17.992 1.00 91.50 367 ASP A N 1
ATOM 2809 C CA . ASP A 1 367 ? 9.849 2.753 -18.083 1.00 91.50 367 ASP A CA 1
ATOM 2810 C C . ASP A 1 367 ? 10.098 3.257 -19.507 1.00 91.50 367 ASP A C 1
ATOM 2812 O O . ASP A 1 367 ? 10.615 2.561 -20.382 1.00 91.50 367 ASP A O 1
ATOM 2816 N N . ILE A 1 368 ? 9.682 4.497 -19.754 1.00 88.56 368 ILE A N 1
ATOM 2817 C CA . ILE A 1 368 ? 9.961 5.201 -21.006 1.00 88.56 368 ILE A CA 1
ATOM 2818 C C . ILE A 1 368 ? 11.368 5.782 -20.893 1.00 88.56 368 ILE A C 1
ATOM 2820 O O . ILE A 1 368 ? 11.534 6.952 -20.552 1.00 88.56 368 ILE A O 1
ATOM 2824 N N . PHE A 1 369 ? 12.395 4.969 -21.141 1.00 81.75 369 PHE A N 1
ATOM 2825 C CA . PHE A 1 369 ? 13.801 5.317 -20.887 1.00 81.75 369 PHE A CA 1
ATOM 2826 C C . PHE A 1 369 ? 14.321 6.535 -21.679 1.00 81.75 369 PHE A C 1
ATOM 2828 O O . PHE A 1 369 ? 15.394 7.051 -21.376 1.00 81.75 369 PHE A O 1
ATOM 2835 N N . ALA A 1 370 ? 13.554 7.041 -22.654 1.00 76.69 370 ALA A N 1
ATOM 2836 C CA . ALA A 1 370 ? 13.794 8.333 -23.302 1.00 76.69 370 ALA A CA 1
ATOM 2837 C C . ALA A 1 370 ? 13.517 9.551 -22.387 1.00 76.69 370 ALA A C 1
ATOM 2839 O O . ALA A 1 370 ? 13.998 10.651 -22.661 1.00 76.69 370 ALA A O 1
ATOM 2840 N N . MET A 1 371 ? 12.739 9.382 -21.314 1.00 83.31 371 MET A N 1
ATOM 2841 C CA . MET A 1 371 ? 12.469 10.412 -20.310 1.00 83.31 371 MET A CA 1
ATOM 2842 C C . MET A 1 371 ? 13.581 10.455 -19.264 1.00 83.31 371 MET A C 1
ATOM 2844 O O . MET A 1 371 ? 14.073 9.416 -18.831 1.00 83.31 371 MET A O 1
ATOM 2848 N N . LYS A 1 372 ? 13.943 11.658 -18.805 1.00 82.44 372 LYS A N 1
ATOM 2849 C CA . LYS A 1 372 ? 15.007 11.850 -17.807 1.00 82.44 372 LYS A CA 1
ATOM 2850 C C . LYS A 1 372 ? 14.677 11.201 -16.457 1.00 82.44 372 LYS A C 1
ATOM 2852 O O . LYS A 1 372 ? 15.535 10.541 -15.882 1.00 82.44 372 LYS A O 1
ATOM 2857 N N . GLU A 1 373 ? 13.449 11.393 -15.982 1.00 87.50 373 GLU A N 1
ATOM 2858 C CA . GLU A 1 373 ? 12.932 10.886 -14.708 1.00 87.50 373 GLU A CA 1
ATOM 2859 C C . GLU A 1 373 ? 11.665 10.079 -14.965 1.00 87.50 373 GLU A C 1
ATOM 2861 O O . GLU A 1 373 ? 10.815 10.488 -15.763 1.00 87.50 373 GLU A O 1
ATOM 2866 N N . ARG A 1 374 ? 11.574 8.905 -14.339 1.00 89.69 374 ARG A N 1
ATOM 2867 C CA . ARG A 1 374 ? 10.522 7.919 -14.606 1.00 89.69 374 ARG A CA 1
ATOM 2868 C C . ARG A 1 374 ? 10.008 7.384 -13.285 1.00 89.69 374 ARG A C 1
ATOM 2870 O O . ARG A 1 374 ? 10.783 6.880 -12.476 1.00 89.69 374 ARG A O 1
ATOM 2877 N N . GLU A 1 375 ? 8.715 7.544 -13.051 1.00 85.69 375 GLU A N 1
ATOM 2878 C CA . GLU A 1 375 ? 8.083 7.069 -11.827 1.00 85.69 375 GLU A CA 1
ATOM 2879 C C . GLU A 1 375 ? 7.778 5.572 -11.931 1.00 85.69 375 GLU A C 1
ATOM 2881 O O . GLU A 1 375 ? 7.170 5.122 -12.901 1.00 85.69 375 GLU A O 1
ATOM 2886 N N . PHE A 1 376 ? 8.176 4.802 -10.919 1.00 87.69 376 PHE A N 1
ATOM 2887 C CA . PHE A 1 376 ? 7.790 3.401 -10.771 1.00 87.69 376 PHE A CA 1
ATOM 2888 C C . PHE A 1 376 ? 6.952 3.212 -9.510 1.00 87.69 376 PHE A C 1
ATOM 2890 O O . PHE A 1 376 ? 7.175 3.877 -8.496 1.00 87.69 376 PHE A O 1
ATOM 2897 N N . SER A 1 377 ? 6.000 2.279 -9.552 1.00 84.62 377 SER A N 1
ATOM 2898 C CA . SER A 1 377 ? 5.206 1.925 -8.377 1.00 84.62 377 SER A CA 1
ATOM 2899 C C . SER A 1 377 ? 5.931 0.881 -7.541 1.00 84.62 377 SER A C 1
ATOM 2901 O O . SER A 1 377 ? 6.430 -0.115 -8.065 1.00 84.62 377 SER A O 1
ATOM 2903 N N . VAL A 1 378 ? 5.932 1.081 -6.227 1.00 87.19 378 VAL A N 1
ATOM 2904 C CA . VAL A 1 378 ? 6.228 0.033 -5.251 1.00 87.19 378 VAL A CA 1
ATOM 2905 C C . VAL A 1 378 ? 4.900 -0.576 -4.836 1.00 87.19 378 VAL A C 1
ATOM 2907 O O . VAL A 1 378 ? 4.109 0.056 -4.130 1.00 87.19 378 VAL A O 1
ATOM 2910 N N . VAL A 1 379 ? 4.638 -1.784 -5.321 1.00 85.62 379 VAL A N 1
ATOM 2911 C CA . VAL A 1 379 ? 3.332 -2.445 -5.191 1.00 85.62 379 VAL A CA 1
ATOM 2912 C C . VAL A 1 379 ? 3.218 -3.283 -3.920 1.00 85.62 379 VAL A C 1
ATOM 2914 O O . VAL A 1 379 ? 2.107 -3.530 -3.449 1.00 85.62 379 VAL A O 1
ATOM 2917 N N . SER A 1 380 ? 4.350 -3.716 -3.358 1.00 85.31 380 SER A N 1
ATOM 2918 C CA . SER A 1 380 ? 4.423 -4.503 -2.126 1.00 85.31 380 SER A CA 1
ATOM 2919 C C . SER A 1 380 ? 5.862 -4.555 -1.588 1.00 85.31 380 SER A C 1
ATOM 2921 O O . SER A 1 380 ? 6.789 -3.970 -2.154 1.00 85.31 380 SER A O 1
ATOM 2923 N N . GLY A 1 381 ? 6.057 -5.288 -0.496 1.00 85.50 381 GLY A N 1
ATOM 2924 C CA . GLY A 1 381 ? 7.362 -5.649 0.036 1.00 85.50 381 GLY A CA 1
ATOM 2925 C C . GLY A 1 381 ? 7.261 -6.716 1.122 1.00 85.50 381 GLY A C 1
ATOM 2926 O O . GLY A 1 381 ? 6.190 -6.986 1.678 1.00 85.50 381 GLY A O 1
ATOM 2927 N N . THR A 1 382 ? 8.395 -7.328 1.445 1.00 81.38 382 THR A N 1
ATOM 2928 C CA . THR A 1 382 ? 8.512 -8.342 2.503 1.00 81.38 382 THR A CA 1
ATOM 2929 C C . THR A 1 382 ? 9.500 -7.900 3.583 1.00 81.38 382 THR A C 1
ATOM 2931 O O . THR A 1 382 ? 10.199 -6.895 3.445 1.00 81.38 382 THR A O 1
ATOM 2934 N N . GLY A 1 383 ? 9.547 -8.626 4.705 1.00 81.94 383 GLY A N 1
ATOM 2935 C CA . GLY A 1 383 ? 10.459 -8.312 5.809 1.00 81.94 383 GLY A CA 1
ATOM 2936 C C . GLY A 1 383 ? 10.247 -6.897 6.360 1.00 81.94 383 GLY A C 1
ATOM 2937 O O . GLY A 1 383 ? 9.142 -6.550 6.780 1.00 81.94 383 GLY A O 1
ATOM 2938 N N . TYR A 1 384 ? 11.301 -6.079 6.343 1.00 78.56 384 TYR A N 1
ATOM 2939 C CA . TYR A 1 384 ? 11.273 -4.678 6.773 1.00 78.56 384 TYR A CA 1
ATOM 2940 C C . TYR A 1 384 ? 10.243 -3.835 6.008 1.00 78.56 384 TYR A C 1
ATOM 2942 O O . TYR A 1 384 ? 9.655 -2.913 6.578 1.00 78.56 384 TYR A O 1
ATOM 2950 N N . PHE A 1 385 ? 10.022 -4.162 4.733 1.00 77.38 385 PHE A N 1
ATOM 2951 C CA . PHE A 1 385 ? 9.132 -3.447 3.819 1.00 77.38 385 PHE A CA 1
ATOM 2952 C C . PHE A 1 385 ? 7.731 -4.060 3.748 1.00 77.38 385 PHE A C 1
ATOM 2954 O O . PHE A 1 385 ? 6.992 -3.828 2.796 1.00 77.38 385 PHE A O 1
ATOM 2961 N N . ARG A 1 386 ? 7.331 -4.860 4.740 1.00 77.00 386 ARG A N 1
ATOM 2962 C CA . ARG A 1 386 ? 5.985 -5.436 4.759 1.00 77.00 386 ARG A CA 1
ATOM 2963 C C . ARG A 1 386 ? 4.913 -4.341 4.707 1.00 77.00 386 ARG A C 1
ATOM 2965 O O . ARG A 1 386 ? 4.990 -3.368 5.454 1.00 77.00 386 ARG A O 1
ATOM 2972 N N . PHE A 1 387 ? 3.912 -4.552 3.849 1.00 62.34 387 PHE A N 1
ATOM 2973 C CA . PHE A 1 387 ? 2.790 -3.635 3.590 1.00 62.34 387 PHE A CA 1
ATOM 2974 C C . PHE A 1 387 ? 3.185 -2.287 2.986 1.00 62.34 387 PHE A C 1
ATOM 2976 O O . PHE A 1 387 ? 2.380 -1.355 2.971 1.00 62.34 387 PHE A O 1
ATOM 2983 N N . VAL A 1 388 ? 4.412 -2.167 2.482 1.00 68.12 388 VAL A N 1
ATOM 2984 C CA . VAL A 1 388 ? 4.833 -0.944 1.823 1.00 68.12 388 VAL A CA 1
ATOM 2985 C C . VAL A 1 388 ? 4.077 -0.763 0.509 1.00 68.12 388 VAL A C 1
ATOM 2987 O O . VAL A 1 388 ? 3.919 -1.703 -0.268 1.00 68.12 388 VAL A O 1
ATOM 2990 N N . LYS A 1 389 ? 3.608 0.459 0.272 1.00 64.94 389 LYS A N 1
ATOM 2991 C CA . LYS A 1 389 ? 3.062 0.918 -1.005 1.00 64.94 389 LYS A CA 1
ATOM 2992 C C . LYS A 1 389 ? 3.555 2.335 -1.240 1.00 64.94 389 LYS A C 1
ATOM 2994 O O . LYS A 1 389 ? 3.660 3.117 -0.293 1.00 64.94 389 LYS A O 1
ATOM 2999 N N . GLY A 1 390 ? 3.875 2.673 -2.477 1.00 74.00 390 GLY A N 1
ATOM 3000 C CA . GLY A 1 390 ? 4.359 4.008 -2.803 1.00 74.00 390 GLY A CA 1
ATOM 3001 C C . GLY A 1 390 ? 4.899 4.091 -4.216 1.00 74.00 390 GLY A C 1
ATOM 3002 O O . GLY A 1 390 ? 4.564 3.272 -5.068 1.00 74.00 390 GLY A O 1
ATOM 3003 N N . TYR A 1 391 ? 5.753 5.077 -4.440 1.00 81.56 391 TYR A N 1
ATOM 3004 C CA . TYR A 1 391 ? 6.417 5.293 -5.713 1.00 81.56 391 TYR A CA 1
ATOM 3005 C C . TYR A 1 391 ? 7.895 5.611 -5.488 1.00 81.56 391 TYR A C 1
ATOM 3007 O O . TYR A 1 391 ? 8.320 5.962 -4.381 1.00 81.56 391 TYR A O 1
ATOM 3015 N N . GLY A 1 392 ? 8.681 5.479 -6.545 1.00 86.44 392 GLY A N 1
ATOM 3016 C CA . GLY A 1 392 ? 10.049 5.967 -6.605 1.00 86.44 392 GLY A CA 1
ATOM 3017 C C . GLY A 1 392 ? 10.324 6.608 -7.954 1.00 86.44 392 GLY A C 1
ATOM 3018 O O . GLY A 1 392 ? 9.572 6.419 -8.909 1.00 86.44 392 GLY A O 1
ATOM 3019 N N . ILE A 1 393 ? 11.405 7.376 -8.025 1.00 88.81 393 ILE A N 1
ATOM 3020 C CA . ILE A 1 393 ? 11.912 7.925 -9.279 1.00 88.81 393 ILE A CA 1
ATOM 3021 C C . ILE A 1 393 ? 13.129 7.120 -9.705 1.00 88.81 393 ILE A C 1
ATOM 3023 O O . ILE A 1 393 ? 14.050 6.883 -8.923 1.00 88.81 393 ILE A O 1
ATOM 3027 N N . MET A 1 394 ? 13.130 6.728 -10.969 1.00 92.44 394 MET A N 1
ATOM 3028 C CA . MET A 1 394 ? 14.249 6.103 -11.641 1.00 92.44 394 MET A CA 1
ATOM 3029 C C . MET A 1 394 ? 14.871 7.072 -12.648 1.00 92.44 394 MET A C 1
ATOM 3031 O O . MET A 1 394 ? 14.162 7.746 -13.402 1.00 92.44 394 MET A O 1
ATOM 3035 N N . THR A 1 395 ? 16.201 7.113 -12.678 1.00 93.19 395 THR A N 1
ATOM 3036 C CA . THR A 1 395 ? 16.997 7.851 -13.664 1.00 93.19 395 THR A CA 1
ATOM 3037 C C . THR A 1 395 ? 18.037 6.936 -14.293 1.00 93.19 395 THR A C 1
ATOM 3039 O O . THR A 1 395 ? 18.514 5.986 -13.677 1.00 93.19 395 THR A O 1
ATOM 3042 N N . THR A 1 396 ? 18.400 7.215 -15.542 1.00 92.06 396 THR A N 1
ATOM 3043 C CA . THR A 1 396 ? 19.478 6.495 -16.229 1.00 92.06 396 THR A CA 1
ATOM 3044 C C . THR A 1 396 ? 20.786 7.217 -15.946 1.00 92.06 396 THR A C 1
ATOM 3046 O O . THR A 1 396 ? 20.966 8.342 -16.403 1.00 92.06 396 THR A O 1
ATOM 3049 N N . GLU A 1 397 ? 21.679 6.593 -15.186 1.00 93.50 397 GLU A N 1
ATOM 3050 C CA . GLU A 1 397 ? 23.009 7.144 -14.887 1.00 93.50 397 GLU A CA 1
ATOM 3051 C C . GLU A 1 397 ? 24.005 6.827 -16.001 1.00 93.50 397 GLU A C 1
ATOM 3053 O O . GLU A 1 397 ? 24.875 7.632 -16.324 1.00 93.50 397 GLU A O 1
ATOM 3058 N N . PHE A 1 398 ? 23.855 5.657 -16.619 1.00 92.56 398 PHE A N 1
ATOM 3059 C CA . PHE A 1 398 ? 24.689 5.219 -17.727 1.00 92.56 398 PHE A CA 1
ATOM 3060 C C . PHE A 1 398 ? 23.874 4.385 -18.711 1.00 92.56 398 PHE A C 1
ATOM 3062 O O . PHE A 1 398 ? 23.034 3.582 -18.302 1.00 92.56 398 PHE A O 1
ATOM 3069 N N . MET A 1 399 ? 24.135 4.566 -20.005 1.00 90.06 399 MET A N 1
ATOM 3070 C CA . MET A 1 399 ? 23.554 3.755 -21.070 1.00 90.06 399 MET A CA 1
ATOM 3071 C C . MET A 1 399 ? 24.545 3.619 -22.225 1.00 90.06 399 MET A C 1
ATOM 3073 O O . MET A 1 399 ? 24.971 4.611 -22.815 1.00 90.06 399 MET A O 1
ATOM 3077 N N . ASP A 1 400 ? 24.860 2.377 -22.563 1.00 89.69 400 ASP A N 1
ATOM 3078 C CA . ASP A 1 400 ? 25.681 1.971 -23.695 1.00 89.69 400 ASP A CA 1
ATOM 3079 C C . ASP A 1 400 ? 24.866 0.990 -24.537 1.00 89.69 400 ASP A C 1
ATOM 3081 O O . ASP A 1 400 ? 24.815 -0.213 -24.276 1.00 89.69 400 ASP A O 1
ATOM 3085 N N . ILE A 1 401 ? 24.157 1.543 -25.522 1.00 84.00 401 ILE A N 1
ATOM 3086 C CA . ILE A 1 401 ? 23.262 0.783 -26.398 1.00 84.00 401 ILE A CA 1
ATOM 3087 C C . ILE A 1 401 ? 24.036 -0.254 -27.231 1.00 84.00 401 ILE A C 1
ATOM 3089 O O . ILE A 1 401 ? 23.578 -1.394 -27.279 1.00 84.00 401 ILE A O 1
ATOM 3093 N N . PRO A 1 402 ? 25.191 0.064 -27.859 1.00 86.94 402 PRO A N 1
ATOM 3094 C CA . PRO A 1 402 ? 25.972 -0.929 -28.601 1.00 86.94 402 PRO A CA 1
ATOM 3095 C C . PRO A 1 402 ? 26.336 -2.179 -27.796 1.00 86.94 402 PRO A C 1
ATOM 3097 O O . PRO A 1 402 ? 26.276 -3.281 -28.338 1.00 86.94 402 PRO A O 1
ATOM 3100 N N . ASN A 1 403 ? 26.681 -2.018 -26.516 1.00 88.31 403 ASN A N 1
ATOM 3101 C CA . ASN A 1 403 ? 27.034 -3.139 -25.641 1.00 88.31 403 ASN A CA 1
ATOM 3102 C C . ASN A 1 403 ? 25.855 -3.643 -24.792 1.00 88.31 403 ASN A C 1
ATOM 3104 O O . ASN A 1 403 ? 26.028 -4.570 -24.003 1.00 88.31 403 ASN A O 1
ATOM 3108 N N . LEU A 1 404 ? 24.660 -3.065 -24.950 1.00 91.00 404 LEU A N 1
ATOM 3109 C CA . LEU A 1 404 ? 23.454 -3.389 -24.181 1.00 91.00 404 LEU A CA 1
ATOM 3110 C C . LEU A 1 404 ? 23.702 -3.377 -22.664 1.00 91.00 404 LEU A C 1
ATOM 3112 O O . LEU A 1 404 ? 23.441 -4.359 -21.963 1.00 91.00 404 LEU A O 1
ATOM 3116 N N . ARG A 1 405 ? 24.258 -2.264 -22.173 1.00 94.00 405 ARG A N 1
ATOM 3117 C CA . ARG A 1 405 ? 24.535 -2.050 -20.747 1.00 94.00 405 ARG A CA 1
ATOM 3118 C C . ARG A 1 405 ? 23.864 -0.779 -20.260 1.00 94.00 405 ARG A C 1
ATOM 3120 O O . ARG A 1 405 ? 24.021 0.279 -20.872 1.00 94.00 405 ARG A O 1
ATOM 3127 N N . ALA A 1 406 ? 23.181 -0.861 -19.129 1.00 93.69 406 ALA A N 1
ATOM 3128 C CA . ALA A 1 406 ? 22.577 0.286 -18.472 1.00 93.69 406 ALA A CA 1
ATOM 3129 C C . ALA A 1 406 ? 22.841 0.266 -16.964 1.00 93.69 406 ALA A C 1
ATOM 3131 O O . ALA A 1 406 ? 22.997 -0.786 -16.347 1.00 93.69 406 ALA A O 1
ATOM 3132 N N . ILE A 1 407 ? 22.905 1.455 -16.369 1.00 96.44 407 ILE A N 1
ATOM 3133 C CA . ILE A 1 407 ? 22.919 1.631 -14.916 1.00 96.44 407 ILE A CA 1
ATOM 3134 C C . ILE A 1 407 ? 21.782 2.577 -14.563 1.00 96.44 407 ILE A C 1
ATOM 3136 O O . ILE A 1 407 ? 21.737 3.726 -15.018 1.00 96.44 407 ILE A O 1
ATOM 3140 N N . LEU A 1 408 ? 20.854 2.074 -13.759 1.00 95.44 408 LEU A N 1
ATOM 3141 C CA . LEU A 1 408 ? 19.650 2.771 -13.336 1.00 95.44 408 LEU A CA 1
ATOM 3142 C C . LEU A 1 408 ? 19.811 3.169 -11.876 1.00 95.44 408 LEU A C 1
ATOM 3144 O O . LEU A 1 408 ? 20.083 2.323 -11.029 1.00 95.44 408 LEU A O 1
ATOM 3148 N N . LYS A 1 409 ? 19.615 4.443 -11.559 1.00 96.31 409 LYS A N 1
ATOM 3149 C CA . LYS A 1 409 ? 19.513 4.909 -10.178 1.00 96.31 409 LYS A CA 1
ATOM 3150 C C . LYS A 1 409 ? 18.054 4.922 -9.779 1.00 96.31 409 LYS A C 1
ATOM 3152 O O . LYS A 1 409 ? 17.245 5.587 -10.422 1.00 96.31 409 LYS A O 1
ATOM 3157 N N . LEU A 1 410 ? 17.735 4.217 -8.706 1.00 94.25 410 LEU A N 1
ATOM 3158 C CA . LEU A 1 410 ? 16.406 4.186 -8.121 1.00 94.25 410 LEU A CA 1
ATOM 3159 C C . LEU A 1 410 ? 16.441 4.966 -6.812 1.00 94.25 410 LEU A C 1
ATOM 3161 O O . LEU A 1 410 ? 17.235 4.677 -5.917 1.00 94.25 410 LEU A O 1
ATOM 3165 N N . ASN A 1 411 ? 15.579 5.972 -6.726 1.00 89.56 411 ASN A N 1
ATOM 3166 C CA . ASN A 1 411 ? 15.331 6.750 -5.527 1.00 89.56 411 ASN A CA 1
ATOM 3167 C C . ASN A 1 411 ? 13.917 6.449 -5.038 1.00 89.56 411 ASN A C 1
ATOM 3169 O O . ASN A 1 411 ? 12.931 6.769 -5.702 1.00 89.56 411 ASN A O 1
ATOM 3173 N N . TYR A 1 412 ? 13.832 5.801 -3.888 1.00 82.62 412 TYR A N 1
ATOM 3174 C CA . TYR A 1 412 ? 12.588 5.369 -3.287 1.00 82.62 412 TYR A CA 1
ATOM 3175 C C . TYR A 1 412 ? 12.355 6.094 -1.962 1.00 82.62 412 TYR A C 1
ATOM 3177 O O . TYR A 1 412 ? 13.232 6.134 -1.094 1.00 82.62 412 TYR A O 1
ATOM 3185 N N . TRP A 1 413 ? 11.135 6.603 -1.779 1.00 65.44 413 TRP A N 1
ATOM 3186 C CA . TRP A 1 413 ? 10.701 7.196 -0.520 1.00 65.44 413 TRP A CA 1
ATOM 3187 C C . TRP A 1 413 ? 9.679 6.301 0.168 1.00 65.44 413 TRP A C 1
ATOM 3189 O O . TRP A 1 413 ? 8.556 6.118 -0.306 1.00 65.44 413 TRP A O 1
ATOM 3199 N N . ASN A 1 414 ? 10.046 5.798 1.344 1.00 57.78 414 ASN A N 1
ATOM 3200 C CA . ASN A 1 414 ? 9.090 5.177 2.245 1.00 57.78 414 ASN A CA 1
ATOM 3201 C C . ASN A 1 414 ? 8.427 6.235 3.115 1.00 57.78 414 ASN A C 1
ATOM 3203 O O . ASN A 1 414 ? 9.073 6.823 3.984 1.00 57.78 414 ASN A O 1
ATOM 3207 N N . PHE A 1 415 ? 7.119 6.393 2.963 1.00 45.12 415 PHE A N 1
ATOM 3208 C CA . PHE A 1 415 ? 6.296 6.914 4.041 1.00 45.12 415 PHE A CA 1
ATOM 3209 C C . PHE A 1 415 ? 5.928 5.728 4.919 1.00 45.12 415 PHE A C 1
ATOM 3211 O O . PHE A 1 415 ? 4.886 5.104 4.727 1.00 45.12 415 PHE A O 1
ATOM 3218 N N . LYS A 1 416 ? 6.798 5.387 5.878 1.00 39.00 416 LYS A N 1
ATOM 3219 C CA . LYS A 1 416 ? 6.427 4.417 6.905 1.00 39.00 416 LYS A CA 1
ATOM 3220 C C . LYS A 1 416 ? 5.308 5.076 7.700 1.00 39.00 416 LYS A C 1
ATOM 3222 O O . LYS A 1 416 ? 5.571 5.938 8.538 1.00 39.00 416 LYS A O 1
ATOM 3227 N N . GLY A 1 417 ? 4.070 4.734 7.360 1.00 34.12 417 GLY A N 1
ATOM 3228 C CA . GLY A 1 417 ? 2.889 5.183 8.068 1.00 34.12 417 GLY A CA 1
ATOM 3229 C C . GLY A 1 417 ? 2.990 4.712 9.512 1.00 34.12 417 GLY A C 1
ATOM 3230 O O . GLY A 1 417 ? 2.545 3.625 9.855 1.00 34.12 417 GLY A O 1
ATOM 3231 N N . ILE A 1 418 ? 3.542 5.554 10.385 1.00 27.78 418 ILE A N 1
ATOM 3232 C CA . ILE A 1 418 ? 2.802 5.843 11.607 1.00 27.78 418 ILE A CA 1
ATOM 3233 C C . ILE A 1 418 ? 1.453 6.293 11.061 1.00 27.78 418 ILE A C 1
ATOM 3235 O O . ILE A 1 418 ? 1.447 7.219 10.245 1.00 27.78 418 ILE A O 1
ATOM 3239 N N . GLY A 1 419 ? 0.395 5.522 11.346 1.00 30.50 419 GLY A N 1
ATOM 3240 C CA . GLY A 1 419 ? -0.943 5.754 10.807 1.00 30.50 419 GLY A CA 1
ATOM 3241 C C . GLY A 1 419 ? -1.184 7.249 10.715 1.00 30.50 419 GLY A C 1
ATOM 3242 O O . GLY A 1 419 ? -0.876 7.951 11.680 1.00 30.50 419 GLY A O 1
ATOM 3243 N N . LEU A 1 420 ? -1.577 7.704 9.517 1.00 29.45 420 LEU A N 1
ATOM 3244 C CA . LEU A 1 420 ? -1.910 9.095 9.238 1.00 29.45 420 LEU A CA 1
ATOM 3245 C C . LEU A 1 420 ? -2.514 9.684 10.509 1.00 29.45 420 LEU A C 1
ATOM 3247 O O . LEU A 1 420 ? -3.545 9.200 10.972 1.00 29.45 420 LEU A O 1
ATOM 3251 N N . THR A 1 421 ? -1.845 10.661 11.120 1.00 32.31 421 THR A N 1
ATOM 3252 C CA . THR A 1 421 ? -2.497 11.499 12.117 1.00 32.31 421 THR A CA 1
ATOM 3253 C C . THR A 1 421 ? -3.508 12.321 11.334 1.00 32.31 421 THR A C 1
ATOM 3255 O O . THR A 1 421 ? -3.246 13.443 10.906 1.00 32.31 421 THR A O 1
ATOM 3258 N N . GLU A 1 422 ? -4.641 11.695 11.038 1.00 36.03 422 GLU A N 1
ATOM 3259 C CA . GLU A 1 422 ? -5.844 12.385 10.635 1.00 36.03 422 GLU A CA 1
ATOM 3260 C C . GLU A 1 422 ? -6.246 13.245 11.819 1.00 36.03 422 GLU A C 1
ATOM 3262 O O . GLU A 1 422 ? -6.349 12.786 12.961 1.00 36.03 422 GLU A O 1
ATOM 3267 N N . ILE A 1 423 ? -6.383 14.537 11.558 1.00 35.22 423 ILE A N 1
ATOM 3268 C CA . ILE A 1 423 ? -6.892 15.448 12.563 1.00 35.22 423 ILE A CA 1
ATOM 3269 C C . ILE A 1 423 ? -8.398 15.259 12.573 1.00 35.22 423 ILE A C 1
ATOM 3271 O O . ILE A 1 423 ? -9.112 15.751 11.700 1.00 35.22 423 ILE A O 1
ATOM 3275 N N . LEU A 1 424 ? -8.841 14.482 13.555 1.00 39.03 424 LEU A N 1
ATOM 3276 C CA . LEU A 1 424 ? -10.230 14.121 13.743 1.00 39.03 424 LEU A CA 1
ATOM 3277 C C . LEU A 1 424 ? -10.939 15.222 14.528 1.00 39.03 424 LEU A C 1
ATOM 3279 O O . LEU A 1 424 ? -10.736 15.371 15.739 1.00 39.03 424 LEU A O 1
ATOM 3283 N N . MET A 1 425 ? -11.794 15.994 13.859 1.00 41.94 425 MET A N 1
ATOM 3284 C CA . MET A 1 425 ? -12.708 16.883 14.565 1.00 41.94 425 MET A CA 1
ATOM 3285 C C . MET A 1 425 ? -13.966 16.102 14.932 1.00 41.94 425 MET A C 1
ATOM 3287 O O . MET A 1 425 ? -14.747 15.715 14.065 1.00 41.94 425 MET A O 1
ATOM 3291 N N . LEU A 1 426 ? -14.157 15.861 16.229 1.00 46.72 426 LEU A N 1
ATOM 3292 C CA . LEU A 1 426 ? -15.337 15.176 16.744 1.00 46.72 426 LEU A CA 1
ATOM 3293 C C . LEU A 1 426 ? -16.406 16.188 17.117 1.00 46.72 426 LEU A C 1
ATOM 3295 O O . LEU A 1 426 ? -16.208 17.023 18.002 1.00 46.72 426 LEU A O 1
ATOM 3299 N N . VAL A 1 427 ? -17.545 16.112 16.436 1.00 47.03 427 VAL A N 1
ATOM 3300 C CA . VAL A 1 427 ? -18.625 17.081 16.592 1.00 47.03 427 VAL A CA 1
ATOM 3301 C C . VAL A 1 427 ? -19.913 16.344 16.971 1.00 47.03 427 VAL A C 1
ATOM 3303 O O . VAL A 1 427 ? -20.291 15.377 16.310 1.00 47.03 427 VAL A O 1
ATOM 3306 N N . PRO A 1 428 ? -20.622 16.772 18.033 1.00 49.03 428 PRO A N 1
ATOM 3307 C CA . PRO A 1 428 ? -21.973 16.288 18.301 1.00 49.03 428 PRO A CA 1
ATOM 3308 C C . PRO A 1 428 ? -22.907 16.547 17.107 1.00 49.03 428 PRO A C 1
ATOM 3310 O O . PRO A 1 428 ? -22.882 17.635 16.532 1.00 49.03 428 PRO A O 1
ATOM 3313 N N . VAL A 1 429 ? -23.788 15.592 16.790 1.00 45.84 429 VAL A N 1
ATOM 3314 C CA . VAL A 1 429 ? -24.674 15.585 15.600 1.00 45.84 429 VAL A CA 1
ATOM 3315 C C . VAL A 1 429 ? -25.469 16.892 15.395 1.00 45.84 429 VAL A C 1
ATOM 3317 O O . VAL A 1 429 ? -25.778 17.274 14.271 1.00 45.84 429 VAL A O 1
ATOM 3320 N N . HIS A 1 430 ? -25.764 17.641 16.461 1.00 45.31 430 HIS A N 1
ATOM 3321 C CA . HIS A 1 430 ? -26.577 18.864 16.408 1.00 45.31 430 HIS A CA 1
ATOM 3322 C C . HIS A 1 430 ? -25.840 20.152 15.976 1.00 45.31 430 HIS A C 1
ATOM 3324 O O . HIS A 1 430 ? -26.417 21.235 16.072 1.00 45.31 430 HIS A O 1
ATOM 3330 N N . LEU A 1 431 ? -24.582 20.093 15.522 1.00 50.16 431 LEU A N 1
ATOM 3331 C CA . LEU A 1 431 ? -23.725 21.281 15.344 1.00 50.16 431 LEU A CA 1
ATOM 3332 C C . LEU A 1 431 ? -23.279 21.551 13.891 1.00 50.16 431 LEU A C 1
ATOM 3334 O O . LEU A 1 431 ? -22.129 21.917 13.647 1.00 50.16 431 LEU A O 1
ATOM 3338 N N . LYS A 1 432 ? -24.209 21.485 12.924 1.00 47.00 432 LYS A N 1
ATOM 3339 C CA . LYS A 1 432 ? -23.959 21.801 11.494 1.00 47.00 432 LYS A CA 1
ATOM 3340 C C . LYS A 1 432 ? -23.249 23.151 11.275 1.00 47.00 432 LYS A C 1
ATOM 3342 O O . LYS A 1 432 ? -22.351 23.255 10.448 1.00 47.00 432 LYS A O 1
ATOM 3347 N N . ALA A 1 433 ? -23.608 24.181 12.046 1.00 44.09 433 ALA A N 1
ATOM 3348 C CA . ALA A 1 433 ? -23.014 25.516 11.919 1.00 44.09 433 ALA A CA 1
ATOM 3349 C C . ALA A 1 433 ? -21.512 25.560 12.265 1.00 44.09 433 ALA A C 1
ATOM 3351 O O . ALA A 1 433 ? -20.772 26.335 11.663 1.00 44.09 433 ALA A O 1
ATOM 3352 N N . ILE A 1 434 ? -21.054 24.723 13.204 1.00 43.97 434 ILE A N 1
ATOM 3353 C CA . ILE A 1 434 ? -19.637 24.649 13.593 1.00 43.97 434 ILE A CA 1
ATOM 3354 C C . ILE A 1 434 ? -18.832 23.949 12.500 1.00 43.97 434 ILE A C 1
ATOM 3356 O O . ILE A 1 434 ? -17.759 24.423 12.140 1.00 43.97 434 ILE A O 1
ATOM 3360 N N . ILE A 1 435 ? -19.383 22.877 11.925 1.00 49.06 435 ILE A N 1
ATOM 3361 C CA . ILE A 1 435 ? -18.754 22.138 10.825 1.00 49.06 435 ILE A CA 1
ATOM 3362 C C . ILE A 1 435 ? -18.527 23.070 9.628 1.00 49.06 435 ILE A C 1
ATOM 3364 O O . ILE A 1 435 ? -17.398 23.204 9.161 1.00 49.06 435 ILE A O 1
ATOM 3368 N N . ASN A 1 436 ? -19.558 23.810 9.208 1.00 46.69 436 ASN A N 1
ATOM 3369 C CA . ASN A 1 436 ? -19.438 24.741 8.083 1.00 46.69 436 ASN A CA 1
ATOM 3370 C C . ASN A 1 436 ? -18.448 25.881 8.380 1.00 46.69 436 ASN A C 1
ATOM 3372 O O . ASN A 1 436 ? -17.716 26.298 7.486 1.00 46.69 436 ASN A O 1
ATOM 3376 N N . GLN A 1 437 ? -18.355 26.344 9.632 1.00 45.34 437 GLN A N 1
ATOM 3377 C CA . GLN A 1 437 ? -17.358 27.341 10.028 1.00 45.34 437 GLN A CA 1
ATOM 3378 C C . GLN A 1 437 ? -15.921 26.795 9.959 1.00 45.34 437 GLN A C 1
ATOM 3380 O O . GLN A 1 437 ? -15.022 27.529 9.548 1.00 45.34 437 GLN A O 1
ATOM 3385 N N . CYS A 1 438 ? -15.706 25.530 10.328 1.00 42.44 438 CYS A N 1
ATOM 3386 C CA . CYS A 1 438 ? -14.407 24.857 10.264 1.00 42.44 438 CYS A CA 1
ATOM 3387 C C . CYS A 1 438 ? -13.968 24.519 8.837 1.00 42.44 438 CYS A C 1
ATOM 3389 O O . CYS A 1 438 ? -12.776 24.549 8.575 1.00 42.44 438 CYS A O 1
ATOM 3391 N N . ILE A 1 439 ? -14.901 24.235 7.925 1.00 44.25 439 ILE A N 1
ATOM 3392 C CA . ILE A 1 439 ? -14.587 24.030 6.501 1.00 44.25 439 ILE A CA 1
ATOM 3393 C C . ILE A 1 439 ? -14.342 25.378 5.796 1.00 44.25 439 ILE A C 1
ATOM 3395 O O . ILE A 1 439 ? -13.555 25.456 4.860 1.00 44.25 439 ILE A O 1
ATOM 3399 N N . SER A 1 440 ? -15.008 26.456 6.231 1.00 38.28 440 SER A N 1
ATOM 3400 C CA . SER A 1 440 ? -14.890 27.782 5.597 1.00 38.28 440 SER A CA 1
ATOM 3401 C C . SER A 1 440 ? -13.634 28.586 5.967 1.00 38.28 440 SER A C 1
ATOM 3403 O O . SER A 1 440 ? -13.349 29.581 5.302 1.00 38.28 440 SER A O 1
ATOM 3405 N N . LYS A 1 441 ? -12.927 28.206 7.038 1.00 35.94 441 LYS A N 1
ATOM 3406 C CA . LYS A 1 441 ? -11.672 28.827 7.490 1.00 35.94 441 LYS A CA 1
ATOM 3407 C C . LYS A 1 441 ? -10.497 27.970 7.051 1.00 35.94 441 LYS A C 1
ATOM 3409 O O . LYS A 1 441 ? -9.489 28.557 6.604 1.00 35.94 441 LYS A O 1
#